Protein AF-0000000082200965 (afdb_homodimer)

Nearest PDB structures (foldseek):
  8ceg-assembly1_B  TM=9.352E-01  e=2.788E-14  Homo sapiens
  8ceg-assembly1_A  TM=9.301E-01  e=2.363E-12  Homo sapiens
  8a1g-assembly2_D  TM=8.486E-01  e=8.699E-05  Homo sapiens
  8a1g-assembly2_B  TM=7.956E-01  e=1.552E-04  Homo sapiens
  8abq-assembly2_D  TM=7.930E-01  e=8.009E-04  Homo sapiens

Radius of gyration: 43.95 Å; Cα contacts (8 Å, |Δi|>4): 457; chains: 2; bounding box: 63×143×72 Å

pLDDT: mean 77.63, std 27.02, range [24.61, 98.88]

Secondary structure (DSSP, 8-state):
-HHHHHHHHHHHHHHHHHHHHHHHHHHHHHHHHHHHHHHHHHHHHHHHHHHHHHHHTTS-HHHHHHHHHHHHHHHHHHHHHHHHHHHHIIIIIHHHHHHHHHHHHHHHHHHHHHHHHHHHHHHHHHHHHHHHH-TTS--HHHHHHHHHHHHHHHHHHHHHHHHHHHHHHHHHHHHHHHHHHHHHHHHHHHHHHHHHHHHHHHHHHT--HHHHHHHHHHHHHHHHHGGGS----TTHHHHHHHHHHHHHT---STT--GGGTTTTHHHHHHTGGG---GGG-/-HHHHHHHHHHHHHHHHHHHHHHHHHHHHHHHHHHHHHHHHHHHHHHHHHHHHHHHTTS-HHHHHHHHHHHHHHHHHHHHHHHHHHHHIIIIIHHHHHHHHHHHHHHHHHHHHHHHHHHHHHHHHHHHHHHHH-TTS--HHHHHHHHHHHHHHHHHHHHHHHHHHHHHHHHHHHHHHHHHHHHHHHHHHHHHHHHHHHHHHHHHHT--HHHHHHHHHHHHHHHHHTT-S----TTHHHHHHHHHHHHTT---STT--GGGTTTTHHHHHHHGGG---TT--

Structure (mmCIF, N/CA/C/O backbone):
data_AF-0000000082200965-model_v1
#
loop_
_entity.id
_entity.type
_entity.pdbx_description
1 polymer 'CBY1 interacting BAR domain containing 2'
#
loop_
_atom_site.group_PDB
_atom_site.id
_atom_site.type_symbol
_atom_site.label_atom_id
_atom_site.label_alt_id
_atom_site.label_comp_id
_atom_site.label_asym_id
_atom_site.label_entity_id
_atom_site.label_seq_id
_atom_site.pdbx_PDB_ins_code
_atom_site.Cartn_x
_atom_site.Cartn_y
_atom_site.Cartn_z
_atom_site.occupancy
_atom_site.B_iso_or_equiv
_atom_site.auth_seq_id
_atom_site.auth_comp_id
_atom_site.auth_asym_id
_atom_site.auth_atom_id
_atom_site.pdbx_PDB_model_num
ATOM 1 N N . ASP A 1 1 ? -10.523 54.156 17.531 1 39.31 1 ASP A N 1
ATOM 2 C CA . ASP A 1 1 ? -9.484 53.75 16.578 1 39.31 1 ASP A CA 1
ATOM 3 C C . ASP A 1 1 ? -8.727 52.531 17.094 1 39.31 1 ASP A C 1
ATOM 5 O O . ASP A 1 1 ? -8.492 51.594 16.344 1 39.31 1 ASP A O 1
ATOM 9 N N . ASN A 1 2 ? -8.383 52.562 18.375 1 45.56 2 ASN A N 1
ATOM 10 C CA . ASN A 1 2 ? -7.59 51.5 18.984 1 45.56 2 ASN A CA 1
ATOM 11 C C . ASN A 1 2 ? -8.375 50.188 19.078 1 45.56 2 ASN A C 1
ATOM 13 O O . ASN A 1 2 ? -7.828 49.094 18.844 1 45.56 2 ASN A O 1
ATOM 17 N N . VAL A 1 3 ? -9.648 50.312 19.25 1 50.31 3 VAL A N 1
ATOM 18 C CA . VAL A 1 3 ? -10.484 49.125 19.484 1 50.31 3 VAL A CA 1
ATOM 19 C C . VAL A 1 3 ? -10.703 48.375 18.188 1 50.31 3 VAL A C 1
ATOM 21 O O . VAL A 1 3 ? -10.711 47.125 18.172 1 50.31 3 VAL A O 1
ATOM 24 N N . VAL A 1 4 ? -10.789 49.094 16.969 1 47.47 4 VAL A N 1
ATOM 25 C CA . VAL A 1 4 ? -11.039 48.469 15.68 1 47.47 4 VAL A CA 1
ATOM 26 C C . VAL A 1 4 ? -9.812 47.688 15.234 1 47.47 4 VAL A C 1
ATOM 28 O O . VAL A 1 4 ? -9.93 46.562 14.703 1 47.47 4 VAL A O 1
ATOM 31 N N . THR A 1 5 ? -8.703 48.281 15.5 1 53.31 5 THR A N 1
ATOM 32 C CA . THR A 1 5 ? -7.461 47.625 15.094 1 53.31 5 THR A CA 1
ATOM 33 C C . THR A 1 5 ? -7.238 46.344 15.891 1 53.31 5 THR A C 1
ATOM 35 O O . THR A 1 5 ? -6.84 45.312 15.328 1 53.31 5 THR A O 1
ATOM 38 N N . GLN A 1 6 ? -7.68 46.438 17.109 1 61.28 6 GLN A N 1
ATOM 39 C CA . GLN A 1 6 ? -7.504 45.25 17.953 1 61.28 6 GLN A CA 1
ATOM 40 C C . GLN A 1 6 ? -8.43 44.125 17.5 1 61.28 6 GLN A C 1
ATOM 42 O O . GLN A 1 6 ? -8.039 42.969 17.516 1 61.28 6 GLN A O 1
ATOM 47 N N . ASP A 1 7 ? -9.531 44.594 16.891 1 63.75 7 ASP A N 1
ATOM 48 C CA . ASP A 1 7 ? -10.5 43.594 16.453 1 63.75 7 ASP A CA 1
ATOM 49 C C . ASP A 1 7 ? -10.008 42.844 15.203 1 63.75 7 ASP A C 1
ATOM 51 O O . ASP A 1 7 ? -10.18 41.656 15.078 1 63.75 7 ASP A O 1
ATOM 55 N N . SER A 1 8 ? -9.391 43.656 14.344 1 68.38 8 SER A N 1
ATOM 56 C CA . SER A 1 8 ? -8.898 43.031 13.109 1 68.38 8 SER A CA 1
ATOM 57 C C . SER A 1 8 ? -7.773 42.062 13.398 1 68.38 8 SER A C 1
ATOM 59 O O . SER A 1 8 ? -7.719 40.969 12.805 1 68.38 8 SER A O 1
ATOM 61 N N . GLN A 1 9 ? -7.027 42.375 14.43 1 70.88 9 GLN A N 1
ATOM 62 C CA . GLN A 1 9 ? -5.906 41.5 14.773 1 70.88 9 GLN A CA 1
ATOM 63 C C . GLN A 1 9 ? -6.391 40.188 15.406 1 70.88 9 GLN A C 1
ATOM 65 O O . GLN A 1 9 ? -5.855 39.125 15.117 1 70.88 9 GLN A O 1
ATOM 70 N N . VAL A 1 10 ? -7.391 40.344 16.094 1 75.19 10 VAL A N 1
ATOM 71 C CA . VAL A 1 10 ? -7.934 39.156 16.766 1 75.19 10 VAL A CA 1
ATOM 72 C C . VAL A 1 10 ? -8.562 38.219 15.727 1 75.19 10 VAL A C 1
ATOM 74 O O . VAL A 1 10 ? -8.438 37 15.82 1 75.19 10 VAL A O 1
ATOM 77 N N . ARG A 1 11 ? -9.156 38.844 14.781 1 80.19 11 ARG A N 1
ATOM 78 C CA . ARG A 1 11 ? -9.781 38.062 13.727 1 80.19 11 ARG A CA 1
ATOM 79 C C . ARG A 1 11 ? -8.727 37.281 12.938 1 80.19 11 ARG A C 1
ATOM 81 O O . ARG A 1 11 ? -8.961 36.125 12.562 1 80.19 11 ARG A O 1
ATOM 88 N N . ILE A 1 12 ? -7.641 37.906 12.711 1 78.44 12 ILE A N 1
ATOM 89 C CA . ILE A 1 12 ? -6.551 37.25 11.992 1 78.44 12 ILE A CA 1
ATOM 90 C C . ILE A 1 12 ? -6.031 36.062 12.812 1 78.44 12 ILE A C 1
ATOM 92 O O . ILE A 1 12 ? -5.766 34.969 12.266 1 78.44 12 ILE A O 1
ATOM 96 N N . MET A 1 13 ? -5.98 36.312 14.094 1 80.06 13 MET A N 1
ATOM 97 C CA . MET A 1 13 ? -5.512 35.25 14.992 1 80.06 13 MET A CA 1
ATOM 98 C C . MET A 1 13 ? -6.492 34.094 15.016 1 80.06 13 MET A C 1
ATOM 100 O O . MET A 1 13 ? -6.082 32.906 14.961 1 80.06 13 MET A O 1
ATOM 104 N N . GLU A 1 14 ? -7.703 34.469 15.07 1 83.31 14 GLU A N 1
ATOM 105 C CA . GLU A 1 14 ? -8.75 33.438 15.062 1 83.31 14 GLU A CA 1
ATOM 106 C C . GLU A 1 14 ? -8.719 32.625 13.773 1 83.31 14 GLU A C 1
ATOM 108 O O . GLU A 1 14 ? -8.844 31.406 13.797 1 83.31 14 GLU A O 1
ATOM 113 N N . ASN A 1 15 ? -8.562 33.281 12.688 1 85.25 15 ASN A N 1
ATOM 114 C CA . ASN A 1 15 ? -8.523 32.625 11.391 1 85.25 15 ASN A CA 1
ATOM 115 C C . ASN A 1 15 ? -7.309 31.703 11.266 1 85.25 15 ASN A C 1
ATOM 117 O O . ASN A 1 15 ? -7.395 30.625 10.672 1 85.25 15 ASN A O 1
ATOM 121 N N . THR A 1 16 ? -6.242 32.219 11.805 1 84.06 16 THR A N 1
ATOM 122 C CA . THR A 1 16 ? -5.02 31.406 11.766 1 84.06 16 THR A CA 1
ATOM 123 C C . THR A 1 16 ? -5.207 30.094 12.531 1 84.06 16 THR A C 1
ATOM 125 O O . THR A 1 16 ? -4.824 29.031 12.047 1 84.06 16 THR A O 1
ATOM 128 N N . VAL A 1 17 ? -5.781 30.203 13.672 1 88.62 17 VAL A N 1
ATOM 129 C CA . VAL A 1 17 ? -5.988 29.031 14.516 1 88.62 17 VAL A CA 1
ATOM 130 C C . VAL A 1 17 ? -7.023 28.109 13.875 1 88.62 17 VAL A C 1
ATOM 132 O O . VAL A 1 17 ? -6.859 26.891 13.875 1 88.62 17 VAL A O 1
ATOM 135 N N . ALA A 1 18 ? -8.039 28.688 13.328 1 89.69 18 ALA A N 1
ATOM 136 C CA . ALA A 1 18 ? -9.078 27.906 12.656 1 89.69 18 ALA A CA 1
ATOM 137 C C . ALA A 1 18 ? -8.516 27.172 11.445 1 89.69 18 ALA A C 1
ATOM 139 O O . ALA A 1 18 ? -8.891 26.016 11.18 1 89.69 18 ALA A O 1
ATOM 140 N N . ASN A 1 19 ? -7.73 27.844 10.703 1 91.56 19 ASN A N 1
ATOM 141 C CA . ASN A 1 19 ? -7.086 27.234 9.539 1 91.56 19 ASN A CA 1
ATOM 142 C C . ASN A 1 19 ? -6.203 26.062 9.938 1 91.56 19 ASN A C 1
ATOM 144 O O . ASN A 1 19 ? -6.219 25.016 9.281 1 91.56 19 ASN A O 1
ATOM 148 N N . ALA A 1 20 ? -5.418 26.234 10.961 1 91.25 20 ALA A N 1
ATOM 149 C CA . ALA A 1 20 ? -4.574 25.156 11.461 1 91.25 20 ALA A CA 1
ATOM 150 C C . ALA A 1 20 ? -5.414 23.969 11.914 1 91.25 20 ALA A C 1
ATOM 152 O O . ALA A 1 20 ? -5.066 22.812 11.648 1 91.25 20 ALA A O 1
ATOM 153 N N . GLU A 1 21 ? -6.48 24.297 12.586 1 92 21 GLU A N 1
ATOM 154 C CA . GLU A 1 21 ? -7.367 23.234 13.055 1 92 21 GLU A CA 1
ATOM 155 C C . GLU A 1 21 ? -7.938 22.438 11.883 1 92 21 GLU A C 1
ATOM 157 O O . GLU A 1 21 ? -7.945 21.203 11.906 1 92 21 GLU A O 1
ATOM 162 N N . LYS A 1 22 ? -8.352 23.047 10.883 1 94.19 22 LYS A N 1
ATOM 163 C CA . LYS A 1 22 ? -8.938 22.406 9.703 1 94.19 22 LYS A CA 1
ATOM 164 C C . LYS A 1 22 ? -7.934 21.5 9.008 1 94.19 22 LYS A C 1
ATOM 166 O O . LYS A 1 22 ? -8.172 20.297 8.852 1 94.19 22 LYS A O 1
ATOM 171 N N . TYR A 1 23 ? -6.84 22.016 8.672 1 95.38 23 TYR A N 1
ATOM 172 C CA . TYR A 1 23 ? -5.918 21.297 7.809 1 95.38 23 TYR A CA 1
ATOM 173 C C . TYR A 1 23 ? -5.148 20.234 8.602 1 95.38 23 TYR A C 1
ATOM 175 O O . TYR A 1 23 ? -4.871 19.156 8.094 1 95.38 23 TYR A O 1
ATOM 183 N N . PHE A 1 24 ? -4.766 20.516 9.828 1 95.25 24 PHE A N 1
ATOM 184 C CA . PHE A 1 24 ? -4.102 19.5 10.625 1 95.25 24 PHE A CA 1
ATOM 185 C C . PHE A 1 24 ? -5.051 18.344 10.93 1 95.25 24 PHE A C 1
ATOM 187 O O . PHE A 1 24 ? -4.629 17.188 11 1 95.25 24 PHE A O 1
ATOM 194 N N . GLY A 1 25 ? -6.297 18.703 11.141 1 94.88 25 GLY A N 1
ATOM 195 C CA . GLY A 1 25 ? -7.285 17.641 11.266 1 94.88 25 GLY A CA 1
ATOM 196 C C . GLY A 1 25 ? -7.402 16.781 10.016 1 94.88 25 GLY A C 1
ATOM 197 O O . GLY A 1 25 ? -7.477 15.562 10.109 1 94.88 25 GLY A O 1
ATOM 198 N N . GLN A 1 26 ? -7.461 17.375 8.875 1 96.44 26 GLN A N 1
ATOM 199 C CA . GLN A 1 26 ? -7.527 16.656 7.602 1 96.44 26 GLN A CA 1
ATOM 200 C C . GLN A 1 26 ? -6.281 15.797 7.387 1 96.44 26 GLN A C 1
ATOM 202 O O . GLN A 1 26 ? -6.379 14.656 6.945 1 96.44 26 GLN A O 1
ATOM 207 N N . PHE A 1 27 ? -5.109 16.391 7.715 1 97.69 27 PHE A N 1
ATOM 208 C CA . PHE A 1 27 ? -3.869 15.625 7.609 1 97.69 27 PHE A CA 1
ATOM 209 C C . PHE A 1 27 ? -3.908 14.398 8.516 1 97.69 27 PHE A C 1
ATOM 211 O O . PHE A 1 27 ? -3.506 13.312 8.109 1 97.69 27 PHE A O 1
ATOM 218 N N . CYS A 1 28 ? -4.387 14.664 9.703 1 96.38 28 CYS A N 1
ATOM 219 C CA . CYS A 1 28 ? -4.465 13.562 10.656 1 96.38 28 CYS A CA 1
ATOM 220 C C . CYS A 1 28 ? -5.328 12.438 10.109 1 96.38 28 CYS A C 1
ATOM 222 O O . CYS A 1 28 ? -4.914 11.273 10.109 1 96.38 28 CYS A O 1
ATOM 224 N N . THR A 1 29 ? -6.512 12.711 9.57 1 97.31 29 THR A N 1
ATOM 225 C CA . THR A 1 29 ? -7.449 11.727 9.039 1 97.31 29 THR A CA 1
ATOM 226 C C . THR A 1 29 ? -6.848 11.008 7.836 1 97.31 29 THR A C 1
ATOM 228 O O . THR A 1 29 ? -6.926 9.781 7.738 1 97.31 29 THR A O 1
ATOM 231 N N . LEU A 1 30 ? -6.238 11.695 6.977 1 98.12 30 LEU A N 1
ATOM 232 C CA . LEU A 1 30 ? -5.695 11.125 5.75 1 98.12 30 LEU A CA 1
ATOM 233 C C . LEU A 1 30 ? -4.477 10.258 6.043 1 98.12 30 LEU A C 1
ATOM 235 O O . LEU A 1 30 ? -4.324 9.18 5.473 1 98.12 30 LEU A O 1
ATOM 239 N N . MET A 1 31 ? -3.633 10.727 6.914 1 98.56 31 MET A N 1
ATOM 240 C CA . MET A 1 31 ? -2.439 9.953 7.254 1 98.56 31 MET A CA 1
ATOM 241 C C . MET A 1 31 ? -2.811 8.68 8 1 98.56 31 MET A C 1
ATOM 243 O O . MET A 1 31 ? -2.164 7.645 7.824 1 98.56 31 MET A O 1
ATOM 247 N N . ALA A 1 32 ? -3.822 8.812 8.836 1 98.31 32 ALA A N 1
ATOM 248 C CA . ALA A 1 32 ? -4.328 7.602 9.484 1 98.31 32 ALA A CA 1
ATOM 249 C C . ALA A 1 32 ? -4.844 6.602 8.453 1 98.31 32 ALA A C 1
ATOM 251 O O . ALA A 1 32 ? -4.59 5.402 8.555 1 98.31 32 ALA A O 1
ATOM 252 N N . SER A 1 33 ? -5.609 7.066 7.523 1 98.44 33 SER A N 1
ATOM 253 C CA . SER A 1 33 ? -6.109 6.207 6.449 1 98.44 33 SER A CA 1
ATOM 254 C C . SER A 1 33 ? -4.965 5.609 5.641 1 98.44 33 SER A C 1
ATOM 256 O O . SER A 1 33 ? -5.016 4.441 5.254 1 98.44 33 SER A O 1
ATOM 258 N N . TYR A 1 34 ? -3.965 6.418 5.344 1 98.62 34 TYR A N 1
ATOM 259 C CA . TYR A 1 34 ? -2.768 5.953 4.652 1 98.62 34 TYR A CA 1
ATOM 260 C C . TYR A 1 34 ? -2.111 4.805 5.41 1 98.62 34 TYR A C 1
ATOM 262 O O . TYR A 1 34 ? -1.742 3.789 4.812 1 98.62 34 TYR A O 1
ATOM 270 N N . ALA A 1 35 ? -1.979 4.973 6.672 1 98.56 35 ALA A N 1
ATOM 271 C CA . ALA A 1 35 ? -1.391 3.926 7.504 1 98.56 35 ALA A CA 1
ATOM 272 C C . ALA A 1 35 ? -2.246 2.662 7.48 1 98.56 35 ALA A C 1
ATOM 274 O O . ALA A 1 35 ? -1.721 1.549 7.414 1 98.56 35 ALA A O 1
ATOM 275 N N . ARG A 1 36 ? -3.512 2.797 7.492 1 98.38 36 ARG A N 1
ATOM 276 C CA . ARG A 1 36 ? -4.418 1.654 7.465 1 98.38 36 ARG A CA 1
ATOM 277 C C . ARG A 1 36 ? -4.32 0.91 6.137 1 98.38 36 ARG A C 1
ATOM 279 O O . ARG A 1 36 ? -4.328 -0.323 6.109 1 98.38 36 ARG A O 1
ATOM 286 N N . LYS A 1 37 ? -4.348 1.647 5.043 1 98.5 37 LYS A N 1
ATOM 287 C CA . LYS A 1 37 ? -4.207 1.012 3.734 1 98.5 37 LYS A CA 1
ATOM 288 C C . LYS A 1 37 ? -2.887 0.256 3.629 1 98.5 37 LYS A C 1
ATOM 290 O O . LYS A 1 37 ? -2.826 -0.82 3.029 1 98.5 37 LYS A O 1
ATOM 295 N N . THR A 1 38 ? -1.828 0.836 4.152 1 98.75 38 THR A N 1
ATOM 296 C CA . THR A 1 38 ? -0.531 0.169 4.18 1 98.75 38 THR A CA 1
ATOM 297 C C . THR A 1 38 ? -0.608 -1.131 4.977 1 98.75 38 THR A C 1
ATOM 299 O O . THR A 1 38 ? -0.045 -2.148 4.57 1 98.75 38 THR A O 1
ATOM 302 N N . ALA A 1 39 ? -1.312 -1.084 6.082 1 98.75 39 ALA A N 1
ATOM 303 C CA . ALA A 1 39 ? -1.499 -2.279 6.898 1 98.75 39 ALA A CA 1
ATOM 304 C C . ALA A 1 39 ? -2.285 -3.344 6.141 1 98.75 39 ALA A C 1
ATOM 306 O O . ALA A 1 39 ? -1.982 -4.535 6.242 1 98.75 39 ALA A O 1
ATOM 307 N N . LYS A 1 40 ? -3.25 -2.959 5.414 1 98.31 40 LYS A N 1
ATOM 308 C CA . LYS A 1 40 ? -4.047 -3.908 4.645 1 98.31 40 LYS A CA 1
ATOM 309 C C . LYS A 1 40 ? -3.217 -4.559 3.543 1 98.31 40 LYS A C 1
ATOM 311 O O . LYS A 1 40 ? -3.402 -5.738 3.232 1 98.31 40 LYS A O 1
ATOM 316 N N . LEU A 1 41 ? -2.416 -3.746 2.916 1 98.31 41 LEU A N 1
ATOM 317 C CA . LEU A 1 41 ? -1.491 -4.293 1.93 1 98.31 41 LEU A CA 1
ATOM 318 C C . LEU A 1 41 ? -0.574 -5.332 2.564 1 98.31 41 LEU A C 1
ATOM 320 O O . LEU A 1 41 ? -0.336 -6.395 1.981 1 98.31 41 LEU A O 1
ATOM 324 N N . ARG A 1 42 ? -0.067 -5.039 3.758 1 98.5 42 ARG A N 1
ATOM 325 C CA . ARG A 1 42 ? 0.736 -5.988 4.523 1 98.5 42 ARG A CA 1
ATOM 326 C C . ARG A 1 42 ? -0.04 -7.273 4.789 1 98.5 42 ARG A C 1
ATOM 328 O O . ARG A 1 42 ? 0.481 -8.375 4.586 1 98.5 42 ARG A O 1
ATOM 335 N N . ASP A 1 43 ? -1.287 -7.191 5.176 1 98.25 43 ASP A N 1
ATOM 336 C CA . ASP A 1 43 ? -2.121 -8.352 5.477 1 98.25 43 ASP A CA 1
ATOM 337 C C . ASP A 1 43 ? -2.273 -9.25 4.25 1 98.25 43 ASP A C 1
ATOM 339 O O . ASP A 1 43 ? -2.205 -10.477 4.359 1 98.25 43 ASP A O 1
ATOM 343 N N . LYS A 1 44 ? -2.496 -8.695 3.082 1 98.06 44 LYS A N 1
ATOM 344 C CA . LYS A 1 44 ? -2.627 -9.469 1.854 1 98.06 44 LYS A CA 1
ATOM 345 C C . LYS A 1 44 ? -1.321 -10.18 1.512 1 98.06 44 LYS A C 1
ATOM 347 O O . LYS A 1 44 ? -1.335 -11.32 1.032 1 98.06 44 LYS A O 1
ATOM 352 N N . SER A 1 45 ? -0.221 -9.523 1.718 1 98.12 45 SER A N 1
ATOM 353 C CA . SER A 1 45 ? 1.086 -10.125 1.46 1 98.12 45 SER A CA 1
ATOM 354 C C . SER A 1 45 ? 1.358 -11.289 2.404 1 98.12 45 SER A C 1
ATOM 356 O O . SER A 1 45 ? 1.976 -12.281 2.012 1 98.12 45 SER A O 1
ATOM 358 N N . ASP A 1 46 ? 0.9 -11.141 3.621 1 98.38 46 ASP A N 1
ATOM 359 C CA . ASP A 1 46 ? 1.05 -12.234 4.574 1 98.38 46 ASP A CA 1
ATOM 360 C C . ASP A 1 46 ? 0.296 -13.477 4.105 1 98.38 46 ASP A C 1
ATOM 362 O O . ASP A 1 46 ? 0.767 -14.602 4.289 1 98.38 46 ASP A O 1
ATOM 366 N N . LEU A 1 47 ? -0.861 -13.266 3.551 1 98.69 47 LEU A N 1
ATOM 367 C CA . LEU A 1 47 ? -1.612 -14.383 2.992 1 98.69 47 LEU A CA 1
ATOM 368 C C . LEU A 1 47 ? -0.864 -15.008 1.819 1 98.69 47 LEU A C 1
ATOM 370 O O . LEU A 1 47 ? -0.841 -16.234 1.674 1 98.69 47 LEU A O 1
ATOM 374 N N . LEU A 1 48 ? -0.283 -14.188 0.987 1 98.31 48 LEU A N 1
ATOM 375 C CA . LEU A 1 48 ? 0.51 -14.688 -0.132 1 98.31 48 LEU A CA 1
ATOM 376 C C . LEU A 1 48 ? 1.669 -15.547 0.364 1 98.31 48 LEU A C 1
ATOM 378 O O . LEU A 1 48 ? 1.958 -16.594 -0.21 1 98.31 48 LEU A O 1
ATOM 382 N N . VAL A 1 49 ? 2.326 -15.078 1.43 1 98.69 49 VAL A N 1
ATOM 383 C CA . VAL A 1 49 ? 3.436 -15.82 2.021 1 98.69 49 VAL A CA 1
ATOM 384 C C . VAL A 1 49 ? 2.961 -17.203 2.438 1 98.69 49 VAL A C 1
ATOM 386 O O . VAL A 1 49 ? 3.611 -18.203 2.129 1 98.69 49 VAL A O 1
ATOM 389 N N . LYS A 1 50 ? 1.866 -17.266 3.059 1 98.56 50 LYS A N 1
ATOM 390 C CA . LYS A 1 50 ? 1.312 -18.531 3.498 1 98.56 50 LYS A CA 1
ATOM 391 C C . LYS A 1 50 ? 0.982 -19.438 2.309 1 98.56 50 LYS A C 1
ATOM 393 O O . LYS A 1 50 ? 1.299 -20.625 2.314 1 98.56 50 LYS A O 1
ATOM 398 N N . GLN A 1 51 ? 0.373 -18.891 1.319 1 98.25 51 GLN A N 1
ATOM 399 C CA . GLN A 1 51 ? -0.004 -19.656 0.14 1 98.25 51 GLN A CA 1
ATOM 400 C C . GLN A 1 51 ? 1.229 -20.172 -0.601 1 98.25 51 GLN A C 1
ATOM 402 O O . GLN A 1 51 ? 1.217 -21.281 -1.149 1 98.25 51 GLN A O 1
ATOM 407 N N . LEU A 1 52 ? 2.252 -19.375 -0.659 1 98.5 52 LEU A N 1
ATOM 408 C CA . LEU A 1 52 ? 3.502 -19.781 -1.288 1 98.5 52 LEU A CA 1
ATOM 409 C C . LEU A 1 52 ? 4.102 -20.984 -0.565 1 98.5 52 LEU A C 1
ATOM 411 O O . LEU A 1 52 ? 4.57 -21.922 -1.205 1 98.5 52 LEU A O 1
ATOM 415 N N . ILE A 1 53 ? 4.059 -20.922 0.751 1 98.56 53 ILE A N 1
ATOM 416 C CA . ILE A 1 53 ? 4.602 -22.031 1.547 1 98.56 53 ILE A CA 1
ATOM 417 C C . ILE A 1 53 ? 3.762 -23.281 1.328 1 98.56 53 ILE A C 1
ATOM 419 O O . ILE A 1 53 ? 4.305 -24.375 1.135 1 98.56 53 ILE A O 1
ATOM 423 N N . ASP A 1 54 ? 2.467 -23.141 1.327 1 98.12 54 ASP A N 1
ATOM 424 C CA . ASP A 1 54 ? 1.579 -24.266 1.087 1 98.12 54 ASP A CA 1
ATOM 425 C C . ASP A 1 54 ? 1.822 -24.875 -0.294 1 98.12 54 ASP A C 1
ATOM 427 O O . ASP A 1 54 ? 1.883 -26.094 -0.44 1 98.12 54 ASP A O 1
ATOM 431 N N . TYR A 1 55 ? 1.93 -24.078 -1.294 1 97.56 55 TYR A N 1
ATOM 432 C CA . TYR A 1 55 ? 2.219 -24.547 -2.648 1 97.56 55 TYR A CA 1
ATOM 433 C C . TYR A 1 55 ? 3.562 -25.25 -2.705 1 97.56 55 TYR A C 1
ATOM 435 O O . TYR A 1 55 ? 3.676 -26.328 -3.303 1 97.56 55 TYR A O 1
ATOM 443 N N . ALA A 1 56 ? 4.582 -24.656 -2.088 1 97.25 56 ALA A N 1
ATOM 444 C CA . ALA A 1 56 ? 5.93 -25.234 -2.074 1 97.25 56 ALA A CA 1
ATOM 445 C C . ALA A 1 56 ? 5.914 -26.656 -1.513 1 97.25 56 ALA A C 1
ATOM 447 O O . ALA A 1 56 ? 6.605 -27.531 -2.025 1 97.25 56 ALA A O 1
ATOM 448 N N . ASN A 1 57 ? 5.098 -26.875 -0.547 1 96.56 57 ASN A N 1
ATOM 449 C CA . ASN A 1 57 ? 5.039 -28.156 0.135 1 96.56 57 ASN A CA 1
ATOM 450 C C . ASN A 1 57 ? 4.461 -29.25 -0.769 1 96.56 57 ASN A C 1
ATOM 452 O O . ASN A 1 57 ? 4.594 -30.438 -0.479 1 96.56 57 ASN A O 1
ATOM 456 N N . THR A 1 58 ? 3.826 -28.891 -1.861 1 93.31 58 THR A N 1
ATOM 457 C CA . THR A 1 58 ? 3.236 -29.875 -2.773 1 93.31 58 THR A CA 1
ATOM 458 C C . THR A 1 58 ? 4.164 -30.141 -3.951 1 93.31 58 THR A C 1
ATOM 460 O O . THR A 1 58 ? 3.885 -31 -4.785 1 93.31 58 THR A O 1
ATOM 463 N N . GLU A 1 59 ? 5.266 -29.438 -4 1 92.88 59 GLU A N 1
ATOM 464 C CA . GLU A 1 59 ? 6.102 -29.484 -5.195 1 92.88 59 GLU A CA 1
ATOM 465 C C . GLU A 1 59 ? 7.402 -30.234 -4.93 1 92.88 59 GLU A C 1
ATOM 467 O O . GLU A 1 59 ? 7.633 -30.719 -3.814 1 92.88 59 GLU A O 1
ATOM 472 N N . ASN A 1 60 ? 8.148 -30.531 -5.996 1 89.75 60 ASN A N 1
ATOM 473 C CA . ASN A 1 60 ? 9.414 -31.25 -5.918 1 89.75 60 ASN A CA 1
ATOM 474 C C . ASN A 1 60 ? 10.477 -30.453 -5.164 1 89.75 60 ASN A C 1
ATOM 476 O O . ASN A 1 60 ? 10.312 -29.25 -4.961 1 89.75 60 ASN A O 1
ATOM 480 N N . PRO A 1 61 ? 11.5 -30.938 -4.688 1 91.75 61 PRO A N 1
ATOM 481 C CA . PRO A 1 61 ? 12.43 -30.344 -3.725 1 91.75 61 PRO A CA 1
ATOM 482 C C . PRO A 1 61 ? 13.039 -29.031 -4.215 1 91.75 61 PRO A C 1
ATOM 484 O O . PRO A 1 61 ? 13.172 -28.078 -3.438 1 91.75 61 PRO A O 1
ATOM 487 N N . GLU A 1 62 ? 13.461 -28.953 -5.512 1 93.81 62 GLU A N 1
ATOM 488 C CA . GLU A 1 62 ? 14.094 -27.734 -5.996 1 93.81 62 GLU A CA 1
ATOM 489 C C . GLU A 1 62 ? 13.117 -26.562 -5.961 1 93.81 62 GLU A C 1
ATOM 491 O O . GLU A 1 62 ? 13.453 -25.484 -5.457 1 93.81 62 GLU A O 1
ATOM 496 N N . LEU A 1 63 ? 11.922 -26.781 -6.508 1 95.38 63 LEU A N 1
ATOM 497 C CA . LEU A 1 63 ? 10.906 -25.719 -6.484 1 95.38 63 LEU A CA 1
ATOM 498 C C . LEU A 1 63 ? 10.461 -25.438 -5.055 1 95.38 63 LEU A C 1
ATOM 500 O O . LEU A 1 63 ? 10.227 -24.281 -4.695 1 95.38 63 LEU A O 1
ATOM 504 N N . ARG A 1 64 ? 10.352 -26.469 -4.289 1 96.19 64 ARG A N 1
ATOM 505 C CA . ARG A 1 64 ? 9.969 -26.312 -2.889 1 96.19 64 ARG A CA 1
ATOM 506 C C . ARG A 1 64 ? 10.93 -25.375 -2.162 1 96.19 64 ARG A C 1
ATOM 508 O O . ARG A 1 64 ? 10.5 -24.422 -1.493 1 96.19 64 ARG A O 1
ATOM 515 N N . SER A 1 65 ? 12.211 -25.672 -2.303 1 96.88 65 SER A N 1
ATOM 516 C CA . SER A 1 65 ? 13.219 -24.844 -1.644 1 96.88 65 SER A CA 1
ATOM 517 C C . SER A 1 65 ? 13.188 -23.422 -2.162 1 96.88 65 SER A C 1
ATOM 519 O O . SER A 1 65 ? 13.25 -22.469 -1.38 1 96.88 65 SER A O 1
ATOM 521 N N . THR A 1 66 ? 13.086 -23.25 -3.436 1 97.75 66 THR A N 1
ATOM 522 C CA . THR A 1 66 ? 13.078 -21.922 -4.059 1 97.75 66 THR A CA 1
ATOM 523 C C . THR A 1 66 ? 11.875 -21.109 -3.586 1 97.75 66 THR A C 1
ATOM 525 O O . THR A 1 66 ? 12.023 -19.953 -3.188 1 97.75 66 THR A O 1
ATOM 528 N N . MET A 1 67 ? 10.711 -21.719 -3.615 1 98 67 MET A N 1
ATOM 529 C CA . MET A 1 67 ? 9.477 -21.016 -3.256 1 98 67 MET A CA 1
ATOM 530 C C . MET A 1 67 ? 9.445 -20.703 -1.763 1 98 67 MET A C 1
ATOM 532 O O . MET A 1 67 ? 8.938 -19.656 -1.352 1 98 67 MET A O 1
ATOM 536 N N . LYS A 1 68 ? 9.961 -21.562 -0.946 1 98.38 68 LYS A N 1
ATOM 537 C CA . LYS A 1 68 ? 10.031 -21.297 0.488 1 98.38 68 LYS A CA 1
ATOM 538 C C . LYS A 1 68 ? 10.984 -20.156 0.792 1 98.38 68 LYS A C 1
ATOM 540 O O . LYS A 1 68 ? 10.688 -19.297 1.638 1 98.38 68 LYS A O 1
ATOM 545 N N . ASN A 1 69 ? 12.117 -20.156 0.144 1 98.38 69 ASN A N 1
ATOM 546 C CA . ASN A 1 69 ? 13.039 -19.031 0.297 1 98.38 69 ASN A CA 1
ATOM 547 C C . ASN A 1 69 ? 12.414 -17.719 -0.152 1 98.38 69 ASN A C 1
ATOM 549 O O . ASN A 1 69 ? 12.586 -16.688 0.501 1 98.38 69 ASN A O 1
ATOM 553 N N . PHE A 1 70 ? 11.742 -17.797 -1.284 1 98.69 70 PHE A N 1
ATOM 554 C CA . PHE A 1 70 ? 11.039 -16.609 -1.777 1 98.69 70 PHE A CA 1
ATOM 555 C C . PHE A 1 70 ? 10.008 -16.141 -0.759 1 98.69 70 PHE A C 1
ATOM 557 O O . PHE A 1 70 ? 9.922 -14.938 -0.476 1 98.69 70 PHE A O 1
ATOM 564 N N . ALA A 1 71 ? 9.242 -17.062 -0.219 1 98.75 71 ALA A N 1
ATOM 565 C CA . ALA A 1 71 ? 8.25 -16.734 0.803 1 98.75 71 ALA A CA 1
ATOM 566 C C . ALA A 1 71 ? 8.906 -16.094 2.018 1 98.75 71 ALA A C 1
ATOM 568 O O . ALA A 1 71 ? 8.359 -15.148 2.598 1 98.75 71 ALA A O 1
ATOM 569 N N . GLU A 1 72 ? 10.023 -16.562 2.436 1 98.62 72 GLU A N 1
ATOM 570 C CA . GLU A 1 72 ? 10.75 -16 3.57 1 98.62 72 GLU A CA 1
ATOM 571 C C . GLU A 1 72 ? 11.172 -14.57 3.295 1 98.62 72 GLU A C 1
ATOM 573 O O . GLU A 1 72 ? 11.094 -13.711 4.176 1 98.62 72 GLU A O 1
ATOM 578 N N . GLU A 1 73 ? 11.688 -14.352 2.143 1 98.62 73 GLU A N 1
ATOM 579 C CA . GLU A 1 73 ? 12.07 -12.992 1.767 1 98.62 73 GLU A CA 1
ATOM 580 C C . GLU A 1 73 ? 10.859 -12.062 1.752 1 98.62 73 GLU A C 1
ATOM 582 O O . GLU A 1 73 ? 10.93 -10.938 2.238 1 98.62 73 GLU A O 1
ATOM 587 N N . LEU A 1 74 ? 9.766 -12.531 1.207 1 98.62 74 LEU A N 1
ATOM 588 C CA . LEU A 1 74 ? 8.547 -11.727 1.201 1 98.62 74 LEU A CA 1
ATOM 589 C C . LEU A 1 74 ? 8.086 -11.43 2.625 1 98.62 74 LEU A C 1
ATOM 591 O O . LEU A 1 74 ? 7.598 -10.336 2.906 1 98.62 74 LEU A O 1
ATOM 595 N N . ALA A 1 75 ? 8.203 -12.391 3.473 1 98.75 75 ALA A N 1
ATOM 596 C CA . ALA A 1 75 ? 7.836 -12.203 4.871 1 98.75 75 ALA A CA 1
ATOM 597 C C . ALA A 1 75 ? 8.695 -11.125 5.523 1 98.75 75 ALA A C 1
ATOM 599 O O . ALA A 1 75 ? 8.203 -10.32 6.324 1 98.75 75 ALA A O 1
ATOM 600 N N . LYS A 1 76 ? 9.953 -11.086 5.238 1 98.62 76 LYS A N 1
ATOM 601 C CA . LYS A 1 76 ? 10.852 -10.055 5.766 1 98.62 76 LYS A CA 1
ATOM 602 C C . LYS A 1 76 ? 10.406 -8.664 5.336 1 98.62 76 LYS A C 1
ATOM 604 O O . LYS A 1 76 ? 10.445 -7.723 6.133 1 98.62 76 LYS A O 1
ATOM 609 N N . VAL A 1 77 ? 10.047 -8.562 4.066 1 98.69 77 VAL A N 1
ATOM 610 C CA . VAL A 1 77 ? 9.547 -7.277 3.592 1 98.69 77 VAL A CA 1
ATOM 611 C C . VAL A 1 77 ? 8.344 -6.848 4.43 1 98.69 77 VAL A C 1
ATOM 613 O O . VAL A 1 77 ? 8.211 -5.676 4.785 1 98.69 77 VAL A O 1
ATOM 616 N N . GLN A 1 78 ? 7.465 -7.805 4.762 1 98.69 78 GLN A N 1
ATOM 617 C CA . GLN A 1 78 ? 6.258 -7.465 5.504 1 98.69 78 GLN A CA 1
ATOM 618 C C . GLN A 1 78 ? 6.586 -7.086 6.945 1 98.69 78 GLN A C 1
ATOM 620 O O . GLN A 1 78 ? 5.891 -6.27 7.551 1 98.69 78 GLN A O 1
ATOM 625 N N . ASP A 1 79 ? 7.637 -7.605 7.508 1 98.56 79 ASP A N 1
ATOM 626 C CA . ASP A 1 79 ? 8.102 -7.16 8.82 1 98.56 79 ASP A CA 1
ATOM 627 C C . ASP A 1 79 ? 8.461 -5.676 8.797 1 98.56 79 ASP A C 1
ATOM 629 O O . ASP A 1 79 ? 8.094 -4.934 9.711 1 98.56 79 ASP A O 1
ATOM 633 N N . TYR A 1 80 ? 9.156 -5.312 7.848 1 98.44 80 TYR A N 1
ATOM 634 C CA . TYR A 1 80 ? 9.523 -3.906 7.723 1 98.44 80 TYR A CA 1
ATOM 635 C C . TYR A 1 80 ? 8.297 -3.047 7.43 1 98.44 80 TYR A C 1
ATOM 637 O O . TYR A 1 80 ? 8.219 -1.895 7.863 1 98.44 80 TYR A O 1
ATOM 645 N N . ARG A 1 81 ? 7.375 -3.58 6.625 1 98.69 81 ARG A N 1
ATOM 646 C CA . ARG A 1 81 ? 6.145 -2.838 6.371 1 98.69 81 ARG A CA 1
ATOM 647 C C . ARG A 1 81 ? 5.344 -2.652 7.656 1 98.69 81 ARG A C 1
ATOM 649 O O . ARG A 1 81 ? 4.703 -1.618 7.852 1 98.69 81 ARG A O 1
ATOM 656 N N . GLN A 1 82 ? 5.367 -3.682 8.555 1 98.69 82 GLN A N 1
ATOM 657 C CA . GLN A 1 82 ? 4.73 -3.543 9.859 1 98.69 82 GLN A CA 1
ATOM 658 C C . GLN A 1 82 ? 5.387 -2.434 10.672 1 98.69 82 GLN A C 1
ATOM 660 O O . GLN A 1 82 ? 4.699 -1.646 11.328 1 98.69 82 GLN A O 1
ATOM 665 N N . ALA A 1 83 ? 6.684 -2.383 10.672 1 98.69 83 ALA A N 1
ATOM 666 C CA . ALA A 1 83 ? 7.406 -1.306 11.344 1 98.69 83 ALA A CA 1
ATOM 667 C C . ALA A 1 83 ? 7.043 0.051 10.742 1 98.69 83 ALA A C 1
ATOM 669 O O . ALA A 1 83 ? 6.91 1.04 11.469 1 98.69 83 ALA A O 1
ATOM 670 N N . GLU A 1 84 ? 6.91 0.06 9.414 1 98.62 84 GLU A N 1
ATOM 671 C CA . GLU A 1 84 ? 6.477 1.273 8.727 1 98.62 84 GLU A CA 1
ATOM 672 C C . GLU A 1 84 ? 5.133 1.761 9.266 1 98.62 84 GLU A C 1
ATOM 674 O O . GLU A 1 84 ? 4.98 2.939 9.594 1 98.62 84 GLU A O 1
ATOM 679 N N . VAL A 1 85 ? 4.184 0.873 9.367 1 98.81 85 VAL A N 1
ATOM 680 C CA . VAL A 1 85 ? 2.842 1.205 9.836 1 98.81 85 VAL A CA 1
ATOM 681 C C . VAL A 1 85 ? 2.914 1.74 11.266 1 98.81 85 VAL A C 1
ATOM 683 O O . VAL A 1 85 ? 2.305 2.766 11.586 1 98.81 85 VAL A O 1
ATOM 686 N N . GLU A 1 86 ? 3.666 1.147 12.094 1 98.81 86 GLU A N 1
ATOM 687 C CA . GLU A 1 86 ? 3.791 1.551 13.492 1 98.81 86 GLU A CA 1
ATOM 688 C C . GLU A 1 86 ? 4.438 2.928 13.617 1 98.81 86 GLU A C 1
ATOM 690 O O . GLU A 1 86 ? 4.008 3.752 14.422 1 98.81 86 GLU A O 1
ATOM 695 N N . ARG A 1 87 ? 5.441 3.166 12.867 1 98.81 87 ARG A N 1
ATOM 696 C CA . ARG A 1 87 ? 6.133 4.449 12.906 1 98.81 87 ARG A CA 1
ATOM 697 C C . ARG A 1 87 ? 5.25 5.562 12.344 1 98.81 87 ARG A C 1
ATOM 699 O O . ARG A 1 87 ? 5.289 6.695 12.828 1 98.81 87 ARG A O 1
ATOM 706 N N . LEU A 1 88 ? 4.5 5.23 11.266 1 98.81 88 LEU A N 1
ATOM 707 C CA . LEU A 1 88 ? 3.541 6.203 10.75 1 98.81 88 LEU A CA 1
ATOM 708 C C . LEU A 1 88 ? 2.551 6.617 11.836 1 98.81 88 LEU A C 1
ATOM 710 O O . LEU A 1 88 ? 2.262 7.805 11.992 1 98.81 88 LEU A O 1
ATOM 714 N N . GLU A 1 89 ? 2.105 5.656 12.578 1 98.69 89 GLU A N 1
ATOM 715 C CA . GLU A 1 89 ? 1.154 5.934 13.656 1 98.69 89 GLU A CA 1
ATOM 716 C C . GLU A 1 89 ? 1.796 6.77 14.758 1 98.69 89 GLU A C 1
ATOM 718 O O . GLU A 1 89 ? 1.213 7.75 15.219 1 98.69 89 GLU A O 1
ATOM 723 N N . MET A 1 90 ? 2.975 6.48 15.109 1 98.62 90 MET A N 1
ATOM 724 C CA . MET A 1 90 ? 3.627 7.074 16.266 1 98.62 90 MET A CA 1
ATOM 725 C C . MET A 1 90 ? 4.203 8.445 15.938 1 98.62 90 MET A C 1
ATOM 727 O O . MET A 1 90 ? 4.121 9.375 16.734 1 98.62 90 MET A O 1
ATOM 731 N N . LYS A 1 91 ? 4.75 8.586 14.766 1 98.44 91 LYS A N 1
ATOM 732 C CA . LYS A 1 91 ? 5.551 9.773 14.477 1 98.44 91 LYS A CA 1
ATOM 733 C C . LYS A 1 91 ? 4.801 10.742 13.57 1 98.44 91 LYS A C 1
ATOM 735 O O . LYS A 1 91 ? 5.184 11.898 13.43 1 98.44 91 LYS A O 1
ATOM 740 N N . VAL A 1 92 ? 3.729 10.273 12.992 1 98.56 92 VAL A N 1
ATOM 741 C CA . VAL A 1 92 ? 3.006 11.141 12.07 1 98.56 92 VAL A CA 1
ATOM 742 C C . VAL A 1 92 ? 1.578 11.352 12.57 1 98.56 92 VAL A C 1
ATOM 744 O O . VAL A 1 92 ? 1.189 12.477 12.898 1 98.56 92 VAL A O 1
ATOM 747 N N . VAL A 1 93 ? 0.844 10.289 12.812 1 98.25 93 VAL A N 1
ATOM 748 C CA . VAL A 1 93 ? -0.572 10.383 13.156 1 98.25 93 VAL A CA 1
ATOM 749 C C . VAL A 1 93 ? -0.725 10.922 14.578 1 98.25 93 VAL A C 1
ATOM 751 O O . VAL A 1 93 ? -1.507 11.844 14.82 1 98.25 93 VAL A O 1
ATOM 754 N N . GLU A 1 94 ? 0.033 10.43 15.508 1 97.5 94 GLU A N 1
ATOM 755 C CA . GLU A 1 94 ? -0.113 10.812 16.906 1 97.5 94 GLU A CA 1
ATOM 756 C C . GLU A 1 94 ? 0.221 12.289 17.109 1 97.5 94 GLU A C 1
ATOM 758 O O . GLU A 1 94 ? -0.536 13.016 17.75 1 97.5 94 GLU A O 1
ATOM 763 N N . PRO A 1 95 ? 1.334 12.805 16.578 1 96.81 95 PRO A N 1
ATOM 764 C CA . PRO A 1 95 ? 1.61 14.234 16.719 1 96.81 95 PRO A CA 1
ATOM 765 C C . PRO A 1 95 ? 0.517 15.109 16.109 1 96.81 95 PRO A C 1
ATOM 767 O O . PRO A 1 95 ? 0.177 16.156 16.672 1 96.81 95 PRO A O 1
ATOM 770 N N . LEU A 1 96 ? -0.05 14.688 15.016 1 96.31 96 LEU A N 1
ATOM 771 C CA . LEU A 1 96 ? -1.147 15.43 14.406 1 96.31 96 LEU A CA 1
ATOM 772 C C . LEU A 1 96 ? -2.371 15.438 15.32 1 96.31 96 LEU A C 1
ATOM 774 O O . LEU A 1 96 ? -3.049 16.453 15.453 1 96.31 96 LEU A O 1
ATOM 778 N N . LYS A 1 97 ? -2.602 14.336 15.992 1 93.25 97 LYS A N 1
ATOM 779 C CA . LYS A 1 97 ? -3.715 14.211 16.938 1 93.25 97 LYS A CA 1
ATOM 780 C C . LYS A 1 97 ? -3.506 15.102 18.156 1 93.25 97 LYS A C 1
ATOM 782 O O . LYS A 1 97 ? -4.445 15.742 18.625 1 93.25 97 LYS A O 1
ATOM 787 N N . ARG A 1 98 ? -2.299 15.18 18.625 1 90.94 98 ARG A N 1
ATOM 788 C CA . ARG A 1 98 ? -1.968 15.953 19.828 1 90.94 98 ARG A CA 1
ATOM 789 C C . ARG A 1 98 ? -2.057 17.453 19.547 1 90.94 98 ARG A C 1
ATOM 791 O O . ARG A 1 98 ? -2.342 18.234 20.438 1 90.94 98 ARG A O 1
ATOM 798 N N . TYR A 1 99 ? -1.845 17.797 18.266 1 88.31 99 TYR A N 1
ATOM 799 C CA . TYR A 1 99 ? -1.94 19.219 17.922 1 88.31 99 TYR A CA 1
ATOM 800 C C . TYR A 1 99 ? -3.35 19.734 18.156 1 88.31 99 TYR A C 1
ATOM 802 O O . TYR A 1 99 ? -3.533 20.922 18.469 1 88.31 99 TYR A O 1
ATOM 810 N N . GLY A 1 100 ? -4.32 18.812 18.156 1 84.06 100 GLY A N 1
ATOM 811 C CA . GLY A 1 100 ? -5.699 19.188 18.438 1 84.06 100 GLY A CA 1
ATOM 812 C C . GLY A 1 100 ? -5.879 19.75 19.844 1 84.06 100 GLY A C 1
ATOM 813 O O . GLY A 1 100 ? -6.637 20.703 20.031 1 84.06 100 GLY A O 1
ATOM 814 N N . VAL A 1 101 ? -5.105 19.297 20.797 1 86.12 101 VAL A N 1
ATOM 815 C CA . VAL A 1 101 ? -5.18 19.766 22.172 1 86.12 101 VAL A CA 1
ATOM 816 C C . VAL A 1 101 ? -4.645 21.203 22.266 1 86.12 101 VAL A C 1
ATOM 818 O O . VAL A 1 101 ? -5.25 22.047 22.922 1 86.12 101 VAL A O 1
ATOM 821 N N . GLN A 1 102 ? -3.492 21.422 21.609 1 87.81 102 GLN A N 1
ATOM 822 C CA . GLN A 1 102 ? -2.895 22.75 21.594 1 87.81 102 GLN A CA 1
ATOM 823 C C . GLN A 1 102 ? -3.83 23.766 20.938 1 87.81 102 GLN A C 1
ATOM 825 O O . GLN A 1 102 ? -3.912 24.906 21.375 1 87.81 102 GLN A O 1
ATOM 830 N N . LEU A 1 103 ? -4.539 23.328 19.938 1 89.56 103 LEU A N 1
ATOM 831 C CA . LEU A 1 103 ? -5.473 24.203 19.234 1 89.56 103 LEU A CA 1
ATOM 832 C C . LEU A 1 103 ? -6.645 24.578 20.125 1 89.56 103 LEU A C 1
ATOM 834 O O . LEU A 1 103 ? -7.078 25.734 20.125 1 89.56 103 LEU A O 1
ATOM 838 N N . LYS A 1 104 ? -7.102 23.688 20.938 1 88 104 LYS A N 1
ATOM 839 C CA . LYS A 1 104 ? -8.203 23.969 21.859 1 88 104 LYS A CA 1
ATOM 840 C C . LYS A 1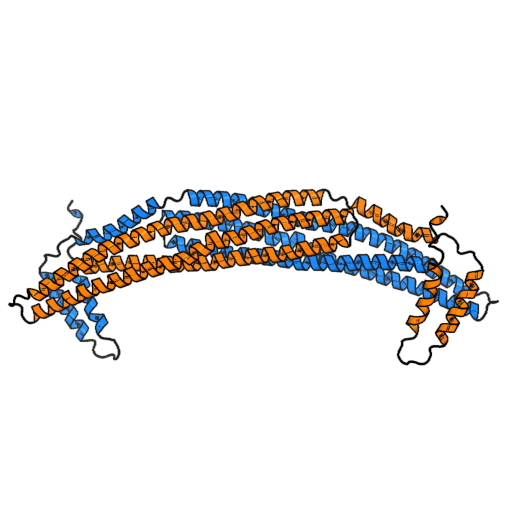 104 ? -7.773 24.953 22.953 1 88 104 LYS A C 1
ATOM 842 O O . LYS A 1 104 ? -8.539 25.844 23.312 1 88 104 LYS A O 1
ATOM 847 N N . GLN A 1 105 ? -6.59 24.859 23.422 1 89.31 105 GLN A N 1
ATOM 848 C CA . GLN A 1 105 ? -6.059 25.766 24.422 1 89.31 105 GLN A CA 1
ATOM 849 C C . GLN A 1 105 ? -5.926 27.188 23.875 1 89.31 105 GLN A C 1
ATOM 851 O O . GLN A 1 105 ? -6.262 28.156 24.562 1 89.31 105 GLN A O 1
ATOM 856 N N . THR A 1 106 ? -5.418 27.266 22.672 1 89.31 106 THR A N 1
ATOM 857 C CA . THR A 1 106 ? -5.254 28.562 22.031 1 89.31 106 THR A CA 1
ATOM 858 C C . THR A 1 106 ? -6.609 29.219 21.781 1 89.31 106 THR A C 1
ATOM 860 O O . THR A 1 106 ? -6.77 30.422 21.953 1 89.31 106 THR A O 1
ATOM 863 N N . GLN A 1 107 ? -7.582 28.438 21.391 1 89.31 107 GLN A N 1
ATOM 864 C CA . GLN A 1 107 ? -8.938 28.938 21.188 1 89.31 107 GLN A CA 1
ATOM 865 C C . GLN A 1 107 ? -9.531 29.469 22.5 1 89.31 107 GLN A C 1
ATOM 867 O O . GLN A 1 107 ? -10.227 30.484 22.5 1 89.31 107 GLN A O 1
ATOM 872 N N . ALA A 1 108 ? -9.234 28.797 23.578 1 90.31 108 ALA A N 1
ATOM 873 C CA . ALA A 1 108 ? -9.711 29.25 24.891 1 90.31 108 ALA A CA 1
ATOM 874 C C . ALA A 1 108 ? -9.086 30.578 25.281 1 90.31 108 ALA A C 1
ATOM 876 O O . ALA A 1 108 ? -9.742 31.422 25.891 1 90.31 108 ALA A O 1
ATOM 877 N N . GLU A 1 109 ? -7.801 30.719 24.938 1 89.81 109 GLU A N 1
ATOM 878 C CA . GLU A 1 109 ? -7.121 31.969 25.234 1 89.81 109 GLU A CA 1
ATOM 879 C C . GLU A 1 109 ? -7.715 33.125 24.422 1 89.81 109 GLU A C 1
ATOM 881 O O . GLU A 1 109 ? -7.84 34.25 24.922 1 89.81 109 GLU A O 1
ATOM 886 N N . ILE A 1 110 ? -8.07 32.875 23.203 1 89.06 110 ILE A N 1
ATOM 887 C CA . ILE A 1 110 ? -8.695 33.875 22.344 1 89.06 110 ILE A CA 1
ATOM 888 C C . ILE A 1 110 ? -10.055 34.25 22.922 1 89.06 110 ILE A C 1
ATOM 890 O O . ILE A 1 110 ? -10.398 35.438 22.969 1 89.06 110 ILE A O 1
ATOM 894 N N . LYS A 1 111 ? -10.766 33.281 23.453 1 90 111 LYS A N 1
ATOM 895 C CA . LYS A 1 111 ? -12.07 33.531 24.062 1 90 111 LYS A CA 1
ATOM 896 C C . LYS A 1 111 ? -11.914 34.406 25.312 1 90 111 LYS A C 1
ATOM 898 O O . LYS A 1 111 ? -12.734 35.312 25.547 1 90 111 LYS A O 1
ATOM 903 N N . ARG A 1 112 ? -10.93 34.125 26.125 1 91 112 ARG A N 1
ATOM 904 C CA . ARG A 1 112 ? -10.656 34.906 27.312 1 91 112 ARG A CA 1
ATOM 905 C C . ARG A 1 112 ? -10.32 36.375 26.938 1 91 112 ARG A C 1
ATOM 907 O O . ARG A 1 112 ? -10.773 37.312 27.594 1 91 112 ARG A O 1
ATOM 914 N N . PHE A 1 113 ? -9.484 36.469 25.906 1 89.31 113 PHE A N 1
ATOM 915 C CA . PHE A 1 113 ? -9.141 37.781 25.422 1 89.31 113 PHE A CA 1
ATOM 916 C C . PHE A 1 113 ? -10.391 38.531 24.984 1 89.31 113 PHE A C 1
ATOM 918 O O . PHE A 1 113 ? -10.539 39.719 25.297 1 89.31 113 PHE A O 1
ATOM 925 N N . ASN A 1 114 ? -11.281 37.906 24.266 1 87.5 114 ASN A N 1
ATOM 926 C CA . ASN A 1 114 ? -12.5 38.531 23.766 1 87.5 114 ASN A CA 1
ATOM 927 C C . ASN A 1 114 ? -13.391 38.969 24.922 1 87.5 114 ASN A C 1
ATOM 929 O O . ASN A 1 114 ? -14.047 40.031 24.828 1 87.5 114 ASN A O 1
ATOM 933 N N . LYS A 1 115 ? -13.375 38.25 26.016 1 92.5 115 LYS A N 1
ATOM 934 C CA . LYS A 1 115 ? -14.156 38.625 27.188 1 92.5 115 LYS A CA 1
ATOM 935 C C . LYS A 1 115 ? -13.625 39.906 27.812 1 92.5 115 LYS A C 1
ATOM 937 O O . LYS A 1 115 ? -14.398 40.781 28.188 1 92.5 115 LYS A O 1
ATOM 942 N N . VAL A 1 116 ? -12.312 39.969 27.891 1 92.06 116 VAL A N 1
ATOM 943 C CA . VAL A 1 116 ? -11.672 41.156 28.469 1 92.06 116 VAL A CA 1
ATOM 944 C C . VAL A 1 116 ? -11.93 42.375 27.594 1 92.06 116 VAL A C 1
ATOM 946 O O . VAL A 1 116 ? -12.219 43.438 28.094 1 92.06 116 VAL A O 1
ATOM 949 N N . ARG A 1 117 ? -11.82 42.188 26.344 1 87.62 117 ARG A N 1
ATOM 950 C CA . ARG A 1 117 ? -12.07 43.25 25.391 1 87.62 117 ARG A CA 1
ATOM 951 C C . ARG A 1 117 ? -13.523 43.688 25.422 1 87.62 117 ARG A C 1
ATOM 953 O O . ARG A 1 117 ? -13.812 44.906 25.344 1 87.62 117 ARG A O 1
ATOM 960 N N . ASN A 1 118 ? -14.445 42.781 25.516 1 90 118 ASN A N 1
ATOM 961 C CA . ASN A 1 118 ? -15.859 43.125 25.609 1 90 118 ASN A CA 1
ATOM 962 C C . ASN A 1 118 ? -16.156 43.938 26.875 1 90 118 ASN A C 1
ATOM 964 O O . ASN A 1 118 ? -17.016 44.844 26.844 1 90 118 ASN A O 1
ATOM 968 N N . ASN A 1 119 ? -15.469 43.594 27.906 1 94 119 ASN A N 1
ATOM 969 C CA . ASN A 1 119 ? -15.625 44.406 29.125 1 94 119 ASN A CA 1
ATOM 970 C C . ASN A 1 119 ? -15.156 45.844 28.906 1 94 119 ASN A C 1
ATOM 972 O O . ASN A 1 119 ? -15.781 46.781 29.422 1 94 119 ASN A O 1
ATOM 976 N N . GLU A 1 120 ? -14.062 45.969 28.172 1 89.81 120 GLU A N 1
ATOM 977 C CA . GLU A 1 120 ? -13.578 47.312 27.844 1 89.81 120 GLU A CA 1
ATOM 978 C C . GLU A 1 120 ? -14.609 48.094 27.047 1 89.81 120 GLU A C 1
ATOM 980 O O . GLU A 1 120 ? -14.875 49.25 27.344 1 89.81 120 GLU A O 1
ATOM 985 N N . ILE A 1 121 ? -15.242 47.469 26.094 1 89.56 121 ILE A N 1
ATOM 986 C CA . ILE A 1 121 ? -16.234 48.094 25.234 1 89.56 121 ILE A CA 1
ATOM 987 C C . ILE A 1 121 ? -17.469 48.469 26.062 1 89.56 121 ILE A C 1
ATOM 989 O O . ILE A 1 121 ? -18 49.562 25.906 1 89.56 121 ILE A O 1
ATOM 993 N N . LYS A 1 122 ? -17.828 47.656 27.016 1 93.75 122 LYS A N 1
ATOM 994 C CA . LYS A 1 122 ? -18.984 47.906 27.859 1 93.75 122 LYS A CA 1
ATOM 995 C C . LYS A 1 122 ? -18.734 49.125 28.766 1 93.75 122 LYS A C 1
ATOM 997 O O . LYS A 1 122 ? -19.641 49.938 28.953 1 93.75 122 LYS A O 1
ATOM 1002 N N . GLN A 1 123 ? -17.562 49.25 29.312 1 95.06 123 GLN A N 1
ATOM 1003 C CA . GLN A 1 123 ? -17.219 50.375 30.172 1 95.06 123 GLN A CA 1
ATOM 1004 C C . GLN A 1 123 ? -17.188 51.688 29.391 1 95.06 123 GLN A C 1
ATOM 1006 O O . GLN A 1 123 ? -17.609 52.719 29.891 1 95.06 123 GLN A O 1
ATOM 1011 N N . LEU A 1 124 ? -16.703 51.562 28.141 1 90.94 124 LEU A N 1
ATOM 1012 C CA . LEU A 1 124 ? -16.672 52.75 27.266 1 90.94 124 LEU A CA 1
ATOM 1013 C C . LEU A 1 124 ? -18.078 53.188 26.922 1 90.94 124 LEU A C 1
ATOM 1015 O O . LEU A 1 124 ? -18.375 54.406 26.922 1 90.94 124 LEU A O 1
ATOM 1019 N N . GLU A 1 125 ? -18.938 52.25 26.672 1 92.19 125 GLU A N 1
ATOM 1020 C CA . GLU A 1 125 ? -20.328 52.562 26.359 1 92.19 125 GLU A CA 1
ATOM 1021 C C . GLU A 1 125 ? -21.031 53.219 27.547 1 92.19 125 GLU A C 1
ATOM 1023 O O . GLU A 1 125 ? -21.812 54.156 27.391 1 92.19 125 GLU A O 1
ATOM 1028 N N . LYS A 1 126 ? -20.766 52.688 28.734 1 94.06 126 LYS A N 1
ATOM 1029 C CA . LYS A 1 126 ? -21.344 53.25 29.953 1 94.06 126 LYS A CA 1
ATOM 1030 C C . LYS A 1 126 ? -20.906 54.688 30.172 1 94.06 126 LYS A C 1
ATOM 1032 O O . LYS A 1 126 ? -21.719 55.531 30.547 1 94.06 126 LYS A O 1
ATOM 1037 N N . LEU A 1 127 ? -19.625 54.938 29.938 1 93.56 127 LEU A N 1
ATOM 1038 C CA . LEU A 1 127 ? -19.094 56.281 30.109 1 93.56 127 LEU A CA 1
ATOM 1039 C C . LEU A 1 127 ? -19.719 57.25 29.094 1 93.56 127 LEU A C 1
ATOM 1041 O O . LEU A 1 127 ? -20.094 58.375 29.453 1 93.56 127 LEU A O 1
ATOM 1045 N N . GLU A 1 128 ? -19.891 56.75 27.891 1 91.19 128 GLU A N 1
ATOM 1046 C CA . GLU A 1 128 ? -20.484 57.594 26.844 1 91.19 128 GLU A CA 1
ATOM 1047 C C . GLU A 1 128 ? -21.938 57.906 27.156 1 91.19 128 GLU A C 1
ATOM 1049 O O . GLU A 1 128 ? -22.406 59.031 26.906 1 91.19 128 GLU A O 1
ATOM 1054 N N . ARG A 1 129 ? -22.656 57.031 27.672 1 93.12 129 ARG A N 1
ATOM 1055 C CA . ARG A 1 129 ? -24.047 57.25 28.062 1 93.12 129 ARG A CA 1
ATOM 1056 C C . ARG A 1 129 ? -24.141 58.281 29.172 1 93.12 129 ARG A C 1
ATOM 1058 O O . ARG A 1 129 ? -25.031 59.125 29.172 1 93.12 129 ARG A O 1
ATOM 1065 N N . LEU A 1 130 ? -23.234 58.188 30.109 1 92.5 130 LEU A N 1
ATOM 1066 C CA . LEU A 1 130 ? -23.219 59.125 31.234 1 92.5 130 LEU A CA 1
ATOM 1067 C C . LEU A 1 130 ? -22.875 60.531 30.75 1 92.5 130 LEU A C 1
ATOM 1069 O O . LEU A 1 130 ? -23.469 61.5 31.219 1 92.5 130 LEU A O 1
ATOM 1073 N N . ARG A 1 131 ? -21.969 60.625 29.781 1 91.81 131 ARG A N 1
ATOM 1074 C CA . ARG A 1 131 ? -21.562 61.906 29.234 1 91.81 131 ARG A CA 1
ATOM 1075 C C . ARG A 1 131 ? -22.703 62.562 28.438 1 91.81 131 ARG A C 1
ATOM 1077 O O . ARG A 1 131 ? -22.828 63.781 28.406 1 91.81 131 ARG A O 1
ATOM 1084 N N . GLN A 1 132 ? -23.531 61.719 27.812 1 91.25 132 GLN A N 1
ATOM 1085 C CA . GLN A 1 132 ? -24.672 62.219 27.047 1 91.25 132 GLN A CA 1
ATOM 1086 C C . GLN A 1 132 ? -25.781 62.719 27.969 1 91.25 132 GLN A C 1
ATOM 1088 O O . GLN A 1 132 ? -26.438 63.719 27.672 1 91.25 132 GLN A O 1
ATOM 1093 N N . LYS A 1 133 ? -25.938 62.125 29.109 1 91.31 133 LYS A N 1
ATOM 1094 C CA . LYS A 1 133 ? -26.984 62.5 30.062 1 91.31 133 LYS A CA 1
ATOM 1095 C C . LYS A 1 133 ? -26.578 63.75 30.859 1 91.31 133 LYS A C 1
ATOM 1097 O O . LYS A 1 133 ? -27.422 64.625 31.156 1 91.31 133 LYS A O 1
ATOM 1102 N N . SER A 1 134 ? -25.312 63.75 31.266 1 91.19 134 SER A N 1
ATOM 1103 C CA . SER A 1 134 ? -24.828 64.875 32.062 1 91.19 134 SER A CA 1
ATOM 1104 C C . SER A 1 134 ? -23.469 65.375 31.594 1 91.19 134 SER A C 1
ATOM 1106 O O . SER A 1 134 ? -22.453 65.125 32.25 1 91.19 134 SER A O 1
ATOM 1108 N N . PRO A 1 135 ? -23.438 66.188 30.594 1 85.12 135 PRO A N 1
ATOM 1109 C CA . PRO A 1 135 ? -22.172 66.625 29.969 1 85.12 135 PRO A CA 1
ATOM 1110 C C . PRO A 1 135 ? -21.312 67.5 30.906 1 85.12 135 PRO A C 1
ATOM 1112 O O . PRO A 1 135 ? -20.078 67.5 30.781 1 85.12 135 PRO A O 1
ATOM 1115 N N . SER A 1 136 ? -21.969 68.125 31.812 1 85.44 136 SER A N 1
ATOM 1116 C CA . SER A 1 136 ? -21.234 69.062 32.656 1 85.44 136 SER A CA 1
ATOM 1117 C C . SER A 1 136 ? -20.641 68.312 33.875 1 85.44 136 SER A C 1
ATOM 1119 O O . SER A 1 136 ? -19.703 68.875 34.5 1 85.44 136 SER A O 1
ATOM 1121 N N . ASP A 1 137 ? -21.078 67.062 34.25 1 86.94 137 ASP A N 1
ATOM 1122 C CA . ASP A 1 137 ? -20.656 66.375 35.438 1 86.94 137 ASP A CA 1
ATOM 1123 C C . ASP A 1 137 ? -19.312 65.625 35.188 1 86.94 137 ASP A C 1
ATOM 1125 O O . ASP A 1 137 ? -18.984 65.312 34.031 1 86.94 137 ASP A O 1
ATOM 1129 N N . ARG A 1 138 ? -18.578 65.75 36.25 1 86.75 138 ARG A N 1
ATOM 1130 C CA . ARG A 1 138 ? -17.359 64.938 36.156 1 86.75 138 ARG A CA 1
ATOM 1131 C C . ARG A 1 138 ? -17.641 63.469 36.438 1 86.75 138 ARG A C 1
ATOM 1133 O O . ARG A 1 138 ? -18.219 63.125 37.469 1 86.75 138 ARG A O 1
ATOM 1140 N N . HIS A 1 139 ? -17.516 62.625 35.562 1 90.31 139 HIS A N 1
ATOM 1141 C CA . HIS A 1 139 ? -17.766 61.188 35.688 1 90.31 139 HIS A CA 1
ATOM 1142 C C . HIS A 1 139 ? -16.484 60.438 36.031 1 90.31 139 HIS A C 1
ATOM 1144 O O . HIS A 1 139 ? -16.141 59.438 35.344 1 90.31 139 HIS A O 1
ATOM 1150 N N . THR A 1 140 ? -15.789 60.906 37.156 1 90.94 140 THR A N 1
ATOM 1151 C CA . THR A 1 140 ? -14.461 60.438 37.531 1 90.94 140 THR A CA 1
ATOM 1152 C C . THR A 1 140 ? -14.453 58.938 37.719 1 90.94 140 THR A C 1
ATOM 1154 O O . THR A 1 140 ? -13.5 58.25 37.312 1 90.94 140 THR A O 1
ATOM 1157 N N . LEU A 1 141 ? -15.492 58.406 38.312 1 91.62 141 LEU A N 1
ATOM 1158 C CA . LEU A 1 141 ? -15.547 56.969 38.562 1 91.62 141 LEU A CA 1
ATOM 1159 C C . LEU A 1 141 ? -15.648 56.188 37.25 1 91.62 141 LEU A C 1
ATOM 1161 O O . LEU A 1 141 ? -14.945 55.188 37.062 1 91.62 141 LEU A O 1
ATOM 1165 N N . ALA A 1 142 ? -16.469 56.594 36.344 1 92.06 142 ALA A N 1
ATOM 1166 C CA . ALA A 1 142 ? -16.656 55.938 35.031 1 92.06 142 ALA A CA 1
ATOM 1167 C C . ALA A 1 142 ? -15.383 56.031 34.188 1 92.06 142 ALA A C 1
ATOM 1169 O O . ALA A 1 142 ? -15.031 55.094 33.469 1 92.06 142 ALA A O 1
ATOM 1170 N N . GLU A 1 143 ? -14.719 57.125 34.25 1 92.31 143 GLU A N 1
ATOM 1171 C CA . GLU A 1 143 ? -13.469 57.344 33.531 1 92.31 143 GLU A CA 1
ATOM 1172 C C . GLU A 1 143 ? -12.375 56.406 34.062 1 92.31 143 GLU A C 1
ATOM 1174 O O . GLU A 1 143 ? -11.586 55.875 33.281 1 92.31 143 GLU A O 1
ATOM 1179 N N . SER A 1 144 ? -12.406 56.281 35.469 1 93.06 144 SER A N 1
ATOM 1180 C CA . SER A 1 144 ? -11.438 55.406 36.094 1 93.06 144 SER A CA 1
ATOM 1181 C C . SER A 1 144 ? -11.688 53.938 35.688 1 93.06 144 SER A C 1
ATOM 1183 O O . SER A 1 144 ? -10.742 53.188 35.469 1 93.06 144 SER A O 1
ATOM 1185 N N . ASN A 1 145 ? -12.93 53.594 35.531 1 92.81 145 ASN A N 1
ATOM 1186 C CA . ASN A 1 145 ? -13.273 52.25 35.125 1 92.81 145 ASN A CA 1
ATOM 1187 C C . ASN A 1 145 ? -12.859 51.969 33.688 1 92.81 145 ASN A C 1
ATOM 1189 O O . ASN A 1 145 ? -12.375 50.875 33.375 1 92.81 145 ASN A O 1
ATOM 1193 N N . VAL A 1 146 ? -13.016 52.844 32.75 1 91.69 146 VAL A N 1
ATOM 1194 C CA . VAL A 1 146 ? -12.609 52.688 31.375 1 91.69 146 VAL A CA 1
ATOM 1195 C C . VAL A 1 146 ? -11.094 52.562 31.281 1 91.69 146 VAL A C 1
ATOM 1197 O O . VAL A 1 146 ? -10.57 51.75 30.516 1 91.69 146 VAL A O 1
ATOM 1200 N N . HIS A 1 147 ? -10.438 53.438 32.125 1 92 147 HIS A N 1
ATOM 1201 C CA . HIS A 1 147 ? -8.984 53.375 32.125 1 92 147 HIS A CA 1
ATOM 1202 C C . HIS A 1 147 ? -8.484 52 32.594 1 92 147 HIS A C 1
ATOM 1204 O O . HIS A 1 147 ? -7.602 51.406 31.969 1 92 147 HIS A O 1
ATOM 1210 N N . LYS A 1 148 ? -9.102 51.469 33.625 1 94.94 148 LYS A N 1
ATOM 1211 C CA . LYS A 1 148 ? -8.719 50.156 34.156 1 94.94 148 LYS A CA 1
ATOM 1212 C C . LYS A 1 148 ? -8.992 49.062 33.125 1 94.94 148 LYS A C 1
ATOM 1214 O O . LYS A 1 148 ? -8.156 48.188 32.906 1 94.94 148 LYS A O 1
ATOM 1219 N N . ALA A 1 149 ? -10.133 49.094 32.5 1 92.75 149 ALA A N 1
ATOM 1220 C CA . ALA A 1 149 ? -10.5 48.094 31.484 1 92.75 149 ALA A CA 1
ATOM 1221 C C . ALA A 1 149 ? -9.578 48.188 30.266 1 92.75 149 ALA A C 1
ATOM 1223 O O . ALA A 1 149 ? -9.25 47.156 29.656 1 92.75 149 ALA A O 1
ATOM 1224 N N . SER A 1 150 ? -9.188 49.375 29.922 1 88.25 150 SER A N 1
ATOM 1225 C CA . SER A 1 150 ? -8.305 49.562 28.781 1 88.25 150 SER A CA 1
ATOM 1226 C C . SER A 1 150 ? -6.906 49.031 29.047 1 88.25 150 SER A C 1
ATOM 1228 O O . SER A 1 150 ? -6.273 48.469 28.156 1 88.25 150 SER A O 1
ATOM 1230 N N . VAL A 1 151 ? -6.445 49.25 30.312 1 91.56 151 VAL A N 1
ATOM 1231 C CA . VAL A 1 151 ? -5.141 48.719 30.703 1 91.56 151 VAL A CA 1
ATOM 1232 C C . VAL A 1 151 ? -5.164 47.188 30.672 1 91.56 151 VAL A C 1
ATOM 1234 O O . VAL A 1 151 ? -4.23 46.562 30.172 1 91.56 151 VAL A O 1
ATOM 1237 N N . ASP A 1 152 ? -6.234 46.656 31.141 1 91.56 152 ASP A N 1
ATOM 1238 C CA . ASP A 1 152 ? -6.383 45.188 31.125 1 91.56 152 ASP A CA 1
ATOM 1239 C C . ASP A 1 152 ? -6.434 44.656 29.703 1 91.56 152 ASP A C 1
ATOM 1241 O O . ASP A 1 152 ? -5.824 43.625 29.391 1 91.56 152 ASP A O 1
ATOM 1245 N N . ALA A 1 153 ? -7.145 45.281 28.859 1 86.38 153 ALA A N 1
ATOM 1246 C CA . ALA A 1 153 ? -7.273 44.875 27.469 1 86.38 153 ALA A CA 1
ATOM 1247 C C . ALA A 1 153 ? -5.934 44.938 26.734 1 86.38 153 ALA A C 1
ATOM 1249 O O . ALA A 1 153 ? -5.594 44.062 25.938 1 86.38 153 ALA A O 1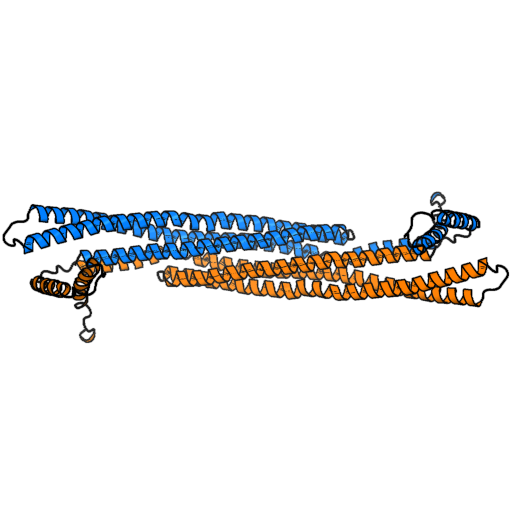
ATOM 1250 N N . SER A 1 154 ? -5.215 46.062 27.031 1 84.75 154 SER A N 1
ATOM 1251 C CA . SER A 1 154 ? -3.908 46.219 26.406 1 84.75 154 SER A CA 1
ATOM 1252 C C . SER A 1 154 ? -2.939 45.125 26.828 1 84.75 154 SER A C 1
ATOM 1254 O O . SER A 1 154 ? -2.205 44.562 26.016 1 84.75 154 SER A O 1
ATOM 1256 N N . ARG A 1 155 ? -3.016 44.781 28.125 1 90.62 155 ARG A N 1
ATOM 1257 C CA . ARG A 1 155 ? -2.154 43.75 28.656 1 90.62 155 ARG A CA 1
ATOM 1258 C C . ARG A 1 155 ? -2.51 42.375 28.062 1 90.62 155 ARG A C 1
ATOM 1260 O O . ARG A 1 155 ? -1.625 41.625 27.656 1 90.62 155 ARG A O 1
ATOM 1267 N N . THR A 1 156 ? -3.723 42.094 28 1 88 156 THR A N 1
ATOM 1268 C CA . THR A 1 156 ? -4.184 40.781 27.484 1 88 156 THR A CA 1
ATOM 1269 C C . THR A 1 156 ? -3.922 40.688 25.984 1 88 156 THR A C 1
ATOM 1271 O O . THR A 1 156 ? -3.635 39.594 25.484 1 88 156 THR A O 1
ATOM 1274 N N . THR A 1 157 ? -3.984 41.812 25.281 1 82.19 157 THR A N 1
ATOM 1275 C CA . THR A 1 157 ? -3.68 41.844 23.859 1 82.19 157 THR A CA 1
ATOM 1276 C C . THR A 1 157 ? -2.219 41.469 23.609 1 82.19 157 THR A C 1
ATOM 1278 O O . THR A 1 157 ? -1.913 40.656 22.719 1 82.19 157 THR A O 1
ATOM 1281 N N . GLN A 1 158 ? -1.37 42.062 24.438 1 85.69 158 GLN A N 1
ATOM 1282 C CA . GLN A 1 158 ? 0.053 41.781 24.297 1 85.69 158 GLN A CA 1
ATOM 1283 C C . GLN A 1 158 ? 0.342 40.312 24.594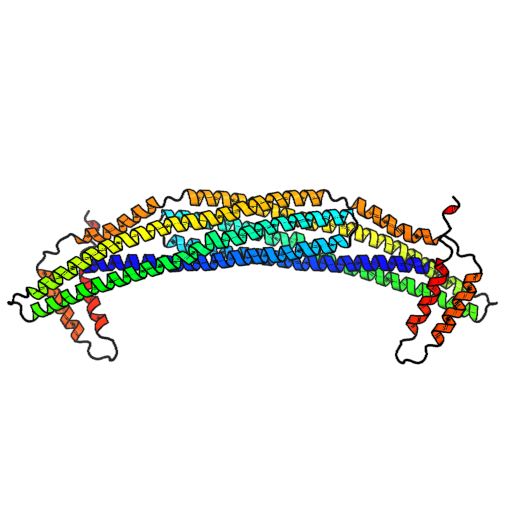 1 85.69 158 GLN A C 1
ATOM 1285 O O . GLN A 1 158 ? 1.112 39.656 23.875 1 85.69 158 GLN A O 1
ATOM 1290 N N . GLN A 1 159 ? -0.347 39.812 25.594 1 87.75 159 GLN A N 1
ATOM 1291 C CA . GLN A 1 159 ? -0.171 38.406 25.953 1 87.75 159 GLN A CA 1
ATOM 1292 C C . GLN A 1 159 ? -0.67 37.469 24.844 1 87.75 159 GLN A C 1
ATOM 1294 O O . GLN A 1 159 ? -0.05 36.469 24.562 1 87.75 159 GLN A O 1
ATOM 1299 N N . LEU A 1 160 ? -1.789 37.812 24.281 1 86 160 LEU A N 1
ATOM 1300 C CA . LEU A 1 160 ? -2.361 37 23.203 1 86 160 LEU A CA 1
ATOM 1301 C C . LEU A 1 160 ? -1.455 37 21.984 1 86 160 LEU A C 1
ATOM 1303 O O . LEU A 1 160 ? -1.265 35.969 21.344 1 86 160 LEU A O 1
ATOM 1307 N N . GLU A 1 161 ? -0.895 38.156 21.656 1 82.19 161 GLU A N 1
ATOM 1308 C CA . GLU A 1 161 ? 0.017 38.281 20.531 1 82.19 161 GLU A CA 1
ATOM 1309 C C . GLU A 1 161 ? 1.232 37.375 20.703 1 82.19 161 GLU A C 1
ATOM 1311 O O . GLU A 1 161 ? 1.657 36.719 19.766 1 82.19 161 GLU A O 1
ATOM 1316 N N . GLU A 1 162 ? 1.729 37.375 21.906 1 85.62 162 GLU A N 1
ATOM 1317 C CA . GLU A 1 162 ? 2.871 36.531 22.203 1 85.62 162 GLU A CA 1
ATOM 1318 C C . GLU A 1 162 ? 2.492 35.031 22.109 1 85.62 162 GLU A C 1
ATOM 1320 O O . GLU A 1 162 ? 3.258 34.25 21.578 1 85.62 162 GLU A O 1
ATOM 1325 N N . THR A 1 163 ? 1.328 34.781 22.562 1 85.5 163 THR A N 1
ATOM 1326 C CA . THR A 1 163 ? 0.841 33.406 22.547 1 85.5 163 THR A CA 1
ATOM 1327 C C . THR A 1 163 ? 0.646 32.938 21.109 1 85.5 163 THR A C 1
ATOM 1329 O O . THR A 1 163 ? 1.02 31.812 20.766 1 85.5 163 THR A O 1
ATOM 1332 N N . ILE A 1 164 ? 0.124 33.688 20.281 1 84.25 164 ILE A N 1
ATOM 1333 C CA . ILE A 1 164 ? -0.171 33.312 18.906 1 84.25 164 ILE A CA 1
ATOM 1334 C C . ILE A 1 164 ? 1.13 33.188 18.109 1 84.25 164 ILE A C 1
ATOM 1336 O O . ILE A 1 164 ? 1.26 32.312 17.25 1 84.25 164 ILE A O 1
ATOM 1340 N N . ASP A 1 165 ? 2.055 34.125 18.422 1 84.62 165 ASP A N 1
ATOM 1341 C CA . ASP A 1 165 ? 3.359 34.031 17.781 1 84.62 165 ASP A CA 1
ATOM 1342 C C . ASP A 1 165 ? 4.055 32.719 18.125 1 84.62 165 ASP A C 1
ATOM 1344 O O . ASP A 1 165 ? 4.645 32.094 17.25 1 84.62 165 ASP A O 1
ATOM 1348 N N . GLU A 1 166 ? 3.969 32.344 19.344 1 87.06 166 GLU A N 1
ATOM 1349 C CA . GLU A 1 166 ? 4.555 31.094 19.781 1 87.06 166 GLU A CA 1
ATOM 1350 C C . GLU A 1 166 ? 3.844 29.906 19.125 1 87.06 166 GLU A C 1
ATOM 1352 O O . GLU A 1 166 ? 4.488 28.938 18.734 1 87.06 166 GLU A O 1
ATOM 1357 N N . PHE A 1 167 ? 2.59 30.047 19.047 1 88.81 167 PHE A N 1
ATOM 1358 C CA . PHE A 1 167 ? 1.788 29.016 18.406 1 88.81 167 PHE A CA 1
ATOM 1359 C C . PHE A 1 167 ? 2.193 28.844 16.938 1 88.81 167 PHE A C 1
ATOM 1361 O O . PHE A 1 167 ? 2.363 27.703 16.469 1 88.81 167 PHE A O 1
ATOM 1368 N N . GLN A 1 168 ? 2.293 29.875 16.281 1 87.06 168 GLN A N 1
ATOM 1369 C CA . GLN A 1 168 ? 2.641 29.828 14.859 1 87.06 168 GLN A CA 1
ATOM 1370 C C . GLN A 1 168 ? 4.035 29.25 14.656 1 87.06 168 GLN A C 1
ATOM 1372 O O . GLN A 1 168 ? 4.258 28.469 13.734 1 87.06 168 GLN A O 1
ATOM 1377 N N . LYS A 1 169 ? 4.934 29.719 15.5 1 88.5 169 LYS A N 1
ATOM 1378 C CA . LYS A 1 169 ? 6.297 29.203 15.422 1 88.5 169 LYS A CA 1
ATOM 1379 C C . LYS A 1 169 ? 6.316 27.688 15.617 1 88.5 169 LYS A C 1
ATOM 1381 O O . LYS A 1 169 ? 6.961 26.969 14.859 1 88.5 169 LYS A O 1
ATOM 1386 N N . GLN A 1 170 ? 5.609 27.297 16.609 1 90.56 170 GLN A N 1
ATOM 1387 C CA . GLN A 1 170 ? 5.551 25.875 16.906 1 90.56 170 GLN A CA 1
ATOM 1388 C C . GLN A 1 170 ? 4.855 25.109 15.781 1 90.56 170 GLN A C 1
ATOM 1390 O O . GLN A 1 170 ? 5.254 23.984 15.453 1 90.56 170 GLN A O 1
ATOM 1395 N N . LYS A 1 171 ? 3.826 25.609 15.25 1 91.56 171 LYS A N 1
ATOM 1396 C CA . LYS A 1 171 ? 3.088 24.984 14.148 1 91.56 171 LYS A CA 1
ATOM 1397 C C . LYS A 1 171 ? 4.004 24.719 12.961 1 91.56 171 LYS A C 1
ATOM 1399 O O . LYS A 1 171 ? 3.984 23.625 12.391 1 91.56 171 LYS A O 1
ATOM 1404 N N . LEU A 1 172 ? 4.816 25.703 12.602 1 92.38 172 LEU A N 1
ATOM 1405 C CA . LEU A 1 172 ? 5.703 25.578 11.445 1 92.38 172 LEU A CA 1
ATOM 1406 C C . LEU A 1 172 ? 6.766 24.516 11.688 1 92.38 172 LEU A C 1
ATOM 1408 O O . LEU A 1 172 ? 7.059 23.719 10.805 1 92.38 172 LEU A O 1
ATOM 1412 N N . LYS A 1 173 ? 7.273 24.516 12.906 1 92.31 173 LYS A N 1
ATOM 1413 C CA . LYS A 1 173 ? 8.273 23.516 13.266 1 92.31 173 LYS A CA 1
ATOM 1414 C C . LYS A 1 173 ? 7.664 22.109 13.242 1 92.31 173 LYS A C 1
ATOM 1416 O O . LYS A 1 173 ? 8.289 21.156 12.766 1 92.31 173 LYS A O 1
ATOM 1421 N N . ASP A 1 174 ? 6.477 22.031 13.766 1 93.5 174 ASP A N 1
ATOM 1422 C CA . ASP A 1 174 ? 5.809 20.734 13.859 1 93.5 174 ASP A CA 1
ATOM 1423 C C . ASP A 1 174 ? 5.461 20.203 12.477 1 93.5 174 ASP A C 1
ATOM 1425 O O . ASP A 1 174 ? 5.625 19 12.211 1 93.5 174 ASP A O 1
ATOM 1429 N N . ILE A 1 175 ? 4.969 21.016 11.648 1 94.75 175 ILE A N 1
ATOM 1430 C CA . ILE A 1 175 ? 4.59 20.562 10.312 1 94.75 175 ILE A CA 1
ATOM 1431 C C . ILE A 1 175 ? 5.82 20.062 9.57 1 94.75 175 ILE A C 1
ATOM 1433 O O . ILE A 1 175 ? 5.762 19.047 8.875 1 94.75 175 ILE A O 1
ATOM 1437 N N . GLN A 1 176 ? 6.887 20.812 9.656 1 95.5 176 GLN A N 1
ATOM 1438 C CA . GLN A 1 176 ? 8.141 20.375 9.055 1 95.5 176 GLN A CA 1
ATOM 1439 C C . GLN A 1 176 ? 8.586 19.031 9.617 1 95.5 176 GLN A C 1
ATOM 1441 O O . GLN A 1 176 ? 8.938 18.125 8.859 1 95.5 176 GLN A O 1
ATOM 1446 N N . LYS A 1 177 ? 8.562 18.906 10.922 1 96.31 177 LYS A N 1
ATOM 1447 C CA . LYS A 1 177 ? 9.016 17.688 11.586 1 96.31 177 LYS A CA 1
ATOM 1448 C C . LYS A 1 177 ? 8.133 16.5 11.211 1 96.31 177 LYS A C 1
ATOM 1450 O O . LYS A 1 177 ? 8.641 15.414 10.922 1 96.31 177 LYS A O 1
ATOM 1455 N N . ILE A 1 178 ? 6.848 16.641 11.219 1 97.75 178 ILE A N 1
ATOM 1456 C CA . ILE A 1 178 ? 5.895 15.57 10.953 1 97.75 178 ILE A CA 1
ATOM 1457 C C . ILE A 1 178 ? 6.105 15.031 9.539 1 97.75 178 ILE A C 1
ATOM 1459 O O . ILE A 1 178 ? 6.227 13.82 9.344 1 97.75 178 ILE A O 1
ATOM 1463 N N . PHE A 1 179 ? 6.203 15.883 8.562 1 98.38 179 PHE A N 1
ATOM 1464 C CA . PHE A 1 179 ? 6.328 15.414 7.184 1 98.38 179 PHE A CA 1
ATOM 1465 C C . PHE A 1 179 ? 7.746 14.93 6.902 1 98.38 179 PHE A C 1
ATOM 1467 O O . PHE A 1 179 ? 7.945 14.023 6.094 1 98.38 179 PHE A O 1
ATOM 1474 N N . SER A 1 180 ? 8.75 15.547 7.605 1 97.94 180 SER A N 1
ATOM 1475 C CA . SER A 1 180 ? 10.094 14.992 7.52 1 97.94 180 SER A CA 1
ATOM 1476 C C . SER A 1 180 ? 10.141 13.57 8.07 1 97.94 180 SER A C 1
ATOM 1478 O O . SER A 1 180 ? 10.812 12.703 7.504 1 97.94 180 SER A O 1
ATOM 1480 N N . ASP A 1 181 ? 9.461 13.328 9.164 1 98.38 181 ASP A N 1
ATOM 1481 C CA . ASP A 1 181 ? 9.359 11.984 9.727 1 98.38 181 ASP A CA 1
ATOM 1482 C C . ASP A 1 181 ? 8.664 11.039 8.75 1 98.38 181 ASP A C 1
ATOM 1484 O O . ASP A 1 181 ? 9.102 9.898 8.555 1 98.38 181 ASP A O 1
ATOM 1488 N N . PHE A 1 182 ? 7.578 11.5 8.148 1 98.88 182 PHE A N 1
ATOM 1489 C CA . PHE A 1 182 ? 6.863 10.711 7.152 1 98.88 182 PHE A CA 1
ATOM 1490 C C . PHE A 1 182 ? 7.809 10.25 6.047 1 98.88 182 PHE A C 1
ATOM 1492 O O . PHE A 1 182 ? 7.875 9.062 5.734 1 98.88 182 PHE A O 1
ATOM 1499 N N . VAL A 1 183 ? 8.516 11.172 5.52 1 98.69 183 VAL A N 1
ATOM 1500 C CA . VAL A 1 183 ? 9.406 10.891 4.398 1 98.69 183 VAL A CA 1
ATOM 1501 C C . VAL A 1 183 ? 10.523 9.953 4.848 1 98.69 183 VAL A C 1
ATOM 1503 O O . VAL A 1 183 ? 10.914 9.039 4.117 1 98.69 183 VAL A O 1
ATOM 1506 N N . THR A 1 184 ? 11.031 10.18 6.031 1 98.62 184 THR A N 1
ATOM 1507 C CA . THR A 1 184 ? 12.094 9.336 6.562 1 98.62 184 THR A CA 1
ATOM 1508 C C . THR A 1 184 ? 11.609 7.902 6.746 1 98.62 184 THR A C 1
ATOM 1510 O O . THR A 1 184 ? 12.312 6.953 6.406 1 98.62 184 THR A O 1
ATOM 1513 N N . ILE A 1 185 ? 10.438 7.734 7.262 1 98.81 185 ILE A N 1
ATOM 1514 C CA . ILE A 1 185 ? 9.836 6.418 7.441 1 98.81 185 ILE A CA 1
ATOM 1515 C C . ILE A 1 185 ? 9.703 5.723 6.09 1 98.81 185 ILE A C 1
ATOM 1517 O O . ILE A 1 185 ? 10.07 4.555 5.945 1 98.81 185 ILE A O 1
ATOM 1521 N N . GLU A 1 186 ? 9.219 6.441 5.082 1 98.62 186 GLU A N 1
ATOM 1522 C CA . GLU A 1 186 ? 9.062 5.883 3.742 1 98.62 186 GLU A CA 1
ATOM 1523 C C . GLU A 1 186 ? 10.414 5.492 3.148 1 98.62 186 GLU A C 1
ATOM 1525 O O . GLU A 1 186 ? 10.562 4.402 2.596 1 98.62 186 GLU A O 1
ATOM 1530 N N . MET A 1 187 ? 11.398 6.355 3.32 1 97.88 187 MET A N 1
ATOM 1531 C CA . MET A 1 187 ? 12.719 6.078 2.771 1 97.88 187 MET A CA 1
ATOM 1532 C C . MET A 1 187 ? 13.297 4.801 3.363 1 97.88 187 MET A C 1
ATOM 1534 O O . MET A 1 187 ? 13.844 3.965 2.639 1 97.88 187 MET A O 1
ATOM 1538 N N . VAL A 1 188 ? 13.156 4.645 4.645 1 98.12 188 VAL A N 1
ATOM 1539 C CA . VAL A 1 188 ? 13.695 3.471 5.324 1 98.12 188 VAL A CA 1
ATOM 1540 C C . VAL A 1 188 ? 13 2.211 4.809 1 98.12 188 VAL A C 1
ATOM 1542 O O . VAL A 1 188 ? 13.664 1.222 4.48 1 98.12 188 VAL A O 1
ATOM 1545 N N . PHE A 1 189 ? 11.75 2.264 4.703 1 98.62 189 PHE A N 1
ATOM 1546 C CA . PHE A 1 189 ? 11.008 1.104 4.223 1 98.62 189 PHE A CA 1
ATOM 1547 C C . PHE A 1 189 ? 11.414 0.756 2.797 1 98.62 189 PHE A C 1
ATOM 1549 O O . PHE A 1 189 ? 11.688 -0.406 2.488 1 98.62 189 PHE A O 1
ATOM 1556 N N . HIS A 1 190 ? 11.414 1.696 1.917 1 98.12 190 HIS A N 1
ATOM 1557 C CA . HIS A 1 190 ? 11.711 1.431 0.514 1 98.12 190 HIS A CA 1
ATOM 1558 C C . HIS A 1 190 ? 13.148 0.936 0.339 1 98.12 190 HIS A C 1
ATOM 1560 O O . HIS A 1 190 ? 13.414 0.107 -0.532 1 98.12 190 HIS A O 1
ATOM 1566 N N . ALA A 1 191 ? 14.047 1.485 1.146 1 97.81 191 ALA A N 1
ATOM 1567 C CA . ALA A 1 191 ? 15.43 1.012 1.086 1 97.81 191 ALA A CA 1
ATOM 1568 C C . ALA A 1 191 ? 15.523 -0.462 1.472 1 97.81 191 ALA A C 1
ATOM 1570 O O . ALA A 1 191 ? 16.156 -1.256 0.77 1 97.81 191 ALA A O 1
ATOM 1571 N N . LYS A 1 192 ? 14.852 -0.836 2.521 1 98.12 192 LYS A N 1
ATOM 1572 C CA . LYS A 1 192 ? 14.898 -2.217 2.994 1 98.12 192 LYS A CA 1
ATOM 1573 C C . LYS A 1 192 ? 14.156 -3.15 2.039 1 98.12 192 LYS A C 1
ATOM 1575 O O . LYS A 1 192 ? 14.609 -4.266 1.779 1 98.12 192 LYS A O 1
ATOM 1580 N N . ALA A 1 193 ? 13.055 -2.715 1.585 1 98.44 193 ALA A N 1
ATOM 1581 C CA . ALA A 1 193 ? 12.297 -3.52 0.631 1 98.44 193 ALA A CA 1
ATOM 1582 C C . ALA A 1 193 ? 13.117 -3.803 -0.624 1 98.44 193 ALA A C 1
ATOM 1584 O O . ALA A 1 193 ? 13.164 -4.941 -1.096 1 98.44 193 ALA A O 1
ATOM 1585 N N . LEU A 1 194 ? 13.773 -2.75 -1.131 1 96.62 194 LEU A N 1
ATOM 1586 C CA . LEU A 1 194 ? 14.586 -2.898 -2.336 1 96.62 194 LEU A CA 1
ATOM 1587 C C . LEU A 1 194 ? 15.711 -3.9 -2.115 1 96.62 194 LEU A C 1
ATOM 1589 O O . LEU A 1 194 ? 15.984 -4.742 -2.977 1 96.62 194 LEU A O 1
ATOM 1593 N N . GLU A 1 195 ? 16.328 -3.805 -0.991 1 97 195 GLU A N 1
ATOM 1594 C CA . GLU A 1 195 ? 17.391 -4.742 -0.636 1 97 195 GLU A CA 1
ATOM 1595 C C . GLU A 1 195 ? 16.875 -6.18 -0.63 1 97 195 GLU A C 1
ATOM 1597 O O . GLU A 1 195 ? 17.484 -7.062 -1.242 1 97 195 GLU A O 1
ATOM 1602 N N . ILE A 1 196 ? 15.797 -6.43 -0.003 1 98.44 196 ILE A N 1
ATOM 1603 C CA . ILE A 1 196 ? 15.266 -7.777 0.166 1 98.44 196 ILE A CA 1
ATOM 1604 C C . ILE A 1 196 ? 14.742 -8.297 -1.173 1 98.44 196 ILE A C 1
ATOM 1606 O O . ILE A 1 196 ? 14.984 -9.453 -1.53 1 98.44 196 ILE A O 1
ATOM 1610 N N . TYR A 1 197 ? 14.062 -7.484 -1.979 1 97.94 197 TYR A N 1
ATOM 1611 C CA . TYR A 1 197 ? 13.555 -7.91 -3.277 1 97.94 197 TYR A CA 1
ATOM 1612 C C . TYR A 1 197 ? 14.695 -8.25 -4.227 1 97.94 197 TYR A C 1
ATOM 1614 O O . TYR A 1 197 ? 14.57 -9.133 -5.074 1 97.94 197 TYR A O 1
ATOM 1622 N N . SER A 1 198 ? 15.812 -7.512 -4.07 1 96.06 198 SER A N 1
ATOM 1623 C CA . SER A 1 198 ? 16.984 -7.855 -4.871 1 96.06 198 SER A CA 1
ATOM 1624 C C . SER A 1 198 ? 17.453 -9.273 -4.574 1 96.06 198 SER A C 1
ATOM 1626 O O . SER A 1 198 ? 17.797 -10.023 -5.492 1 96.06 198 SER A O 1
ATOM 1628 N N . SER A 1 199 ? 17.453 -9.617 -3.324 1 96.5 199 SER A N 1
ATOM 1629 C CA . SER A 1 199 ? 17.797 -10.984 -2.926 1 96.5 199 SER A CA 1
ATOM 1630 C C . SER A 1 199 ? 16.766 -11.984 -3.43 1 96.5 199 SER A C 1
ATOM 1632 O O . SER A 1 199 ? 17.109 -13.07 -3.895 1 96.5 199 SER A O 1
ATOM 1634 N N . ALA A 1 200 ? 15.508 -11.656 -3.311 1 98 200 ALA A N 1
ATOM 1635 C CA . ALA A 1 200 ? 14.43 -12.516 -3.793 1 98 200 ALA A CA 1
ATOM 1636 C C . ALA A 1 200 ? 14.57 -12.773 -5.289 1 98 200 ALA A C 1
ATOM 1638 O O . ALA A 1 200 ? 14.336 -13.891 -5.758 1 98 200 ALA A O 1
ATOM 1639 N N . PHE A 1 201 ? 14.977 -11.773 -6.039 1 96.81 201 PHE A N 1
ATOM 1640 C CA . PHE A 1 201 ? 15.164 -11.906 -7.48 1 96.81 201 PHE A CA 1
ATOM 1641 C C . PHE A 1 201 ? 16.234 -12.938 -7.793 1 96.81 201 PHE A C 1
ATOM 1643 O O . PHE A 1 201 ? 16.062 -13.781 -8.68 1 96.81 201 PHE A O 1
ATOM 1650 N N . GLN A 1 202 ? 17.312 -12.867 -7.074 1 95.75 202 GLN A N 1
ATOM 1651 C CA . GLN A 1 202 ? 18.422 -13.797 -7.281 1 95.75 202 GLN A CA 1
ATOM 1652 C C . GLN A 1 202 ? 17.984 -15.227 -6.969 1 95.75 202 GLN A C 1
ATOM 1654 O O . GLN A 1 202 ? 18.344 -16.156 -7.688 1 95.75 202 GLN A O 1
ATOM 1659 N N . ASN A 1 203 ? 17.25 -15.352 -5.906 1 96.69 203 ASN A N 1
ATOM 1660 C CA . ASN A 1 203 ? 16.734 -16.672 -5.535 1 96.69 203 ASN A CA 1
ATOM 1661 C C . ASN A 1 203 ? 15.883 -17.266 -6.648 1 96.69 203 ASN A C 1
ATOM 1663 O O . ASN A 1 203 ? 16.047 -18.453 -6.984 1 96.69 203 ASN A O 1
ATOM 1667 N N . LEU A 1 204 ? 15 -16.5 -7.242 1 97 204 LEU A N 1
ATOM 1668 C CA . LEU A 1 204 ? 14.117 -16.984 -8.297 1 97 204 LEU A CA 1
ATOM 1669 C C . LEU A 1 204 ? 14.898 -17.25 -9.586 1 97 204 LEU A C 1
ATOM 1671 O O . LEU A 1 204 ? 14.602 -18.188 -10.32 1 97 204 LEU A O 1
ATOM 1675 N N . ASP A 1 205 ? 15.922 -16.453 -9.797 1 94.19 205 ASP A N 1
ATOM 1676 C CA . ASP A 1 205 ? 16.75 -16.578 -11 1 94.19 205 ASP A CA 1
ATOM 1677 C C . ASP A 1 205 ? 17.609 -17.844 -10.945 1 94.19 205 ASP A C 1
ATOM 1679 O O . ASP A 1 205 ? 17.938 -18.422 -11.977 1 94.19 205 ASP A O 1
ATOM 1683 N N . ASP A 1 206 ? 17.906 -18.297 -9.758 1 93.69 206 ASP A N 1
ATOM 1684 C CA . ASP A 1 206 ? 18.766 -19.453 -9.547 1 93.69 206 ASP A CA 1
ATOM 1685 C C . ASP A 1 206 ? 17.984 -20.766 -9.672 1 93.69 206 ASP A C 1
ATOM 1687 O O . ASP A 1 206 ? 18.562 -21.844 -9.727 1 93.69 206 ASP A O 1
ATOM 1691 N N . TYR A 1 207 ? 16.719 -20.672 -9.719 1 95.38 207 TYR A N 1
ATOM 1692 C CA . TYR A 1 207 ? 15.891 -21.875 -9.82 1 95.38 207 TYR A CA 1
ATOM 1693 C C . TYR A 1 207 ? 16.172 -22.625 -11.117 1 95.38 207 TYR A C 1
ATOM 1695 O O . TYR A 1 207 ? 16.156 -22.047 -12.203 1 95.38 207 TYR A O 1
ATOM 1703 N N . ASP A 1 208 ? 16.469 -23.891 -10.984 1 91.19 208 ASP A N 1
ATOM 1704 C CA . ASP A 1 208 ? 16.703 -24.781 -12.109 1 91.19 208 ASP A CA 1
ATOM 1705 C C . ASP A 1 208 ? 15.57 -25.781 -12.273 1 91.19 208 ASP A C 1
ATOM 1707 O O . ASP A 1 208 ? 15.57 -26.844 -11.648 1 91.19 208 ASP A O 1
ATOM 1711 N N . PHE A 1 209 ? 14.695 -25.453 -13.203 1 87 209 PHE A N 1
ATOM 1712 C CA . PHE A 1 209 ? 13.516 -26.297 -13.336 1 87 209 PHE A CA 1
ATOM 1713 C C . PHE A 1 209 ? 13.875 -27.656 -13.922 1 87 209 PHE A C 1
ATOM 1715 O O . PHE A 1 209 ? 13.141 -28.625 -13.758 1 87 209 PHE A O 1
ATOM 1722 N N . GLU A 1 210 ? 15.055 -27.812 -14.633 1 86.5 210 GLU A N 1
ATOM 1723 C CA . GLU A 1 210 ? 15.469 -29.094 -15.211 1 86.5 210 GLU A CA 1
ATOM 1724 C C . GLU A 1 210 ? 15.727 -30.125 -14.125 1 86.5 210 GLU A C 1
ATOM 1726 O O . GLU A 1 210 ? 15.492 -31.328 -14.328 1 86.5 210 GLU A O 1
ATOM 1731 N N . ARG A 1 211 ? 16.156 -29.656 -13 1 85.19 211 ARG A N 1
ATOM 1732 C CA . ARG A 1 211 ? 16.391 -30.578 -11.883 1 85.19 211 ARG A CA 1
ATOM 1733 C C . ARG A 1 211 ? 15.078 -31.172 -11.375 1 85.19 211 ARG A C 1
ATOM 1735 O O . ARG A 1 211 ? 15.023 -32.344 -10.984 1 85.19 211 ARG A O 1
ATOM 1742 N N . ASP A 1 212 ? 14.016 -30.422 -11.414 1 86.19 212 ASP A N 1
ATOM 1743 C CA . ASP A 1 212 ? 12.703 -30.922 -11.008 1 86.19 212 ASP A CA 1
ATOM 1744 C C . ASP A 1 212 ? 12.102 -31.844 -12.07 1 86.19 212 ASP A C 1
ATOM 1746 O O . ASP A 1 212 ? 11.414 -32.812 -11.742 1 86.19 212 ASP A O 1
ATOM 1750 N N . MET A 1 213 ? 12.414 -31.594 -13.305 1 82.44 213 MET A N 1
ATOM 1751 C CA . MET A 1 213 ? 11.906 -32.438 -14.383 1 82.44 213 MET A CA 1
ATOM 1752 C C . MET A 1 213 ? 12.562 -33.812 -14.344 1 82.44 213 MET A C 1
ATOM 1754 O O . MET A 1 213 ? 11.914 -34.844 -14.625 1 82.44 213 MET A O 1
ATOM 1758 N N . GLU A 1 214 ? 13.797 -33.812 -13.945 1 77.38 214 GLU A N 1
ATOM 1759 C CA . GLU A 1 214 ? 14.523 -35.094 -13.852 1 77.38 214 GLU A CA 1
ATOM 1760 C C . GLU A 1 214 ? 13.977 -35.969 -12.727 1 77.38 214 GLU A C 1
ATOM 1762 O O . GLU A 1 214 ? 13.852 -37.188 -12.883 1 77.38 214 GLU A O 1
ATOM 1767 N N . VAL A 1 215 ? 13.602 -35.375 -11.68 1 69.38 215 VAL A N 1
ATOM 1768 C CA . VAL A 1 215 ? 13.078 -36.094 -10.523 1 69.38 215 VAL A CA 1
ATOM 1769 C C . VAL A 1 215 ? 11.703 -36.688 -10.852 1 69.38 215 VAL A C 1
ATOM 1771 O O . VAL A 1 215 ? 11.406 -37.812 -10.5 1 69.38 215 VAL A O 1
ATOM 1774 N N . ARG A 1 216 ? 10.875 -36.062 -11.578 1 65.12 216 ARG A N 1
ATOM 1775 C CA . ARG A 1 216 ? 9.539 -36.5 -11.953 1 65.12 216 ARG A CA 1
ATOM 1776 C C . ARG A 1 216 ? 9.609 -37.625 -12.992 1 65.12 216 ARG A C 1
ATOM 1778 O O . ARG A 1 216 ? 8.859 -38.594 -12.906 1 65.12 216 ARG A O 1
ATOM 1785 N N . GLY A 1 217 ? 10.422 -37.281 -14.016 1 58.66 217 GLY A N 1
ATOM 1786 C CA . GLY A 1 217 ? 10.625 -38.344 -14.984 1 58.66 217 GLY A CA 1
ATOM 1787 C C . GLY A 1 217 ? 10.992 -39.656 -14.336 1 58.66 217 GLY A C 1
ATOM 1788 O O . GLY A 1 217 ? 10.492 -40.719 -14.742 1 58.66 217 GLY A O 1
ATOM 1789 N N . LEU A 1 218 ? 11.695 -39.531 -13.367 1 49.09 218 LEU A N 1
ATOM 1790 C CA . LEU A 1 218 ? 12.102 -40.75 -12.625 1 49.09 218 LEU A CA 1
ATOM 1791 C C . LEU A 1 218 ? 10.922 -41.344 -11.867 1 49.09 218 LEU A C 1
ATOM 1793 O O . LEU A 1 218 ? 10.766 -42.562 -11.812 1 49.09 218 LEU A O 1
ATOM 1797 N N . GLU A 1 219 ? 10.125 -40.469 -11.367 1 54.47 219 GLU A N 1
ATOM 1798 C CA . GLU A 1 219 ? 8.977 -40.938 -10.609 1 54.47 219 GLU A CA 1
ATOM 1799 C C . GLU A 1 219 ? 7.914 -41.562 -11.531 1 54.47 219 GLU A C 1
ATOM 1801 O O . GLU A 1 219 ? 7.297 -42.562 -11.195 1 54.47 219 GLU A O 1
ATOM 1806 N N . MET A 1 220 ? 7.746 -40.969 -12.688 1 54.88 220 MET A N 1
ATOM 1807 C CA . MET A 1 220 ? 6.797 -41.469 -13.672 1 54.88 220 MET A CA 1
ATOM 1808 C C . MET A 1 220 ? 7.293 -42.781 -14.281 1 54.88 220 MET A C 1
ATOM 1810 O O . MET A 1 220 ? 6.516 -43.719 -14.477 1 54.88 220 MET A O 1
ATOM 1814 N N . HIS A 1 221 ? 8.633 -42.875 -14.641 1 48.94 221 HIS A N 1
ATOM 1815 C CA . HIS A 1 221 ? 9.211 -44.094 -15.195 1 48.94 221 HIS A CA 1
ATOM 1816 C C . HIS A 1 221 ? 9.273 -45.219 -14.148 1 48.94 221 HIS A C 1
ATOM 1818 O O . HIS A 1 221 ? 9.094 -46.375 -14.477 1 48.94 221 HIS A O 1
ATOM 1824 N N . ARG A 1 222 ? 9.625 -44.969 -13 1 45.81 222 ARG A N 1
ATOM 1825 C CA . ARG A 1 222 ? 9.625 -46 -11.953 1 45.81 222 ARG A CA 1
ATOM 1826 C C . ARG A 1 222 ? 8.25 -46.625 -11.797 1 45.81 222 ARG A C 1
ATOM 1828 O O . ARG A 1 222 ? 8.141 -47.844 -11.547 1 45.81 222 ARG A O 1
ATOM 1835 N N . SER A 1 223 ? 7.277 -45.875 -12.039 1 45.22 223 SER A N 1
ATOM 1836 C CA . SER A 1 223 ? 5.941 -46.469 -11.961 1 45.22 223 SER A CA 1
ATOM 1837 C C . SER A 1 223 ? 5.668 -47.375 -13.164 1 45.22 223 SER A C 1
ATOM 1839 O O . SER A 1 223 ? 4.969 -48.375 -13.039 1 45.22 223 SER A O 1
ATOM 1841 N N . ILE A 1 224 ? 6.359 -47.188 -14.32 1 41 224 ILE A N 1
ATOM 1842 C CA . ILE A 1 224 ? 6.164 -47.969 -15.523 1 41 224 ILE A CA 1
ATOM 1843 C C . ILE A 1 224 ? 7.012 -49.25 -15.438 1 41 224 ILE A C 1
ATOM 1845 O O . ILE A 1 224 ? 6.559 -50.344 -15.805 1 41 224 ILE A O 1
ATOM 1849 N N . ARG A 1 225 ? 8.297 -49.281 -15.078 1 39.16 225 ARG A N 1
ATOM 1850 C CA . ARG A 1 225 ? 9.188 -50.438 -15.062 1 39.16 225 ARG A CA 1
ATOM 1851 C C . ARG A 1 225 ? 8.672 -51.5 -14.102 1 39.16 225 ARG A C 1
ATOM 1853 O O . ARG A 1 225 ? 8.977 -52.688 -14.258 1 39.16 225 ARG A O 1
ATOM 1860 N N . THR A 1 226 ? 8.047 -51.188 -13.055 1 34.91 226 THR A N 1
ATOM 1861 C CA . THR A 1 226 ? 7.605 -52.281 -12.203 1 34.91 226 THR A CA 1
ATOM 1862 C C . THR A 1 226 ? 6.547 -53.125 -12.906 1 34.91 226 THR A C 1
ATOM 1864 O O . THR A 1 226 ? 6.129 -54.188 -12.398 1 34.91 226 THR A O 1
ATOM 1867 N N . LEU A 1 227 ? 6.137 -52.75 -14.102 1 34.34 227 LEU A N 1
ATOM 1868 C CA . LEU A 1 227 ? 5.086 -53.5 -14.789 1 34.34 227 LEU A CA 1
ATOM 1869 C C . LEU A 1 227 ? 5.68 -54.625 -15.641 1 34.34 227 LEU A C 1
ATOM 1871 O O . LEU A 1 227 ? 4.945 -55.438 -16.203 1 34.34 227 LEU A O 1
ATOM 1875 N N . GLY A 1 228 ? 6.961 -54.688 -15.898 1 29.73 228 GLY A N 1
ATOM 1876 C CA . GLY A 1 228 ? 7.398 -55.688 -16.844 1 29.73 228 GLY A CA 1
ATOM 1877 C C . GLY A 1 228 ? 7.426 -57.094 -16.266 1 29.73 228 GLY A C 1
ATOM 1878 O O . GLY A 1 228 ? 7.914 -58.031 -16.906 1 29.73 228 GLY A O 1
ATOM 1879 N N . GLN A 1 229 ? 7.309 -57.312 -14.945 1 29.42 229 GLN A N 1
ATOM 1880 C CA . GLN A 1 229 ? 7.461 -58.75 -14.672 1 29.42 229 GLN A CA 1
ATOM 1881 C C . GLN A 1 229 ? 6.207 -59.531 -15.07 1 29.42 229 GLN A C 1
ATOM 1883 O O . GLN A 1 229 ? 5.098 -59.156 -14.688 1 29.42 229 GLN A O 1
ATOM 1888 N N . PRO A 1 230 ? 6.172 -60.344 -16.109 1 28.67 230 PRO A N 1
ATOM 1889 C CA . PRO A 1 230 ? 5.164 -61.281 -16.625 1 28.67 230 PRO A CA 1
ATOM 1890 C C . PRO A 1 230 ? 4.531 -62.125 -15.523 1 28.67 230 PRO A C 1
ATOM 1892 O O . PRO A 1 230 ? 5.242 -62.688 -14.68 1 28.67 230 PRO A O 1
ATOM 1895 N N . CYS A 1 231 ? 3.422 -61.688 -14.953 1 28.45 231 CYS A N 1
ATOM 1896 C CA . CYS A 1 231 ? 2.631 -62.562 -14.078 1 28.45 231 CYS A CA 1
ATOM 1897 C C . CYS A 1 231 ? 2.346 -63.906 -14.75 1 28.45 231 CYS A C 1
ATOM 1899 O O . CYS A 1 231 ? 1.416 -64 -15.555 1 28.45 231 CYS A O 1
ATOM 1901 N N . LEU A 1 232 ? 3.234 -64.75 -15.156 1 27.44 232 LEU A N 1
ATOM 1902 C CA . LEU A 1 232 ? 3 -66.125 -15.648 1 27.44 232 LEU A CA 1
ATOM 1903 C C . LEU A 1 232 ? 2.311 -66.938 -14.586 1 27.44 232 LEU A C 1
ATOM 1905 O O . LEU A 1 232 ? 2.107 -68.125 -14.781 1 27.44 232 LEU A O 1
ATOM 1909 N N . SER A 1 233 ? 2.33 -66.625 -13.234 1 26.34 233 SER A N 1
ATOM 1910 C CA . SER A 1 233 ? 1.982 -67.875 -12.523 1 26.34 233 SER A CA 1
ATOM 1911 C C . SER A 1 233 ? 0.488 -68.125 -12.617 1 26.34 233 SER A C 1
ATOM 1913 O O . SER A 1 233 ? -0.323 -67.188 -12.711 1 26.34 233 SER A O 1
ATOM 1915 N N . PRO A 1 234 ? -0.058 -69.438 -12.805 1 31.48 234 PRO A N 1
ATOM 1916 C CA . PRO A 1 234 ? -1.351 -70.125 -12.891 1 31.48 234 PRO A CA 1
ATOM 1917 C C . PRO A 1 234 ? -2.309 -69.688 -11.773 1 31.48 234 PRO A C 1
ATOM 1919 O O . PRO A 1 234 ? -3.527 -69.75 -11.969 1 31.48 234 PRO A O 1
ATOM 1922 N N . GLU A 1 235 ? -1.822 -69.5 -10.531 1 31.09 235 GLU A N 1
ATOM 1923 C CA . GLU A 1 235 ? -2.633 -69.438 -9.32 1 31.09 235 GLU A CA 1
ATOM 1924 C C . GLU A 1 235 ? -3.482 -68.125 -9.305 1 31.09 235 GLU A C 1
ATOM 1926 O O . GLU A 1 235 ? -4.434 -68.062 -8.531 1 31.09 235 GLU A O 1
ATOM 1931 N N . LEU A 1 236 ? -3.08 -67.125 -10 1 29.27 236 LEU A N 1
ATOM 1932 C CA . LEU A 1 236 ? -3.869 -65.875 -9.859 1 29.27 236 LEU A CA 1
ATOM 1933 C C . LEU A 1 236 ? -5.207 -66.062 -10.578 1 29.27 236 LEU A C 1
ATOM 1935 O O . LEU A 1 236 ? -6.027 -65.125 -10.547 1 29.27 236 LEU A O 1
ATOM 1939 N N . LYS A 1 237 ? -5.457 -67.125 -11.281 1 32.81 237 LYS A N 1
ATOM 1940 C CA . LYS A 1 237 ? -6.773 -67.5 -11.82 1 32.81 237 LYS A CA 1
ATOM 1941 C C . LYS A 1 237 ? -7.797 -67.625 -10.703 1 32.81 237 LYS A C 1
ATOM 1943 O O . LYS A 1 237 ? -8.945 -67.188 -10.828 1 32.81 237 LYS A O 1
ATOM 1948 N N . ILE A 1 238 ? -7.469 -68.438 -9.625 1 30.42 238 ILE A N 1
ATOM 1949 C CA . ILE A 1 238 ? -8.438 -68.875 -8.633 1 30.42 238 ILE A CA 1
ATOM 1950 C C . ILE A 1 238 ? -8.875 -67.688 -7.77 1 30.42 238 ILE A C 1
ATOM 1952 O O . ILE A 1 238 ? -10.055 -67.562 -7.43 1 30.42 238 ILE A O 1
ATOM 1956 N N . CYS A 1 239 ? -7.969 -66.875 -7.414 1 27.78 239 CYS A N 1
ATOM 1957 C CA . CYS A 1 239 ? -8.297 -65.875 -6.402 1 27.78 239 CYS A CA 1
ATOM 1958 C C . CYS A 1 239 ? -9.258 -64.812 -6.961 1 27.78 239 CYS A C 1
ATOM 1960 O O . CYS A 1 239 ? -10.07 -64.25 -6.223 1 27.78 239 CYS A O 1
ATOM 1962 N N . CYS A 1 240 ? -9.297 -64.562 -8.281 1 28.64 240 CYS A N 1
ATOM 1963 C CA . CYS A 1 240 ? -10.273 -63.625 -8.75 1 28.64 240 CYS A CA 1
ATOM 1964 C C . CYS A 1 240 ? -11.688 -64.188 -8.641 1 28.64 240 CYS A C 1
ATOM 1966 O O . CYS A 1 240 ? -12.664 -63.406 -8.609 1 28.64 240 CYS A O 1
ATOM 1968 N N . GLN A 1 241 ? -11.781 -65.5 -8.602 1 28.41 241 GLN A N 1
ATOM 1969 C CA . GLN A 1 241 ? -13.133 -66.062 -8.523 1 28.41 241 GLN A CA 1
ATOM 1970 C C . GLN A 1 241 ? -13.766 -65.75 -7.168 1 28.41 241 GLN A C 1
ATOM 1972 O O . GLN A 1 241 ? -14.969 -65.5 -7.082 1 28.41 241 GLN A O 1
ATOM 1977 N N . HIS A 1 242 ? -12.992 -65.938 -6.117 1 29.28 242 HIS A N 1
ATOM 1978 C CA . HIS A 1 242 ? -13.641 -65.75 -4.82 1 29.28 242 HIS A CA 1
ATOM 1979 C C . HIS A 1 242 ? -14.055 -64.312 -4.59 1 29.28 242 HIS A C 1
ATOM 1981 O O . HIS A 1 242 ? -15.039 -64.062 -3.893 1 29.28 242 HIS A O 1
ATOM 1987 N N . LEU A 1 243 ? -13.227 -63.375 -5.09 1 27.11 243 LEU A N 1
ATOM 1988 C CA . LEU A 1 243 ? -13.625 -62 -4.836 1 27.11 243 LEU A CA 1
ATOM 1989 C C . LEU A 1 243 ? -14.914 -61.656 -5.566 1 27.11 243 LEU A C 1
ATOM 1991 O O . LEU A 1 243 ? -15.758 -60.938 -5.043 1 27.11 243 LEU A O 1
ATOM 1995 N N . ILE A 1 244 ? -15.109 -62.312 -6.66 1 29.58 244 ILE A N 1
ATOM 1996 C CA . ILE A 1 244 ? -16.391 -62.062 -7.312 1 29.58 244 ILE A CA 1
ATOM 1997 C C . ILE A 1 244 ? -17.531 -62.562 -6.438 1 29.58 244 ILE A C 1
ATOM 1999 O O . ILE A 1 244 ? -18.562 -61.906 -6.309 1 29.58 244 ILE A O 1
ATOM 2003 N N . LYS A 1 245 ? -17.281 -63.688 -5.832 1 32.19 245 LYS A N 1
ATOM 2004 C CA . LYS A 1 245 ? -18.406 -64.312 -5.102 1 32.19 245 LYS A CA 1
ATOM 2005 C C . LYS A 1 245 ? -18.781 -63.438 -3.896 1 32.19 245 LYS A C 1
ATOM 2007 O O . LYS A 1 245 ? -19.953 -63.344 -3.537 1 32.19 245 LYS A O 1
ATOM 2012 N N . SER A 1 246 ? -17.766 -62.844 -3.254 1 29.62 246 SER A N 1
ATOM 2013 C CA . SER A 1 246 ? -18.156 -62.188 -2.016 1 29.62 246 SER A CA 1
ATOM 2014 C C . SER A 1 246 ? -18.906 -60.875 -2.299 1 29.62 246 SER A C 1
ATOM 2016 O O . SER A 1 246 ? -19.594 -60.375 -1.424 1 29.62 246 SER A O 1
ATOM 2018 N N . ILE A 1 247 ? -18.578 -60.281 -3.432 1 29.48 247 ILE A N 1
ATOM 2019 C CA . ILE A 1 247 ? -19.312 -59.031 -3.654 1 29.48 247 ILE A CA 1
ATOM 2020 C C . ILE A 1 247 ? -20.781 -59.344 -3.883 1 29.48 247 ILE A C 1
ATOM 2022 O O . ILE A 1 247 ? -21.641 -58.438 -3.75 1 29.48 247 ILE A O 1
ATOM 2026 N N . ARG A 1 248 ? -21.109 -60.531 -4.328 1 30.09 248 ARG A N 1
ATOM 2027 C CA . ARG A 1 248 ? -22.516 -60.781 -4.562 1 30.09 248 ARG A CA 1
ATOM 2028 C C . ARG A 1 248 ? -23.312 -60.688 -3.266 1 30.09 248 ARG A C 1
ATOM 2030 O O . ARG A 1 248 ? -24.531 -60.469 -3.295 1 30.09 248 ARG A O 1
ATOM 2037 N N . LEU A 1 249 ? -22.719 -61.062 -2.145 1 29.91 249 LEU A N 1
ATOM 2038 C CA . LEU A 1 249 ? -23.688 -61.312 -1.08 1 29.91 249 LEU A CA 1
ATOM 2039 C C . LEU A 1 249 ? -24.188 -60 -0.485 1 29.91 249 LEU A C 1
ATOM 2041 O O . LEU A 1 249 ? -25.016 -60 0.428 1 29.91 249 LEU A O 1
ATOM 2045 N N . GLN A 1 250 ? -23.359 -58.906 -0.512 1 29.53 250 GLN A N 1
ATOM 2046 C CA . GLN A 1 250 ? -23.953 -57.906 0.378 1 29.53 250 GLN A CA 1
ATOM 2047 C C . GLN A 1 250 ? -25.172 -57.25 -0.274 1 29.53 250 GLN A C 1
ATOM 2049 O O . GLN A 1 250 ? -25.016 -56.375 -1.105 1 29.53 250 GLN A O 1
ATOM 2054 N N . GLU A 1 251 ? -26.234 -57.938 -0.728 1 29.34 251 GLU A N 1
ATOM 2055 C CA . GLU A 1 251 ? -27.547 -57.625 -1.284 1 29.34 251 GLU A CA 1
ATOM 2056 C C . GLU A 1 251 ? -28.25 -56.562 -0.471 1 29.34 251 GLU A C 1
ATOM 2058 O O . GLU A 1 251 ? -29.188 -55.906 -0.953 1 29.34 251 GLU A O 1
ATOM 2063 N N . ASP A 1 252 ? -28.203 -56.562 0.874 1 28.64 252 ASP A N 1
ATOM 2064 C CA . ASP A 1 252 ? -29.422 -56.031 1.476 1 28.64 252 ASP A CA 1
ATOM 2065 C C . ASP A 1 252 ? -29.469 -54.5 1.339 1 28.64 252 ASP A C 1
ATOM 2067 O O . ASP A 1 252 ? -30.5 -53.906 1.625 1 28.64 252 ASP A O 1
ATOM 2071 N N . THR A 1 253 ? -28.422 -53.75 1.795 1 29.97 253 THR A N 1
ATOM 2072 C CA . THR A 1 253 ? -28.891 -52.375 1.993 1 29.97 253 THR A CA 1
ATOM 2073 C C . THR A 1 253 ? -29.094 -51.688 0.654 1 29.97 253 THR A C 1
ATOM 2075 O O . THR A 1 253 ? -28.359 -51.906 -0.302 1 29.97 253 THR A O 1
ATOM 2078 N N . PRO A 1 254 ? -30.25 -50.844 0.416 1 29.61 254 PRO A N 1
ATOM 2079 C CA . PRO A 1 254 ? -30.875 -50.5 -0.857 1 29.61 254 PRO A CA 1
ATOM 2080 C C . PRO A 1 254 ? -29.875 -49.938 -1.874 1 29.61 254 PRO A C 1
ATOM 2082 O O . PRO A 1 254 ? -29.828 -50.406 -3.016 1 29.61 254 PRO A O 1
ATOM 2085 N N . HIS A 1 255 ? -29.625 -48.562 -1.896 1 27.55 255 HIS A N 1
ATOM 2086 C CA . HIS A 1 255 ? -29.422 -47.812 -3.129 1 27.55 255 HIS A CA 1
ATOM 2087 C C . HIS A 1 255 ? -28 -47.938 -3.646 1 27.55 255 HIS A C 1
ATOM 2089 O O . HIS A 1 255 ? -27.406 -46.969 -4.125 1 27.55 255 HIS A O 1
ATOM 2095 N N . ILE A 1 256 ? -27.188 -48.969 -3.186 1 26.84 256 ILE A N 1
ATOM 2096 C CA . ILE A 1 256 ? -25.781 -48.906 -3.596 1 26.84 256 ILE A CA 1
ATOM 2097 C C . ILE A 1 256 ? -25.672 -49.219 -5.09 1 26.84 256 ILE A C 1
ATOM 2099 O O . ILE A 1 256 ? -26.141 -50.25 -5.559 1 26.84 256 ILE A O 1
ATOM 2103 N N . ASN A 1 257 ? -25.625 -48.125 -5.941 1 25.72 257 ASN A N 1
ATOM 2104 C CA . ASN A 1 257 ? -25.547 -48.438 -7.367 1 25.72 257 ASN A CA 1
ATOM 2105 C C . ASN A 1 257 ? -24.484 -49.5 -7.664 1 25.72 257 ASN A C 1
ATOM 2107 O O . ASN A 1 257 ? -23.406 -49.469 -7.078 1 25.72 257 ASN A O 1
ATOM 2111 N N . PRO A 1 258 ? -24.734 -50.844 -8.109 1 26.33 258 PRO A N 1
ATOM 2112 C CA . PRO A 1 258 ? -24 -52.062 -8.391 1 26.33 258 PRO A CA 1
ATOM 2113 C C . PRO A 1 258 ? -22.719 -51.812 -9.18 1 26.33 258 PRO A C 1
ATOM 2115 O O . PRO A 1 258 ? -21.859 -52.688 -9.266 1 26.33 258 PRO A O 1
ATOM 2118 N N . VAL A 1 259 ? -22.641 -50.781 -10.039 1 29.64 259 VAL A N 1
ATOM 2119 C CA . VAL A 1 259 ? -21.609 -50.781 -11.07 1 29.64 259 VAL A CA 1
ATOM 2120 C C . VAL A 1 259 ? -20.219 -50.656 -10.414 1 29.64 259 VAL A C 1
ATOM 2122 O O . VAL A 1 259 ? -19.203 -50.938 -11.047 1 29.64 259 VAL A O 1
ATOM 2125 N N . GLN A 1 260 ? -20.109 -50.094 -9.164 1 26.64 260 GLN A N 1
ATOM 2126 C CA . GLN A 1 260 ? -18.812 -49.688 -8.633 1 26.64 260 GLN A CA 1
ATOM 2127 C C . GLN A 1 260 ? -18 -50.906 -8.164 1 26.64 260 GLN A C 1
ATOM 2129 O O . GLN A 1 260 ? -16.812 -50.781 -7.855 1 26.64 260 GLN A O 1
ATOM 2134 N N . SER A 1 261 ? -18.609 -52.062 -7.941 1 26.88 261 SER A N 1
ATOM 2135 C CA . SER A 1 261 ? -17.938 -53.156 -7.234 1 26.88 261 SER A CA 1
ATOM 2136 C C . SER A 1 261 ? -16.938 -53.844 -8.141 1 26.88 261 SER A C 1
ATOM 2138 O O . SER A 1 261 ? -15.883 -54.312 -7.68 1 26.88 261 SER A O 1
ATOM 2140 N N . GLN A 1 262 ? -17.406 -54.188 -9.336 1 27.02 262 GLN A N 1
ATOM 2141 C CA . GLN A 1 262 ? -16.672 -55.188 -10.125 1 27.02 262 GLN A CA 1
ATOM 2142 C C . GLN A 1 262 ? -15.289 -54.688 -10.5 1 27.02 262 GLN A C 1
ATOM 2144 O O . GLN A 1 262 ? -14.469 -55.438 -11.031 1 27.02 262 GLN A O 1
ATOM 2149 N N . LEU A 1 263 ? -15.133 -53.344 -10.523 1 25.55 263 LEU A N 1
ATOM 2150 C CA . LEU A 1 263 ? -13.891 -52.812 -11.078 1 25.55 263 LEU A CA 1
ATOM 2151 C C . LEU A 1 263 ? -12.711 -53.094 -10.156 1 25.55 263 LEU A C 1
ATOM 2153 O O . LEU A 1 263 ? -11.555 -53.031 -10.578 1 25.55 263 LEU A O 1
ATOM 2157 N N . CYS A 1 264 ? -13 -53.625 -8.922 1 26.3 264 CYS A N 1
ATOM 2158 C CA . CYS A 1 264 ? -11.953 -53.75 -7.914 1 26.3 264 CYS A CA 1
ATOM 2159 C C . CYS A 1 264 ? -11.094 -54.969 -8.188 1 26.3 264 CYS A C 1
ATOM 2161 O O . CYS A 1 264 ? -9.883 -54.969 -7.969 1 26.3 264 CYS A O 1
ATOM 2163 N N . VAL A 1 265 ? -11.719 -56.125 -8.578 1 28.7 265 VAL A N 1
ATOM 2164 C CA . VAL A 1 265 ? -11.047 -57.406 -8.5 1 28.7 265 VAL A CA 1
ATOM 2165 C C . VAL A 1 265 ? -9.891 -57.438 -9.492 1 28.7 265 VAL A C 1
ATOM 2167 O O . VAL A 1 265 ? -8.844 -58.031 -9.211 1 28.7 265 VAL A O 1
ATOM 2170 N N . TYR A 1 266 ? -10.211 -56.875 -10.68 1 25.62 266 TYR A N 1
ATOM 2171 C CA . TYR A 1 266 ? -9.25 -57.094 -11.75 1 25.62 266 TYR A CA 1
ATOM 2172 C C . TYR A 1 266 ? -7.918 -56.438 -11.43 1 25.62 266 TYR A C 1
ATOM 2174 O O . TYR A 1 266 ? -6.879 -56.812 -11.969 1 25.62 266 TYR A O 1
ATOM 2182 N N . ILE A 1 267 ? -7.898 -55.469 -10.5 1 26.53 267 ILE A N 1
ATOM 2183 C CA . ILE A 1 267 ? -6.68 -54.688 -10.305 1 26.53 267 ILE A CA 1
ATOM 2184 C C . ILE A 1 267 ? -5.695 -55.5 -9.445 1 26.53 267 ILE A C 1
ATOM 2186 O O . ILE A 1 267 ? -4.48 -55.406 -9.656 1 26.53 267 ILE A O 1
ATOM 2190 N N . VAL A 1 268 ? -6.113 -56.5 -8.68 1 28.42 268 VAL A N 1
ATOM 2191 C CA . VAL A 1 268 ? -5.246 -57.156 -7.715 1 28.42 268 VAL A CA 1
ATOM 2192 C C . VAL A 1 268 ? -4.312 -58.125 -8.453 1 28.42 268 VAL A C 1
ATOM 2194 O O . VAL A 1 268 ? -3.127 -58.219 -8.117 1 28.42 268 VAL A O 1
ATOM 2197 N N . HIS A 1 269 ? -4.812 -58.906 -9.336 1 27.66 269 HIS A N 1
ATOM 2198 C CA . HIS A 1 269 ? -4.031 -59.969 -9.906 1 27.66 269 HIS A CA 1
ATOM 2199 C C . HIS A 1 269 ? -2.795 -59.469 -10.633 1 27.66 269 HIS A C 1
ATOM 2201 O O . HIS A 1 269 ? -1.74 -60.094 -10.609 1 27.66 269 HIS A O 1
ATOM 2207 N N . ALA A 1 270 ? -2.9 -58.344 -11.242 1 25.03 270 ALA A N 1
ATOM 2208 C CA . ALA A 1 270 ? -1.846 -57.906 -12.148 1 25.03 270 ALA A CA 1
ATOM 2209 C C . ALA A 1 270 ? -0.621 -57.438 -11.375 1 25.03 270 ALA A C 1
ATOM 2211 O O . ALA A 1 270 ? 0.502 -57.469 -11.883 1 25.03 270 ALA A O 1
ATOM 2212 N N . LEU A 1 271 ? -0.675 -57.156 -10.062 1 26.41 271 LEU A N 1
ATOM 2213 C CA . LEU A 1 271 ? 0.422 -56.531 -9.32 1 26.41 271 LEU A CA 1
ATOM 2214 C C . LEU A 1 271 ? 1.354 -57.594 -8.758 1 26.41 271 LEU A C 1
ATOM 2216 O O . LEU A 1 271 ? 2.445 -57.281 -8.273 1 26.41 271 LEU A O 1
ATOM 2220 N N . ALA A 1 272 ? 1.066 -58.812 -8.719 1 27.3 272 ALA A N 1
ATOM 2221 C CA . ALA A 1 272 ? 1.812 -59.812 -7.98 1 27.3 272 ALA A CA 1
ATOM 2222 C C . ALA A 1 272 ? 3.139 -60.125 -8.672 1 27.3 272 ALA A C 1
ATOM 2224 O O . ALA A 1 272 ? 4.102 -60.531 -8.016 1 27.3 272 ALA A O 1
ATOM 2225 N N . HIS A 1 273 ? 3.217 -60.188 -9.891 1 27.94 273 HIS A N 1
ATOM 2226 C CA . HIS A 1 273 ? 4.344 -60.875 -10.539 1 27.94 273 HIS A CA 1
ATOM 2227 C C . HIS A 1 273 ? 5.602 -60 -10.477 1 27.94 273 HIS A C 1
ATOM 2229 O O . HIS A 1 273 ? 6.684 -60.469 -10.852 1 27.94 273 HIS A O 1
ATOM 2235 N N . PHE A 1 274 ? 5.652 -58.75 -10.281 1 24.61 274 PHE A N 1
ATOM 2236 C CA . PHE A 1 274 ? 6.766 -57.906 -10.695 1 24.61 274 PHE A CA 1
ATOM 2237 C C . PHE A 1 274 ? 7.816 -57.812 -9.602 1 24.61 274 PHE A C 1
ATOM 2239 O O . PHE A 1 274 ? 8.875 -57.219 -9.797 1 24.61 274 PHE A O 1
ATOM 2246 N N . TRP A 1 275 ? 7.672 -57.969 -8.281 1 25.48 275 TRP A N 1
ATOM 2247 C CA . TRP A 1 275 ? 8.688 -57.5 -7.34 1 25.48 275 TRP A CA 1
ATOM 2248 C C . TRP A 1 275 ? 9.641 -58.656 -6.98 1 25.48 275 TRP A C 1
ATOM 2250 O O . TRP A 1 275 ? 9.328 -59.469 -6.129 1 25.48 275 TRP A O 1
ATOM 2260 N N . PRO A 1 276 ? 10.531 -58.969 -7.922 1 26.7 276 PRO A N 1
ATOM 2261 C CA . PRO A 1 276 ? 11.414 -60.031 -7.473 1 26.7 276 PRO A CA 1
ATOM 2262 C C . PRO A 1 276 ? 12.375 -59.594 -6.371 1 26.7 276 PRO A C 1
ATOM 2264 O O . PRO A 1 276 ? 12.617 -58.406 -6.207 1 26.7 276 PRO A O 1
ATOM 2267 N N . ASN A 1 277 ? 12.602 -60.375 -5.359 1 28 277 ASN A N 1
ATOM 2268 C CA . ASN A 1 277 ? 13.445 -60.281 -4.176 1 28 277 ASN A CA 1
ATOM 2269 C C . ASN A 1 277 ? 14.883 -59.906 -4.543 1 28 277 ASN A C 1
ATOM 2271 O O . ASN A 1 277 ? 15.5 -60.562 -5.383 1 28 277 ASN A O 1
ATOM 2275 N N . PRO A 1 278 ? 15.289 -58.625 -4.344 1 29.2 278 PRO A N 1
ATOM 2276 C CA . PRO A 1 278 ? 16.656 -58.219 -4.621 1 29.2 278 PRO A CA 1
ATOM 2277 C C . PRO A 1 278 ? 17.703 -59.031 -3.881 1 29.2 278 PRO A C 1
ATOM 2279 O O . PRO A 1 278 ? 18.891 -58.75 -3.938 1 29.2 278 PRO A O 1
ATOM 2282 N N . GLU A 1 279 ? 17.359 -60 -3.006 1 31.12 279 GLU A N 1
ATOM 2283 C CA . GLU A 1 279 ? 18.531 -60.594 -2.363 1 31.12 279 GLU A CA 1
ATOM 2284 C C . GLU A 1 279 ? 19.469 -61.219 -3.393 1 31.12 279 GLU A C 1
ATOM 2286 O O . GLU A 1 279 ? 20.609 -61.562 -3.074 1 31.12 279 GLU A O 1
ATOM 2291 N N . ASP A 1 280 ? 18.875 -61.75 -4.512 1 26.7 280 ASP A N 1
ATOM 2292 C CA . ASP A 1 280 ? 19.734 -62.688 -5.211 1 26.7 280 ASP A CA 1
ATOM 2293 C C . ASP A 1 280 ? 20.75 -61.969 -6.086 1 26.7 280 ASP A C 1
ATOM 2295 O O . ASP A 1 280 ? 21.609 -62.625 -6.703 1 26.7 280 ASP A O 1
ATOM 2299 N N . ALA A 1 281 ? 20.703 -60.594 -6.379 1 27.22 281 ALA A N 1
ATOM 2300 C CA . ALA A 1 281 ? 21.922 -60.25 -7.109 1 27.22 281 ALA A CA 1
ATOM 2301 C C . ALA A 1 281 ? 23.031 -59.844 -6.156 1 27.22 281 ALA A C 1
ATOM 2303 O O . ALA A 1 281 ? 22.781 -59.219 -5.129 1 27.22 281 ALA A O 1
ATOM 2304 N N . ASP B 1 1 ? -2.348 -56.281 -15.211 1 39.41 1 ASP B N 1
ATOM 2305 C CA . ASP B 1 1 ? -1.178 -55.594 -14.664 1 39.41 1 ASP B CA 1
ATOM 2306 C C . ASP B 1 1 ? -0.954 -54.25 -15.344 1 39.41 1 ASP B C 1
ATOM 2308 O O . ASP B 1 1 ? -0.71 -53.219 -14.68 1 39.41 1 ASP B O 1
ATOM 2312 N N . ASN B 1 2 ? -1.075 -54.219 -16.672 1 45.81 2 ASN B N 1
ATOM 2313 C CA . ASN B 1 2 ? -0.814 -53.031 -17.469 1 45.81 2 ASN B CA 1
ATOM 2314 C C . ASN B 1 2 ? -1.882 -51.938 -17.234 1 45.81 2 ASN B C 1
ATOM 2316 O O . ASN B 1 2 ? -1.57 -50.75 -17.156 1 45.81 2 ASN B O 1
ATOM 2320 N N . VAL B 1 3 ? -3.064 -52.406 -16.969 1 50.69 3 VAL B N 1
ATOM 2321 C CA . VAL B 1 3 ? -4.199 -51.469 -16.875 1 50.69 3 VAL B CA 1
ATOM 2322 C C . VAL B 1 3 ? -4.137 -50.719 -15.539 1 50.69 3 VAL B C 1
ATOM 2324 O O . VAL B 1 3 ? -4.445 -49.531 -15.469 1 50.69 3 VAL B O 1
ATOM 2327 N N . VAL B 1 4 ? -3.646 -51.406 -14.391 1 47.88 4 VAL B N 1
ATOM 2328 C CA . VAL B 1 4 ? -3.582 -50.812 -13.062 1 47.88 4 VAL B CA 1
ATOM 2329 C C . VAL B 1 4 ? -2.506 -49.719 -13.031 1 47.88 4 VAL B C 1
ATOM 2331 O O . VAL B 1 4 ? -2.705 -48.656 -12.445 1 47.88 4 VAL B O 1
ATOM 2334 N N . THR B 1 5 ? -1.439 -50.031 -13.695 1 54.19 5 THR B N 1
ATOM 2335 C CA . THR B 1 5 ? -0.333 -49.094 -13.711 1 54.19 5 THR B CA 1
ATOM 2336 C C . THR B 1 5 ? -0.712 -47.844 -14.477 1 54.19 5 THR B C 1
ATOM 2338 O O . THR B 1 5 ? -0.402 -46.719 -14.039 1 54.19 5 THR B O 1
ATOM 2341 N N . GLN B 1 6 ? -1.508 -48.094 -15.484 1 61.78 6 GLN B N 1
ATOM 2342 C CA . GLN B 1 6 ? -1.923 -46.938 -16.281 1 61.78 6 GLN B CA 1
ATOM 2343 C C . GLN B 1 6 ? -2.887 -46.031 -15.5 1 61.78 6 GLN B C 1
ATOM 2345 O O . GLN B 1 6 ? -2.824 -44.812 -15.594 1 61.78 6 GLN B O 1
ATOM 2350 N N . ASP B 1 7 ? -3.582 -46.75 -14.562 1 63.91 7 ASP B N 1
ATOM 2351 C CA . ASP B 1 7 ? -4.555 -45.969 -13.781 1 63.91 7 ASP B CA 1
ATOM 2352 C C . ASP B 1 7 ? -3.855 -45.094 -12.75 1 63.91 7 ASP B C 1
ATOM 2354 O O . ASP B 1 7 ? -4.266 -43.969 -12.516 1 63.91 7 ASP B O 1
ATOM 2358 N N . SER B 1 8 ? -2.805 -45.719 -12.18 1 68.88 8 SER B N 1
ATOM 2359 C CA . SER B 1 8 ? -2.084 -44.938 -11.172 1 68.88 8 SER B CA 1
ATOM 2360 C C . SER B 1 8 ? -1.4 -43.719 -11.789 1 68.88 8 SER B C 1
ATOM 2362 O O . SER B 1 8 ? -1.41 -42.625 -11.203 1 68.88 8 SER B O 1
ATOM 2364 N N . GLN B 1 9 ? -1.004 -43.875 -13.023 1 70.94 9 GLN B N 1
ATOM 2365 C CA . GLN B 1 9 ? -0.314 -42.781 -13.695 1 70.94 9 GLN B CA 1
ATOM 2366 C C . GLN B 1 9 ? -1.285 -41.656 -14.062 1 70.94 9 GLN B C 1
ATOM 2368 O O . GLN B 1 9 ? -0.959 -40.469 -13.93 1 70.94 9 GLN B O 1
ATOM 2373 N N . VAL B 1 10 ? -2.395 -42.094 -14.391 1 75.12 10 VAL B N 1
ATOM 2374 C CA . VAL B 1 10 ? -3.4 -41.125 -14.781 1 75.12 10 VAL B CA 1
ATOM 2375 C C . VAL B 1 10 ? -3.842 -40.312 -13.555 1 75.12 10 VAL B C 1
ATOM 2377 O O . VAL B 1 10 ? -4.055 -39.094 -13.633 1 75.12 10 VAL B O 1
ATOM 2380 N N . ARG B 1 11 ? -3.902 -41 -12.484 1 80.06 11 ARG B N 1
ATOM 2381 C CA . ARG B 1 11 ? -4.301 -40.344 -11.25 1 80.06 11 ARG B CA 1
ATOM 2382 C C . ARG B 1 11 ? -3.268 -39.312 -10.828 1 80.06 11 ARG B C 1
ATOM 2384 O O . ARG B 1 11 ? -3.625 -38.219 -10.359 1 80.06 11 ARG B O 1
ATOM 2391 N N . ILE B 1 12 ? -2.053 -39.625 -11.023 1 78.31 12 ILE B N 1
ATOM 2392 C CA . ILE B 1 12 ? -0.976 -38.688 -10.688 1 78.31 12 ILE B CA 1
ATOM 2393 C C . ILE B 1 12 ? -1.064 -37.438 -11.586 1 78.31 12 ILE B C 1
ATOM 2395 O O . ILE B 1 12 ? -0.898 -36.312 -11.117 1 78.31 12 ILE B O 1
ATOM 2399 N N . MET B 1 13 ? -1.404 -37.75 -12.812 1 79.88 13 MET B N 1
ATOM 2400 C CA . MET B 1 13 ? -1.534 -36.625 -13.766 1 79.88 13 MET B CA 1
ATOM 2401 C C . MET B 1 13 ? -2.717 -35.75 -13.406 1 79.88 13 MET B C 1
ATOM 2403 O O . MET B 1 13 ? -2.605 -34.531 -13.445 1 79.88 13 MET B O 1
ATOM 2407 N N . GLU B 1 14 ? -3.744 -36.406 -13.062 1 83.25 14 GLU B N 1
ATOM 2408 C CA . GLU B 1 14 ? -4.938 -35.688 -12.648 1 83.25 14 GLU B CA 1
ATOM 2409 C C . GLU B 1 14 ? -4.668 -34.812 -11.414 1 83.25 14 GLU B C 1
ATOM 2411 O O . GLU B 1 14 ? -5.086 -33.656 -11.344 1 83.25 14 GLU B O 1
ATOM 2416 N N . ASN B 1 15 ? -3.988 -35.375 -10.477 1 85.12 15 ASN B N 1
ATOM 2417 C CA . ASN B 1 15 ? -3.67 -34.656 -9.242 1 85.12 15 ASN B CA 1
ATOM 2418 C C . ASN B 1 15 ? -2.744 -33.469 -9.5 1 85.12 15 ASN B C 1
ATOM 2420 O O . ASN B 1 15 ? -2.883 -32.406 -8.875 1 85.12 15 ASN B O 1
ATOM 2424 N N . THR B 1 16 ? -1.844 -33.719 -10.391 1 83.94 16 THR B N 1
ATOM 2425 C CA . THR B 1 16 ? -0.916 -32.656 -10.742 1 83.94 16 THR B CA 1
ATOM 2426 C C . THR B 1 16 ? -1.661 -31.469 -11.344 1 83.94 16 THR B C 1
ATOM 2428 O O . THR B 1 16 ? -1.408 -30.312 -10.969 1 83.94 16 THR B O 1
ATOM 2431 N N . VAL B 1 17 ? -2.551 -31.75 -12.211 1 88.19 17 VAL B N 1
ATOM 2432 C CA . VAL B 1 17 ? -3.312 -30.719 -12.891 1 88.19 17 VAL B CA 1
ATOM 2433 C C . VAL B 1 17 ? -4.254 -30.031 -11.891 1 88.19 17 VAL B C 1
ATOM 2435 O O . VAL B 1 17 ? -4.398 -28.812 -11.898 1 88.19 17 VAL B O 1
ATOM 2438 N N . ALA B 1 18 ? -4.848 -30.812 -11.055 1 89.38 18 ALA B N 1
ATOM 2439 C CA . ALA B 1 18 ? -5.758 -30.281 -10.047 1 89.38 18 ALA B CA 1
ATOM 2440 C C . ALA B 1 18 ? -5.012 -29.375 -9.062 1 89.38 18 ALA B C 1
ATOM 2442 O O . ALA B 1 18 ? -5.539 -28.344 -8.641 1 89.38 18 ALA B O 1
ATOM 2443 N N . ASN B 1 19 ? -3.873 -29.797 -8.664 1 91.44 19 ASN B N 1
ATOM 2444 C CA . ASN B 1 19 ? -3.039 -29.016 -7.77 1 91.44 19 ASN B CA 1
ATOM 2445 C C . ASN B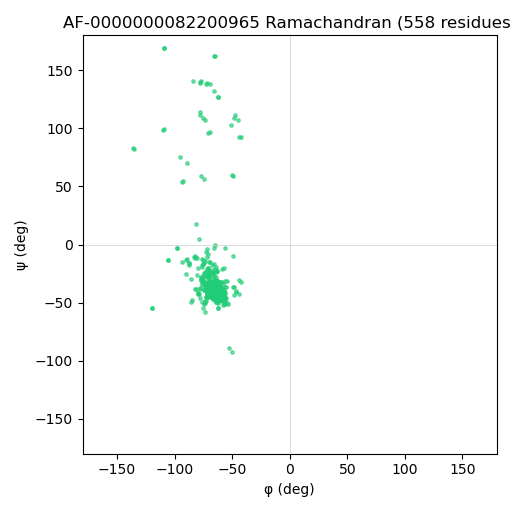 1 19 ? -2.66 -27.672 -8.398 1 91.44 19 ASN B C 1
ATOM 2447 O O . ASN B 1 19 ? -2.707 -26.641 -7.734 1 91.44 19 ASN B O 1
ATOM 2451 N N . ALA B 1 20 ? -2.254 -27.703 -9.633 1 91 20 ALA B N 1
ATOM 2452 C CA . ALA B 1 20 ? -1.917 -26.469 -10.344 1 91 20 ALA B CA 1
ATOM 2453 C C . ALA B 1 20 ? -3.123 -25.531 -10.438 1 91 20 ALA B C 1
ATOM 2455 O O . ALA B 1 20 ? -2.996 -24.328 -10.25 1 91 20 ALA B O 1
ATOM 2456 N N . GLU B 1 21 ? -4.246 -26.141 -10.711 1 91.75 21 GLU B N 1
ATOM 2457 C CA . GLU B 1 21 ? -5.469 -25.344 -10.797 1 91.75 21 GLU B CA 1
ATOM 2458 C C . GLU B 1 21 ? -5.777 -24.656 -9.469 1 91.75 21 GLU B C 1
ATOM 2460 O O . GLU B 1 21 ? -6.086 -23.469 -9.438 1 91.75 21 GLU B O 1
ATOM 2465 N N . LYS B 1 22 ? -5.664 -25.312 -8.414 1 94.06 22 LYS B N 1
ATOM 2466 C CA . LYS B 1 22 ? -5.953 -24.781 -7.078 1 94.06 22 LYS B CA 1
ATOM 2467 C C . LYS B 1 22 ? -5.02 -23.625 -6.73 1 94.06 22 LYS B C 1
ATOM 2469 O O . LYS B 1 22 ? -5.473 -22.516 -6.445 1 94.06 22 LYS B O 1
ATOM 2474 N N . TYR B 1 23 ? -3.783 -23.859 -6.812 1 95.25 23 TYR B N 1
ATOM 2475 C CA . TYR B 1 23 ? -2.826 -22.891 -6.285 1 95.25 23 TYR B CA 1
ATOM 2476 C C . TYR B 1 23 ? -2.65 -21.719 -7.246 1 95.25 23 TYR B C 1
ATOM 2478 O O . TYR B 1 23 ? -2.488 -20.578 -6.816 1 95.25 23 TYR B O 1
ATOM 2486 N N . PHE B 1 24 ? -2.664 -21.953 -8.539 1 95.12 24 PHE B N 1
ATOM 2487 C CA . PHE B 1 24 ? -2.574 -20.844 -9.469 1 95.12 24 PHE B CA 1
ATOM 2488 C C . PHE B 1 24 ? -3.814 -19.953 -9.383 1 95.12 24 PHE B C 1
ATOM 2490 O O . PHE B 1 24 ? -3.732 -18.734 -9.547 1 95.12 24 PHE B O 1
ATOM 2497 N N . GLY B 1 25 ? -4.93 -20.609 -9.172 1 94.75 25 GLY B N 1
ATOM 2498 C CA . GLY B 1 25 ? -6.129 -19.844 -8.906 1 94.75 25 GLY B CA 1
ATOM 2499 C C . GLY B 1 25 ? -6.02 -18.969 -7.664 1 94.75 25 GLY B C 1
ATOM 2500 O O . GLY B 1 25 ? -6.414 -17.812 -7.676 1 94.75 25 GLY B O 1
ATOM 2501 N N . GLN B 1 26 ? -5.535 -19.5 -6.598 1 96.38 26 GLN B N 1
ATOM 2502 C CA . GLN B 1 26 ? -5.336 -18.781 -5.348 1 96.38 26 GLN B CA 1
ATOM 2503 C C . GLN B 1 26 ? -4.336 -17.641 -5.527 1 96.38 26 GLN B C 1
ATOM 2505 O O . GLN B 1 26 ? -4.551 -16.531 -5.031 1 96.38 26 GLN B O 1
ATOM 2510 N N . PHE B 1 27 ? -3.246 -17.953 -6.27 1 97.56 27 PHE B N 1
ATOM 2511 C CA . PHE B 1 27 ? -2.268 -16.906 -6.559 1 97.56 27 PHE B CA 1
ATOM 2512 C C . PHE B 1 27 ? -2.906 -15.766 -7.344 1 97.56 27 PHE B C 1
ATOM 2514 O O . PHE B 1 27 ? -2.664 -14.594 -7.051 1 97.56 27 PHE B O 1
ATOM 2521 N N . CYS B 1 28 ? -3.676 -16.188 -8.305 1 96.25 28 CYS B N 1
ATOM 2522 C CA . CYS B 1 28 ? -4.336 -15.18 -9.125 1 96.25 28 CYS B CA 1
ATOM 2523 C C . CYS B 1 28 ? -5.211 -14.266 -8.266 1 96.25 28 CYS B C 1
ATOM 2525 O O . CYS B 1 28 ? -5.113 -13.039 -8.359 1 96.25 28 CYS B O 1
ATOM 2527 N N . THR B 1 29 ? -6.035 -14.789 -7.375 1 97.31 29 THR B N 1
ATOM 2528 C CA . THR B 1 29 ? -6.945 -14.039 -6.512 1 97.31 29 THR B CA 1
ATOM 2529 C C . THR B 1 29 ? -6.164 -13.148 -5.555 1 97.31 29 THR B C 1
ATOM 2531 O O . THR B 1 29 ? -6.496 -11.969 -5.387 1 97.31 29 THR B O 1
ATOM 2534 N N . LEU B 1 30 ? -5.145 -13.633 -4.992 1 98.12 30 LEU B N 1
ATOM 2535 C CA . LEU B 1 30 ? -4.371 -12.891 -3.998 1 98.12 30 LEU B CA 1
ATOM 2536 C C . LEU B 1 30 ? -3.568 -11.773 -4.652 1 98.12 30 LEU B C 1
ATOM 2538 O O . LEU B 1 30 ? -3.494 -10.664 -4.121 1 98.12 30 LEU B O 1
ATOM 2542 N N . MET B 1 31 ? -2.996 -12.062 -5.781 1 98.56 31 MET B N 1
ATOM 2543 C CA . MET B 1 31 ? -2.211 -11.047 -6.469 1 98.56 31 MET B CA 1
ATOM 2544 C C . MET B 1 31 ? -3.107 -9.93 -6.992 1 98.56 31 MET B C 1
ATOM 2546 O O . MET B 1 31 ? -2.711 -8.758 -7.004 1 98.56 31 MET B O 1
ATOM 2550 N N . ALA B 1 32 ? -4.277 -10.328 -7.426 1 98.31 32 ALA B N 1
ATOM 2551 C CA . ALA B 1 32 ? -5.25 -9.305 -7.812 1 98.31 32 ALA B CA 1
ATOM 2552 C C . ALA B 1 32 ? -5.609 -8.414 -6.625 1 98.31 32 ALA B C 1
ATOM 2554 O O . ALA B 1 32 ? -5.707 -7.195 -6.762 1 98.31 32 ALA B O 1
ATOM 2555 N N . SER B 1 33 ? -5.863 -9.008 -5.52 1 98.5 33 SER B N 1
ATOM 2556 C CA . SER B 1 33 ? -6.16 -8.258 -4.305 1 98.5 33 SER B CA 1
ATOM 2557 C C . SER B 1 33 ? -4.988 -7.367 -3.908 1 98.5 33 SER B C 1
ATOM 2559 O O . SER B 1 33 ? -5.188 -6.227 -3.477 1 98.5 33 SER B O 1
ATOM 2561 N N . TYR B 1 34 ? -3.787 -7.895 -4.008 1 98.62 34 TYR B N 1
ATOM 2562 C CA . TYR B 1 34 ? -2.576 -7.129 -3.744 1 98.62 34 TYR B CA 1
ATOM 2563 C C . TYR B 1 34 ? -2.512 -5.887 -4.629 1 98.62 34 TYR B C 1
ATOM 2565 O O . TYR B 1 34 ? -2.219 -4.789 -4.148 1 98.62 34 TYR B O 1
ATOM 2573 N N . ALA B 1 35 ? -2.787 -6.066 -5.863 1 98.56 35 ALA B N 1
ATOM 2574 C CA . ALA B 1 35 ? -2.787 -4.945 -6.801 1 98.56 35 ALA B CA 1
ATOM 2575 C C . ALA B 1 35 ? -3.863 -3.926 -6.438 1 98.56 35 ALA B C 1
ATOM 2577 O O . ALA B 1 35 ? -3.629 -2.717 -6.504 1 98.56 35 ALA B O 1
ATOM 2578 N N . ARG B 1 36 ? -4.98 -4.359 -6.027 1 98.38 36 ARG B N 1
ATOM 2579 C CA . ARG B 1 36 ? -6.074 -3.471 -5.645 1 98.38 36 ARG B CA 1
ATOM 2580 C C . ARG B 1 36 ? -5.719 -2.668 -4.398 1 98.38 36 ARG B C 1
ATOM 2582 O O . ARG B 1 36 ? -6.012 -1.474 -4.316 1 98.38 36 ARG B O 1
ATOM 2589 N N . LYS B 1 37 ? -5.188 -3.348 -3.385 1 98.5 37 LYS B N 1
ATOM 2590 C CA . LYS B 1 37 ? -4.773 -2.645 -2.176 1 98.5 37 LYS B CA 1
ATOM 2591 C C . LYS B 1 37 ? -3.717 -1.588 -2.486 1 98.5 37 LYS B C 1
ATOM 2593 O O . LYS B 1 37 ? -3.719 -0.507 -1.895 1 98.5 37 LYS B O 1
ATOM 2598 N N . THR B 1 38 ? -2.803 -1.913 -3.367 1 98.75 38 THR B N 1
ATOM 2599 C CA . THR B 1 38 ? -1.792 -0.957 -3.805 1 98.75 38 THR B CA 1
ATOM 2600 C C . THR B 1 38 ? -2.443 0.251 -4.473 1 98.75 38 THR B C 1
ATOM 2602 O O . THR B 1 38 ? -2.039 1.392 -4.238 1 98.75 38 THR B O 1
ATOM 2605 N N . ALA B 1 39 ? -3.447 -0.011 -5.273 1 98.75 39 ALA B N 1
ATOM 2606 C CA . ALA B 1 39 ? -4.184 1.066 -5.934 1 98.75 39 ALA B CA 1
ATOM 2607 C C . ALA B 1 39 ? -4.898 1.943 -4.91 1 98.75 39 ALA B C 1
ATOM 2609 O O . ALA B 1 39 ? -4.945 3.168 -5.059 1 98.75 39 ALA B O 1
ATOM 2610 N N . LYS B 1 40 ? -5.434 1.368 -3.916 1 98.31 40 LYS B N 1
ATOM 2611 C CA . LYS B 1 40 ? -6.133 2.127 -2.883 1 98.31 40 LYS B CA 1
ATOM 2612 C C . LYS B 1 40 ? -5.16 3.008 -2.1 1 98.31 40 LYS B C 1
ATOM 2614 O O . LYS B 1 40 ? -5.512 4.117 -1.695 1 98.31 40 LYS B O 1
ATOM 2619 N N . LEU B 1 41 ? -4.02 2.441 -1.827 1 98.31 41 LEU B N 1
ATOM 2620 C CA . LEU B 1 41 ? -2.977 3.236 -1.188 1 98.31 41 LEU B CA 1
ATOM 2621 C C . LEU B 1 41 ? -2.605 4.438 -2.051 1 98.31 41 LEU B C 1
ATOM 2623 O O . LEU B 1 41 ? -2.447 5.551 -1.538 1 98.31 41 LEU B O 1
ATOM 2627 N N . ARG B 1 42 ? -2.484 4.227 -3.35 1 98.5 42 ARG B N 1
ATOM 2628 C CA . ARG B 1 42 ? -2.24 5.309 -4.301 1 98.5 42 ARG B CA 1
ATOM 2629 C C . ARG B 1 42 ? -3.346 6.355 -4.238 1 98.5 42 ARG B C 1
ATOM 2631 O O . ARG B 1 42 ? -3.068 7.555 -4.184 1 98.5 42 ARG B O 1
ATOM 2638 N N . ASP B 1 43 ? -4.594 5.957 -4.18 1 98.25 43 ASP B N 1
ATOM 2639 C CA . ASP B 1 43 ? -5.734 6.863 -4.129 1 98.25 43 ASP B CA 1
ATOM 2640 C C . ASP B 1 43 ? -5.676 7.75 -2.889 1 98.25 43 ASP B C 1
ATOM 2642 O O . ASP B 1 43 ? -5.953 8.953 -2.963 1 98.25 43 ASP B O 1
ATOM 2646 N N . LYS B 1 44 ? -5.344 7.203 -1.737 1 98 44 LYS B N 1
ATOM 2647 C CA . LYS B 1 44 ? -5.234 7.973 -0.503 1 98 44 LYS B CA 1
ATOM 2648 C C . LYS B 1 44 ? -4.105 8.992 -0.591 1 98 44 LYS B C 1
ATOM 2650 O O . LYS B 1 44 ? -4.23 10.109 -0.087 1 98 44 LYS B O 1
ATOM 2655 N N . SER B 1 45 ? -3.016 8.617 -1.194 1 98.12 45 SER B N 1
ATOM 2656 C CA . SER B 1 45 ? -1.882 9.516 -1.371 1 98.12 45 SER B CA 1
ATOM 2657 C C . SER B 1 45 ? -2.234 10.672 -2.301 1 98.12 45 SER B C 1
ATOM 2659 O O . SER B 1 45 ? -1.778 11.805 -2.1 1 98.12 45 SER B O 1
ATOM 2661 N N . ASP B 1 46 ? -3.041 10.375 -3.289 1 98.38 46 ASP B N 1
ATOM 2662 C CA . ASP B 1 46 ? -3.492 11.43 -4.188 1 98.38 46 ASP B CA 1
ATOM 2663 C C . ASP B 1 46 ? -4.32 12.477 -3.441 1 98.38 46 ASP B C 1
ATOM 2665 O O . ASP B 1 46 ? -4.227 13.672 -3.727 1 98.38 46 ASP B O 1
ATOM 2669 N N . LEU B 1 47 ? -5.121 12.016 -2.531 1 98.69 47 LEU B N 1
ATOM 2670 C CA . LEU B 1 47 ? -5.887 12.938 -1.701 1 98.69 47 LEU B CA 1
ATOM 2671 C C . LEU B 1 47 ? -4.965 13.773 -0.823 1 98.69 47 LEU B C 1
ATOM 2673 O O . LEU B 1 47 ? -5.191 14.969 -0.637 1 98.69 47 LEU B O 1
ATOM 2677 N N . LEU B 1 48 ? -3.949 13.156 -0.284 1 98.31 48 LEU B N 1
ATOM 2678 C CA . LEU B 1 48 ? -2.969 13.883 0.523 1 98.31 48 LEU B CA 1
ATOM 2679 C C . LEU B 1 48 ? -2.287 14.969 -0.296 1 98.31 48 LEU B C 1
ATOM 2681 O O . LEU B 1 48 ? -2.082 16.078 0.194 1 98.31 48 LEU B O 1
ATOM 2685 N N . VAL B 1 49 ? -1.95 14.625 -1.542 1 98.69 49 VAL B N 1
ATOM 2686 C CA . VAL B 1 49 ? -1.323 15.586 -2.443 1 98.69 49 VAL B CA 1
ATOM 2687 C C . VAL B 1 49 ? -2.229 16.797 -2.611 1 98.69 49 VAL B C 1
ATOM 2689 O O . VAL B 1 49 ? -1.773 17.938 -2.5 1 98.69 49 VAL B O 1
ATOM 2692 N N . LYS B 1 50 ? -3.449 16.562 -2.809 1 98.56 50 LYS B N 1
ATOM 2693 C CA . LYS B 1 50 ? -4.41 17.641 -2.979 1 98.56 50 LYS B CA 1
ATOM 2694 C C . LYS B 1 50 ? -4.523 18.484 -1.709 1 98.56 50 LYS B C 1
ATOM 2696 O O . LYS B 1 50 ? -4.531 19.719 -1.771 1 98.56 50 LYS B O 1
ATOM 2701 N N . GLN B 1 51 ? -4.602 17.844 -0.599 1 98.25 51 GLN B N 1
ATOM 2702 C CA . GLN B 1 51 ? -4.73 18.562 0.672 1 98.25 51 GLN B CA 1
ATOM 2703 C C . GLN B 1 51 ? -3.482 19.375 0.973 1 98.25 51 GLN B C 1
ATOM 2705 O O . GLN B 1 51 ? -3.576 20.469 1.54 1 98.25 51 GLN B O 1
ATOM 2710 N N . LEU B 1 52 ? -2.342 18.859 0.636 1 98.5 52 LEU B N 1
ATOM 2711 C CA . LEU B 1 52 ? -1.09 19.594 0.82 1 98.5 52 LEU B CA 1
ATOM 2712 C C . LEU B 1 52 ? -1.077 20.859 -0.01 1 98.5 52 LEU B C 1
ATOM 2714 O O . LEU B 1 52 ? -0.66 21.922 0.473 1 98.5 52 LEU B O 1
ATOM 2718 N N . ILE B 1 53 ? -1.557 20.75 -1.235 1 98.56 53 ILE B N 1
ATOM 2719 C CA . ILE B 1 53 ? -1.6 21.906 -2.121 1 98.56 53 ILE B CA 1
ATOM 2720 C C . ILE B 1 53 ? -2.59 22.938 -1.577 1 98.56 53 ILE B C 1
ATOM 2722 O O . ILE B 1 53 ? -2.291 24.125 -1.535 1 98.56 53 ILE B O 1
ATOM 2726 N N . ASP B 1 54 ? -3.729 22.484 -1.137 1 98.12 54 ASP B N 1
ATOM 2727 C CA . ASP B 1 54 ? -4.73 23.375 -0.562 1 98.12 54 ASP B CA 1
ATOM 2728 C C . ASP B 1 54 ? -4.188 24.078 0.681 1 98.12 54 ASP B C 1
ATOM 2730 O O . ASP B 1 54 ? -4.383 25.281 0.852 1 98.12 54 ASP B O 1
ATOM 2734 N N . TYR B 1 55 ? -3.555 23.375 1.542 1 97.62 55 TYR B N 1
ATOM 2735 C CA . TYR B 1 55 ? -2.943 23.938 2.736 1 97.62 55 TYR B CA 1
ATOM 2736 C C . TYR B 1 55 ? -1.875 24.969 2.367 1 97.62 55 TYR B C 1
ATOM 2738 O O . TYR B 1 55 ? -1.829 26.062 2.938 1 97.62 55 TYR B O 1
ATOM 2746 N N . ALA B 1 56 ? -1.024 24.609 1.417 1 97.25 56 ALA B N 1
ATOM 2747 C CA . ALA B 1 56 ? 0.054 25.5 0.97 1 97.25 56 ALA B CA 1
ATOM 2748 C C . ALA B 1 56 ? -0.492 26.844 0.508 1 97.25 56 ALA B C 1
ATOM 2750 O O . ALA B 1 56 ? 0.098 27.891 0.79 1 97.25 56 ALA B O 1
ATOM 2751 N N . ASN B 1 57 ? -1.613 26.812 -0.102 1 96.62 57 ASN B N 1
ATOM 2752 C CA . ASN B 1 57 ? -2.211 28.016 -0.667 1 96.62 57 ASN B CA 1
ATOM 2753 C C . ASN B 1 57 ? -2.693 28.969 0.425 1 96.62 57 ASN B C 1
ATOM 2755 O O . ASN B 1 57 ? -2.957 30.141 0.159 1 96.62 57 ASN B O 1
ATOM 2759 N N . THR B 1 58 ? -2.814 28.516 1.654 1 93.44 58 THR B N 1
ATOM 2760 C CA . THR B 1 58 ? -3.279 29.359 2.754 1 93.44 58 THR B CA 1
ATOM 2761 C C . THR B 1 58 ? -2.102 29.891 3.561 1 93.44 58 THR B C 1
ATOM 2763 O O . THR B 1 58 ? -2.285 30.703 4.477 1 93.44 58 THR B O 1
ATOM 2766 N N . GLU B 1 59 ? -0.916 29.484 3.199 1 93 59 GLU B N 1
ATOM 2767 C CA . GLU B 1 59 ? 0.24 29.781 4.043 1 93 59 GLU B CA 1
ATOM 2768 C C . GLU B 1 59 ? 1.148 30.812 3.387 1 93 59 GLU B C 1
ATOM 2770 O O . GLU B 1 59 ? 0.867 31.281 2.281 1 93 59 GLU B O 1
ATOM 2775 N N . ASN B 1 60 ? 2.111 31.328 4.145 1 90 60 ASN B N 1
ATOM 2776 C CA . ASN B 1 60 ? 3.064 32.344 3.678 1 90 60 ASN B CA 1
ATOM 2777 C C . ASN B 1 60 ? 3.967 31.781 2.58 1 90 60 ASN B C 1
ATOM 2779 O O . ASN B 1 60 ? 4.039 30.562 2.385 1 90 60 ASN B O 1
ATOM 2783 N N . PRO B 1 61 ? 4.629 32.469 1.807 1 91.81 61 PRO B N 1
ATOM 2784 C CA . PRO B 1 61 ? 5.297 32.094 0.561 1 91.81 61 PRO B CA 1
ATOM 2785 C C . PRO B 1 61 ? 6.328 30.984 0.759 1 91.81 61 PRO B C 1
ATOM 2787 O O . PRO B 1 61 ? 6.418 30.062 -0.058 1 91.81 61 PRO B O 1
ATOM 2790 N N . GLU B 1 62 ? 7.176 31.062 1.837 1 93.88 62 GLU B N 1
ATOM 2791 C CA . GLU B 1 62 ? 8.211 30.047 2.025 1 93.88 62 GLU B CA 1
ATOM 2792 C C . GLU B 1 62 ? 7.594 28.672 2.27 1 93.88 62 GLU B C 1
ATOM 2794 O O . GLU B 1 62 ? 7.988 27.688 1.638 1 93.88 62 GLU B O 1
ATOM 2799 N N . LEU B 1 63 ? 6.637 28.609 3.191 1 95.44 63 LEU B N 1
ATOM 2800 C CA . LEU B 1 63 ? 5.961 27.344 3.461 1 95.44 63 LEU B CA 1
ATOM 2801 C C . LEU B 1 63 ? 5.141 26.891 2.258 1 95.44 63 LEU B C 1
ATOM 2803 O O . LEU B 1 63 ? 5.074 25.703 1.951 1 95.44 63 LEU B O 1
ATOM 2807 N N . ARG B 1 64 ? 4.531 27.844 1.625 1 96.31 64 ARG B N 1
ATOM 2808 C CA . ARG B 1 64 ? 3.75 27.531 0.43 1 96.31 64 ARG B CA 1
ATOM 2809 C C . ARG B 1 64 ? 4.602 26.828 -0.618 1 96.31 64 ARG B C 1
ATOM 2811 O O . ARG B 1 64 ? 4.211 25.781 -1.142 1 96.31 64 ARG B O 1
ATOM 2818 N N . SER B 1 65 ? 5.742 27.438 -0.907 1 96.94 65 SER B N 1
ATOM 2819 C CA . SER B 1 65 ? 6.633 26.859 -1.903 1 96.94 65 SER B CA 1
ATOM 2820 C C . SER B 1 65 ? 7.129 25.484 -1.466 1 96.94 65 SER B C 1
ATOM 2822 O O . SER B 1 65 ? 7.148 24.547 -2.264 1 96.94 65 SER B O 1
ATOM 2824 N N . THR B 1 66 ? 7.512 25.344 -0.238 1 97.81 66 THR B N 1
ATOM 2825 C CA . THR B 1 66 ? 8.023 24.078 0.295 1 97.81 66 THR B CA 1
ATOM 2826 C C . THR B 1 66 ? 6.969 22.984 0.221 1 97.81 66 THR B C 1
ATOM 2828 O O . THR B 1 66 ? 7.242 21.875 -0.251 1 97.81 66 THR B O 1
ATOM 2831 N N . MET B 1 67 ? 5.77 23.297 0.662 1 98.06 67 MET B N 1
ATOM 2832 C CA . MET B 1 67 ? 4.699 22.297 0.705 1 98.06 67 MET B CA 1
ATOM 2833 C C . MET B 1 67 ? 4.242 21.938 -0.702 1 98.06 67 MET B C 1
ATOM 2835 O O . MET B 1 67 ? 3.891 20.781 -0.962 1 98.06 67 MET B O 1
ATOM 2839 N N . LYS B 1 68 ? 4.223 22.859 -1.601 1 98.38 68 LYS B N 1
ATOM 2840 C CA . LYS B 1 68 ? 3.863 22.562 -2.984 1 98.38 68 LYS B CA 1
ATOM 2841 C C . LYS B 1 68 ? 4.906 21.656 -3.639 1 98.38 68 LYS B C 1
ATOM 2843 O O . LYS B 1 68 ? 4.559 20.734 -4.371 1 98.38 68 LYS B O 1
ATOM 2848 N N . ASN B 1 69 ? 6.156 21.969 -3.42 1 98.38 69 ASN B N 1
ATOM 2849 C CA . ASN B 1 69 ? 7.215 21.109 -3.926 1 98.38 69 ASN B CA 1
ATOM 2850 C C . ASN B 1 69 ? 7.113 19.688 -3.348 1 98.38 69 ASN B C 1
ATOM 2852 O O . ASN B 1 69 ? 7.297 18.703 -4.062 1 98.38 69 ASN B O 1
ATOM 2856 N N . PHE B 1 70 ? 6.879 19.641 -2.049 1 98.69 70 PHE B N 1
ATOM 2857 C CA . PHE B 1 70 ? 6.688 18.344 -1.397 1 98.69 70 PHE B CA 1
ATOM 2858 C C . PHE B 1 70 ? 5.527 17.594 -2.029 1 98.69 70 PHE B C 1
ATOM 2860 O O . PHE B 1 70 ? 5.641 16.391 -2.316 1 98.69 70 PHE B O 1
ATOM 2867 N N . ALA B 1 71 ? 4.41 18.281 -2.232 1 98.75 71 ALA B N 1
ATOM 2868 C CA . ALA B 1 71 ? 3.24 17.688 -2.875 1 98.75 71 ALA B CA 1
ATOM 2869 C C . ALA B 1 71 ? 3.588 17.172 -4.266 1 98.75 71 ALA B C 1
ATOM 2871 O O . ALA B 1 71 ? 3.129 16.094 -4.664 1 98.75 71 ALA B O 1
ATOM 2872 N N . GLU B 1 72 ? 4.344 17.891 -5.027 1 98.62 72 GLU B N 1
ATOM 2873 C CA . GLU B 1 72 ? 4.758 17.469 -6.363 1 98.62 72 GLU B CA 1
ATOM 2874 C C . GLU B 1 72 ? 5.59 16.188 -6.309 1 98.62 72 GLU B C 1
ATOM 2876 O O . GLU B 1 72 ? 5.426 15.297 -7.148 1 98.62 72 GLU B O 1
ATOM 2881 N N . GLU B 1 73 ? 6.496 16.156 -5.406 1 98.62 73 GLU B N 1
ATOM 2882 C CA . GLU B 1 73 ? 7.297 14.945 -5.238 1 98.62 73 GLU B CA 1
ATOM 2883 C C . GLU B 1 73 ? 6.426 13.75 -4.859 1 98.62 73 GLU B C 1
ATOM 2885 O O . GLU B 1 73 ? 6.602 12.648 -5.387 1 98.62 73 GLU B O 1
ATOM 2890 N N . LEU B 1 74 ? 5.512 13.953 -3.951 1 98.62 74 LEU B N 1
ATOM 2891 C CA . LEU B 1 74 ? 4.605 12.875 -3.572 1 98.62 74 LEU B CA 1
ATOM 2892 C C . LEU B 1 74 ? 3.777 12.414 -4.77 1 98.62 74 LEU B C 1
ATOM 2894 O O . LEU B 1 74 ? 3.498 11.227 -4.918 1 98.62 74 LEU B O 1
ATOM 2898 N N . ALA B 1 75 ? 3.348 13.359 -5.57 1 98.81 75 ALA B N 1
ATOM 2899 C CA . ALA B 1 75 ? 2.588 13.023 -6.773 1 98.81 75 ALA B CA 1
ATOM 2900 C C . ALA B 1 75 ? 3.414 12.156 -7.719 1 98.81 75 ALA B C 1
ATOM 2902 O O . ALA B 1 75 ? 2.889 11.227 -8.336 1 98.81 75 ALA B O 1
ATOM 2903 N N . LYS B 1 76 ? 4.668 12.43 -7.879 1 98.69 76 LYS B N 1
ATOM 2904 C CA . LYS B 1 76 ? 5.555 11.633 -8.719 1 98.69 76 LYS B CA 1
ATOM 2905 C C . LYS B 1 76 ? 5.629 10.188 -8.227 1 98.69 76 LYS B C 1
ATOM 2907 O O . LYS B 1 76 ? 5.625 9.25 -9.031 1 98.69 76 LYS B O 1
ATOM 2912 N N . VAL B 1 77 ? 5.762 10.047 -6.914 1 98.69 77 VAL B N 1
ATOM 2913 C CA . VAL B 1 77 ? 5.777 8.703 -6.355 1 98.69 77 VAL B CA 1
ATOM 2914 C C . VAL B 1 77 ? 4.504 7.961 -6.758 1 98.69 77 VAL B C 1
ATOM 2916 O O . VAL B 1 77 ? 4.547 6.777 -7.098 1 98.69 77 VAL B O 1
ATOM 2919 N N . GLN B 1 78 ? 3.357 8.672 -6.723 1 98.69 78 GLN B N 1
ATOM 2920 C CA . GLN B 1 78 ? 2.092 8.016 -7.031 1 98.69 78 GLN B CA 1
ATOM 2921 C C . GLN B 1 78 ? 1.999 7.668 -8.516 1 98.69 78 GLN B C 1
ATOM 2923 O O . GLN B 1 78 ? 1.362 6.68 -8.883 1 98.69 78 GLN B O 1
ATOM 2928 N N . ASP B 1 79 ? 2.635 8.406 -9.375 1 98.62 79 ASP B N 1
ATOM 2929 C CA . ASP B 1 79 ? 2.721 8.031 -10.789 1 98.62 79 ASP B CA 1
ATOM 2930 C C . ASP B 1 79 ? 3.414 6.68 -10.953 1 98.62 79 ASP B C 1
ATOM 2932 O O . ASP B 1 79 ? 2.955 5.832 -11.719 1 98.62 79 ASP B O 1
ATOM 2936 N N . TYR B 1 80 ? 4.457 6.531 -10.312 1 98.5 80 TYR B N 1
ATOM 2937 C CA . TYR B 1 80 ? 5.172 5.258 -10.375 1 98.5 80 TYR B CA 1
ATOM 2938 C C . TYR B 1 80 ? 4.363 4.145 -9.727 1 98.5 80 TYR B C 1
ATOM 2940 O O . TYR B 1 80 ? 4.422 2.992 -10.156 1 98.5 80 TYR B O 1
ATOM 2948 N N . ARG B 1 81 ? 3.67 4.473 -8.617 1 98.69 81 ARG B N 1
ATOM 2949 C CA . ARG B 1 81 ? 2.814 3.465 -8 1 98.69 81 ARG B CA 1
ATOM 2950 C C . ARG B 1 81 ? 1.698 3.037 -8.945 1 98.69 81 ARG B C 1
ATOM 2952 O O . ARG B 1 81 ? 1.301 1.87 -8.961 1 98.69 81 ARG B O 1
ATOM 2959 N N . GLN B 1 82 ? 1.166 4.012 -9.742 1 98.69 82 GLN B N 1
ATOM 2960 C CA . GLN B 1 82 ? 0.18 3.664 -10.766 1 98.69 82 GLN B CA 1
ATOM 2961 C C . GLN B 1 82 ? 0.771 2.711 -11.797 1 98.69 82 GLN B C 1
ATOM 2963 O O . GLN B 1 82 ? 0.117 1.753 -12.211 1 98.69 82 GLN B O 1
ATOM 2968 N N . ALA B 1 83 ? 1.958 2.98 -12.242 1 98.75 83 ALA B N 1
ATOM 2969 C CA . ALA B 1 83 ? 2.648 2.08 -13.164 1 98.75 83 ALA B CA 1
ATOM 2970 C C . ALA B 1 83 ? 2.85 0.704 -12.531 1 98.75 83 ALA B C 1
ATOM 2972 O O . ALA B 1 83 ? 2.719 -0.319 -13.211 1 98.75 83 ALA B O 1
ATOM 2973 N N . GLU B 1 84 ? 3.186 0.712 -11.242 1 98.69 84 GLU B N 1
ATOM 2974 C CA . GLU B 1 84 ? 3.314 -0.54 -10.5 1 98.69 84 GLU B CA 1
ATOM 2975 C C . GLU B 1 84 ? 2.029 -1.358 -10.57 1 98.69 84 GLU B C 1
ATOM 2977 O O . GLU B 1 84 ? 2.062 -2.551 -10.883 1 98.69 84 GLU B O 1
ATOM 2982 N N . VAL B 1 85 ? 0.916 -0.728 -10.305 1 98.88 85 VAL B N 1
ATOM 2983 C CA . VAL B 1 85 ? -0.382 -1.396 -10.305 1 98.88 85 VAL B CA 1
ATOM 2984 C C . VAL B 1 85 ? -0.67 -1.959 -11.695 1 98.88 85 VAL B C 1
ATOM 2986 O O . VAL B 1 85 ? -1.085 -3.113 -11.828 1 98.88 85 VAL B O 1
ATOM 2989 N N . GLU B 1 86 ? -0.416 -1.226 -12.703 1 98.81 86 GLU B N 1
ATOM 2990 C CA . GLU B 1 86 ? -0.679 -1.648 -14.078 1 98.81 86 GLU B CA 1
ATOM 2991 C C . GLU B 1 86 ? 0.202 -2.832 -14.469 1 98.81 86 GLU B C 1
ATOM 2993 O O . GLU B 1 86 ? -0.262 -3.77 -15.117 1 98.81 86 GLU B O 1
ATOM 2998 N N . ARG B 1 87 ? 1.425 -2.795 -14.117 1 98.81 87 ARG B N 1
ATOM 2999 C CA . ARG B 1 87 ? 2.35 -3.877 -14.438 1 98.81 87 ARG B CA 1
ATOM 3000 C C . ARG B 1 87 ? 2.002 -5.141 -13.664 1 98.81 87 ARG B C 1
ATOM 3002 O O . ARG B 1 87 ? 2.145 -6.254 -14.18 1 98.81 87 ARG B O 1
ATOM 3009 N N . LEU B 1 88 ? 1.614 -4.961 -12.375 1 98.88 88 LEU B N 1
ATOM 3010 C CA . LEU B 1 88 ? 1.151 -6.113 -11.609 1 98.88 88 LEU B CA 1
ATOM 3011 C C . LEU B 1 88 ? -0.017 -6.797 -12.312 1 98.88 88 LEU B C 1
ATOM 3013 O O . LEU B 1 88 ? -0.05 -8.023 -12.414 1 98.88 88 LEU B O 1
ATOM 3017 N N . GLU B 1 89 ? -0.906 -5.996 -12.82 1 98.75 89 GLU B N 1
ATOM 3018 C CA . GLU B 1 89 ? -2.066 -6.539 -13.523 1 98.75 89 GLU B CA 1
ATOM 3019 C C . GLU B 1 89 ? -1.654 -7.242 -14.812 1 98.75 89 GLU B C 1
ATOM 3021 O O . GLU B 1 89 ? -2.1 -8.359 -15.078 1 98.75 89 GLU B O 1
ATOM 3026 N N . MET B 1 90 ? -0.774 -6.699 -15.523 1 98.62 90 MET B N 1
ATOM 3027 C CA . MET B 1 90 ? -0.433 -7.164 -16.859 1 98.62 90 MET B CA 1
ATOM 3028 C C . MET B 1 90 ? 0.537 -8.344 -16.797 1 98.62 90 MET B C 1
ATOM 3030 O O . MET B 1 90 ? 0.419 -9.289 -17.578 1 98.62 90 MET B O 1
ATOM 3034 N N . LYS B 1 91 ? 1.458 -8.297 -15.891 1 98.38 91 LYS B N 1
ATOM 3035 C CA . LYS B 1 91 ? 2.568 -9.242 -15.945 1 98.38 91 LYS B CA 1
ATOM 3036 C C . LYS B 1 91 ? 2.428 -10.32 -14.875 1 98.38 91 LYS B C 1
ATOM 3038 O O . LYS B 1 91 ? 3.105 -11.344 -14.93 1 98.38 91 LYS B O 1
ATOM 3043 N N . VAL B 1 92 ? 1.547 -10.102 -13.945 1 98.5 92 VAL B N 1
ATOM 3044 C CA . VAL B 1 92 ? 1.408 -11.086 -12.875 1 98.5 92 VAL B CA 1
ATOM 3045 C C . VAL B 1 92 ? -0.01 -11.648 -12.875 1 98.5 92 VAL B C 1
ATOM 3047 O O . VAL B 1 92 ? -0.206 -12.844 -13.102 1 98.5 92 VAL B O 1
ATOM 3050 N N . VAL B 1 93 ? -1.021 -10.805 -12.805 1 98.25 93 VAL B N 1
ATOM 3051 C CA . VAL B 1 93 ? -2.4 -11.25 -12.648 1 98.25 93 VAL B CA 1
ATOM 3052 C C . VAL B 1 93 ? -2.891 -11.867 -13.961 1 98.25 93 VAL B C 1
ATOM 3054 O O . VAL B 1 93 ? -3.459 -12.961 -13.961 1 98.25 93 VAL B O 1
ATOM 3057 N N . GLU B 1 94 ? -2.641 -11.25 -15.078 1 97.5 94 GLU B N 1
ATOM 3058 C CA . GLU B 1 94 ? -3.152 -11.719 -16.359 1 97.5 94 GLU B CA 1
ATOM 3059 C C . GLU B 1 94 ? -2.564 -13.078 -16.734 1 97.5 94 GLU B C 1
ATOM 3061 O O . GLU B 1 94 ? -3.295 -13.992 -17.109 1 97.5 94 GLU B O 1
ATOM 3066 N N . PRO B 1 95 ? -1.245 -13.281 -16.625 1 96.75 95 PRO B N 1
ATOM 3067 C CA . PRO B 1 95 ? -0.7 -14.609 -16.906 1 96.75 95 PRO B CA 1
ATOM 3068 C C . PRO B 1 95 ? -1.279 -15.688 -16 1 96.75 95 PRO B C 1
ATOM 3070 O O . PRO B 1 95 ? -1.527 -16.812 -16.453 1 96.75 95 PRO B O 1
ATOM 3073 N N . LEU B 1 96 ? -1.516 -15.383 -14.773 1 96.19 96 LEU B N 1
ATOM 3074 C CA . LEU B 1 96 ? -2.129 -16.344 -13.859 1 96.19 96 LEU B CA 1
ATOM 3075 C C . LEU B 1 96 ? -3.549 -16.672 -14.297 1 96.19 96 LEU B C 1
ATOM 3077 O O . LEU B 1 96 ? -3.965 -17.844 -14.242 1 96.19 96 LEU B O 1
ATOM 3081 N N . LYS B 1 97 ? -4.258 -15.695 -14.805 1 92.88 97 LYS B N 1
ATOM 3082 C CA . LYS B 1 97 ? -5.617 -15.883 -15.297 1 92.88 97 LYS B CA 1
ATOM 3083 C C . LYS B 1 97 ? -5.629 -16.75 -16.562 1 92.88 97 LYS B C 1
ATOM 3085 O O . LYS B 1 97 ? -6.492 -17.625 -16.719 1 92.88 97 LYS B O 1
ATOM 3090 N N . ARG B 1 98 ? -4.668 -16.547 -17.422 1 90.62 98 ARG B N 1
ATOM 3091 C CA . ARG B 1 98 ? -4.59 -17.281 -18.688 1 90.62 98 ARG B CA 1
ATOM 3092 C C . ARG B 1 98 ? -4.215 -18.734 -18.469 1 90.62 98 ARG B C 1
ATOM 3094 O O . ARG B 1 98 ? -4.582 -19.609 -19.25 1 90.62 98 ARG B O 1
ATOM 3101 N N . TYR B 1 99 ? -3.506 -18.969 -17.344 1 87.94 99 TYR B N 1
ATOM 3102 C CA . TYR B 1 99 ? -3.135 -20.344 -17.047 1 87.94 99 TYR B CA 1
ATOM 3103 C C . TYR B 1 99 ? -4.375 -21.219 -16.828 1 87.94 99 TYR B C 1
ATOM 3105 O O . TYR B 1 99 ? -4.355 -22.422 -17.109 1 87.94 99 TYR B O 1
ATOM 3113 N N . GLY B 1 100 ? -5.477 -20.562 -16.469 1 83.5 100 GLY B N 1
ATOM 3114 C CA . GLY B 1 100 ? -6.738 -21.266 -16.297 1 83.5 100 GLY B CA 1
ATOM 3115 C C . GLY B 1 100 ? -7.23 -21.922 -17.578 1 83.5 100 GLY B C 1
ATOM 3116 O O . GLY B 1 100 ? -7.75 -23.031 -17.547 1 83.5 100 GLY B O 1
ATOM 3117 N N . VAL B 1 101 ? -6.953 -21.328 -18.719 1 85.56 101 VAL B N 1
ATOM 3118 C CA . VAL B 1 101 ? -7.367 -21.875 -20.016 1 85.56 101 VAL B CA 1
ATOM 3119 C C . VAL B 1 101 ? -6.566 -23.125 -20.328 1 85.56 101 VAL B C 1
ATOM 3121 O O . VAL B 1 101 ? -7.133 -24.141 -20.766 1 85.56 101 VAL B O 1
ATOM 3124 N N . GLN B 1 102 ? -5.242 -23.047 -20.109 1 87.56 102 GLN B N 1
ATOM 3125 C CA . GLN B 1 102 ? -4.371 -24.203 -20.344 1 87.56 102 GLN B CA 1
ATOM 3126 C C . GLN B 1 102 ? -4.766 -25.375 -19.453 1 87.56 102 GLN B C 1
ATOM 3128 O O . GLN B 1 102 ? -4.715 -26.531 -19.875 1 87.56 102 GLN B O 1
ATOM 3133 N N . LEU B 1 103 ? -5.172 -25.078 -18.25 1 89 103 LEU B N 1
ATOM 3134 C CA . LEU B 1 103 ? -5.578 -26.109 -17.312 1 89 103 LEU B CA 1
ATOM 3135 C C . LEU B 1 103 ? -6.855 -26.797 -17.766 1 89 103 LEU B C 1
ATOM 3137 O O . LEU B 1 103 ? -6.973 -28.016 -17.672 1 89 103 LEU B O 1
ATOM 3141 N N . LYS B 1 104 ? -7.773 -26.078 -18.344 1 87.69 104 LYS B N 1
ATOM 3142 C CA . LYS B 1 104 ? -9.016 -26.656 -18.859 1 87.69 104 LYS B CA 1
ATOM 3143 C C . LYS B 1 104 ? -8.758 -27.547 -20.062 1 87.69 104 LYS B C 1
ATOM 3145 O O . LYS B 1 104 ? -9.359 -28.625 -20.188 1 87.69 104 LYS B O 1
ATOM 3150 N N . GLN B 1 105 ? -7.855 -27.188 -20.906 1 89.06 105 GLN B N 1
ATOM 3151 C CA . GLN B 1 105 ? -7.496 -27.984 -22.062 1 89.06 105 GLN B CA 1
ATOM 3152 C C . GLN B 1 105 ? -6.852 -29.312 -21.641 1 89.06 105 GLN B C 1
ATOM 3154 O O . GLN B 1 105 ? -7.16 -30.359 -22.203 1 89.06 105 GLN B O 1
ATOM 3159 N N . THR B 1 106 ? -5.957 -29.234 -20.688 1 89.06 106 THR B N 1
ATOM 3160 C CA . THR B 1 106 ? -5.289 -30.422 -20.203 1 89.06 106 THR B CA 1
ATOM 3161 C C . THR B 1 106 ? -6.285 -31.359 -19.531 1 89.06 106 THR B C 1
ATOM 3163 O O . THR B 1 106 ? -6.203 -32.594 -19.688 1 89.06 106 THR B O 1
ATOM 3166 N N . GLN B 1 107 ? -7.227 -30.828 -18.812 1 89.06 107 GLN B N 1
ATOM 3167 C CA . GLN B 1 107 ? -8.273 -31.625 -18.188 1 89.06 107 GLN B CA 1
ATOM 3168 C C . GLN B 1 107 ? -9.125 -32.312 -19.234 1 89.06 107 GLN B C 1
ATOM 3170 O O . GLN B 1 107 ? -9.523 -33.469 -19.047 1 89.06 107 GLN B O 1
ATOM 3175 N N . ALA B 1 1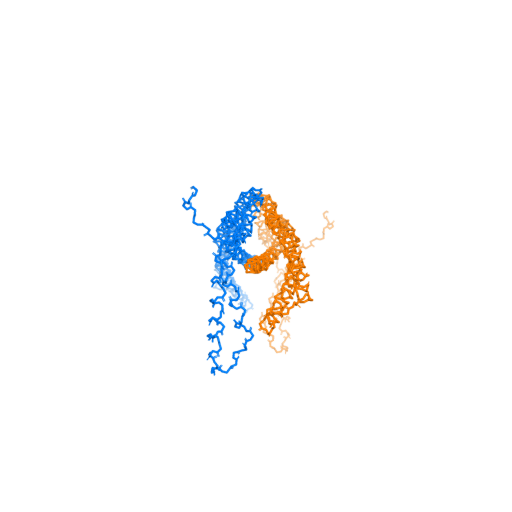08 ? -9.391 -31.656 -20.328 1 90.12 108 ALA B N 1
ATOM 3176 C CA . ALA B 1 108 ? -10.156 -32.25 -21.422 1 90.12 108 ALA B CA 1
ATOM 3177 C C . ALA B 1 108 ? -9.398 -33.406 -22.047 1 90.12 108 ALA B C 1
ATOM 3179 O O . ALA B 1 108 ? -10 -34.438 -22.438 1 90.12 108 ALA B O 1
ATOM 3180 N N . GLU B 1 109 ? -8.086 -33.219 -22.172 1 89.69 109 GLU B N 1
ATOM 3181 C CA . GLU B 1 109 ? -7.258 -34.312 -22.719 1 89.69 109 GLU B CA 1
ATOM 3182 C C . GLU B 1 109 ? -7.25 -35.531 -21.797 1 89.69 109 GLU B C 1
ATOM 3184 O O . GLU B 1 109 ? -7.262 -36.656 -22.281 1 89.69 109 GLU B O 1
ATOM 3189 N N . ILE B 1 110 ? -7.215 -35.312 -20.516 1 88.94 110 ILE B N 1
ATOM 3190 C CA . ILE B 1 110 ? -7.258 -36.406 -19.547 1 88.94 110 ILE B CA 1
ATOM 3191 C C . ILE B 1 110 ? -8.594 -37.125 -19.656 1 88.94 110 ILE B C 1
ATOM 3193 O O . ILE B 1 110 ? -8.633 -38.375 -19.641 1 88.94 110 ILE B O 1
ATOM 3197 N N . LYS B 1 111 ? -9.672 -36.344 -19.859 1 89.81 111 LYS B N 1
ATOM 3198 C CA . LYS B 1 111 ? -10.992 -36.938 -20 1 89.81 111 LYS B CA 1
ATOM 3199 C C . LYS B 1 111 ? -11.07 -37.812 -21.266 1 89.81 111 LYS B C 1
ATOM 3201 O O . LYS B 1 111 ? -11.672 -38.875 -21.25 1 89.81 111 LYS B O 1
ATOM 3206 N N . ARG B 1 112 ? -10.516 -37.344 -22.359 1 90.94 112 ARG B N 1
ATOM 3207 C CA . ARG B 1 112 ? -10.477 -38.094 -23.609 1 90.94 112 ARG B CA 1
ATOM 3208 C C . ARG B 1 112 ? -9.695 -39.406 -23.438 1 90.94 112 ARG B C 1
ATOM 3210 O O . ARG B 1 112 ? -10.109 -40.438 -23.938 1 90.94 112 ARG B O 1
ATOM 3217 N N . PHE B 1 113 ? -8.555 -39.219 -22.75 1 89.44 113 PHE B N 1
ATOM 3218 C CA . PHE B 1 113 ? -7.754 -40.406 -22.453 1 89.44 113 PHE B CA 1
ATOM 3219 C C . PHE B 1 113 ? -8.562 -41.438 -21.656 1 89.44 113 PHE B C 1
ATOM 3221 O O . PHE B 1 113 ? -8.531 -42.625 -21.953 1 89.44 113 PHE B O 1
ATOM 3228 N N . ASN B 1 114 ? -9.281 -40.969 -20.641 1 87.5 114 ASN B N 1
ATOM 3229 C CA . ASN B 1 114 ? -10.078 -41.875 -19.797 1 87.5 114 ASN B CA 1
ATOM 3230 C C . ASN B 1 114 ? -11.172 -42.562 -20.594 1 87.5 114 ASN B C 1
ATOM 3232 O O . ASN B 1 114 ? -11.484 -43.75 -20.328 1 87.5 114 ASN B O 1
ATOM 3236 N N . LYS B 1 115 ? -11.719 -41.906 -21.609 1 92.56 115 LYS B N 1
ATOM 3237 C CA . LYS B 1 115 ? -12.734 -42.5 -22.453 1 92.56 115 LYS B CA 1
ATOM 3238 C C . LYS B 1 115 ? -12.148 -43.656 -23.281 1 92.56 115 LYS B C 1
ATOM 3240 O O . LYS B 1 115 ? -12.773 -44.719 -23.406 1 92.56 115 LYS B O 1
ATOM 3245 N N . VAL B 1 116 ? -10.961 -43.406 -23.812 1 92.25 116 VAL B N 1
ATOM 3246 C CA . VAL B 1 116 ? -10.289 -44.406 -24.625 1 92.25 116 VAL B CA 1
ATOM 3247 C C . VAL B 1 116 ? -9.93 -45.625 -23.75 1 92.25 116 VAL B C 1
ATOM 3249 O O . VAL B 1 116 ? -10.109 -46.75 -24.172 1 92.25 116 VAL B O 1
ATOM 3252 N N . ARG B 1 117 ? -9.438 -45.375 -22.609 1 87.81 117 ARG B N 1
ATOM 3253 C CA . ARG B 1 117 ? -9.086 -46.406 -21.672 1 87.81 117 ARG B CA 1
ATOM 3254 C C . ARG B 1 117 ? -10.312 -47.219 -21.234 1 87.81 117 ARG B C 1
ATOM 3256 O O . ARG B 1 117 ? -10.258 -48.438 -21.109 1 87.81 117 ARG B O 1
ATOM 3263 N N . ASN B 1 118 ? -11.414 -46.531 -20.953 1 90 118 ASN B N 1
ATOM 3264 C CA . ASN B 1 118 ? -12.656 -47.219 -20.578 1 90 118 ASN B CA 1
ATOM 3265 C C . ASN B 1 118 ? -13.156 -48.125 -21.703 1 90 118 ASN B C 1
ATOM 3267 O O . ASN B 1 118 ? -13.703 -49.188 -21.422 1 90 118 ASN B O 1
ATOM 3271 N N . ASN B 1 119 ? -12.953 -47.656 -22.906 1 94.06 119 ASN B N 1
ATOM 3272 C CA . ASN B 1 119 ? -13.312 -48.531 -24.031 1 94.06 119 ASN B CA 1
ATOM 3273 C C . ASN B 1 119 ? -12.477 -49.812 -24.047 1 94.06 119 ASN B C 1
ATOM 3275 O O . ASN B 1 119 ? -12.984 -50.875 -24.359 1 94.06 119 ASN B O 1
ATOM 3279 N N . GLU B 1 120 ? -11.188 -49.656 -23.734 1 90 120 GLU B N 1
ATOM 3280 C CA . GLU B 1 120 ? -10.312 -50.812 -23.641 1 90 120 GLU B CA 1
ATOM 3281 C C . GLU B 1 120 ? -10.797 -51.781 -22.578 1 90 120 GLU B C 1
ATOM 3283 O O . GLU B 1 120 ? -10.867 -53 -22.812 1 90 120 GLU B O 1
ATOM 3288 N N . ILE B 1 121 ? -11.195 -51.281 -21.438 1 89.69 121 ILE B N 1
ATOM 3289 C CA . ILE B 1 121 ? -11.664 -52.094 -20.312 1 89.69 121 ILE B CA 1
ATOM 3290 C C . ILE B 1 121 ? -12.961 -52.812 -20.703 1 89.69 121 ILE B C 1
ATOM 3292 O O . ILE B 1 121 ? -13.133 -54 -20.406 1 89.69 121 ILE B O 1
ATOM 3296 N N . LYS B 1 122 ? -13.828 -52.125 -21.438 1 93.81 122 LYS B N 1
ATOM 3297 C CA . LYS B 1 122 ? -15.102 -52.688 -21.859 1 93.81 122 LYS B CA 1
ATOM 3298 C C . LYS B 1 122 ? -14.898 -53.844 -22.844 1 93.81 122 LYS B C 1
ATOM 3300 O O . LYS B 1 122 ? -15.578 -54.875 -22.75 1 93.81 122 LYS B O 1
ATOM 3305 N N . GLN B 1 123 ? -13.969 -53.719 -23.766 1 95.12 123 GLN B N 1
ATOM 3306 C CA . GLN B 1 123 ? -13.688 -54.75 -24.734 1 95.12 123 GLN B CA 1
ATOM 3307 C C . GLN B 1 123 ? -13.078 -56 -24.062 1 95.12 123 GLN B C 1
ATOM 3309 O O . GLN B 1 123 ? -13.375 -57.125 -24.438 1 95.12 123 GLN B O 1
ATOM 3314 N N . LEU B 1 124 ? -12.227 -55.688 -23.031 1 91.19 124 LEU B N 1
ATOM 3315 C CA . LEU B 1 124 ? -11.625 -56.781 -22.281 1 91.19 124 LEU B CA 1
ATOM 3316 C C . LEU B 1 124 ? -12.68 -57.562 -21.5 1 91.19 124 LEU B C 1
ATOM 3318 O O . LEU B 1 124 ? -12.648 -58.781 -21.453 1 91.19 124 LEU B O 1
ATOM 3322 N N . GLU B 1 125 ? -13.602 -56.844 -20.922 1 92.44 125 GLU B N 1
ATOM 3323 C CA . GLU B 1 125 ? -14.68 -57.469 -20.172 1 92.44 125 GLU B CA 1
ATOM 3324 C C . GLU B 1 125 ? -15.57 -58.312 -21.094 1 92.44 125 GLU B C 1
ATOM 3326 O O . GLU B 1 125 ? -16 -59.406 -20.719 1 92.44 125 GLU B O 1
ATOM 3331 N N . LYS B 1 126 ? -15.867 -57.781 -22.281 1 94.19 126 LYS B N 1
ATOM 3332 C CA . LYS B 1 126 ? -16.672 -58.5 -23.25 1 94.19 126 LYS B CA 1
ATOM 3333 C C . LYS B 1 126 ? -16.016 -59.812 -23.672 1 94.19 126 LYS B C 1
ATOM 3335 O O . LYS B 1 126 ? -16.672 -60.844 -23.781 1 94.19 126 LYS B O 1
ATOM 3340 N N . LEU B 1 127 ? -14.688 -59.719 -23.906 1 93.81 127 LEU B N 1
ATOM 3341 C CA . LEU B 1 127 ? -13.945 -60.906 -24.297 1 93.81 127 LEU B CA 1
ATOM 3342 C C . LEU B 1 127 ? -13.953 -61.969 -23.188 1 93.81 127 LEU B C 1
ATOM 3344 O O . LEU B 1 127 ? -14.125 -63.156 -23.438 1 93.81 127 LEU B O 1
ATOM 3348 N N . GLU B 1 128 ? -13.781 -61.469 -21.953 1 91.38 128 GLU B N 1
ATOM 3349 C CA . GLU B 1 128 ? -13.766 -62.375 -20.812 1 91.38 128 GLU B CA 1
ATOM 3350 C C . GLU B 1 128 ? -15.125 -63.062 -20.625 1 91.38 128 GLU B C 1
ATOM 3352 O O . GLU B 1 128 ? -15.188 -64.25 -20.297 1 91.38 128 GLU B O 1
ATOM 3357 N N . ARG B 1 129 ? -16.172 -62.375 -20.844 1 93.25 129 ARG B N 1
ATOM 3358 C CA . ARG B 1 129 ? -17.516 -62.969 -20.734 1 93.25 129 ARG B CA 1
ATOM 3359 C C . ARG B 1 129 ? -17.75 -64 -21.797 1 93.25 129 ARG B C 1
ATOM 3361 O O . ARG B 1 129 ? -18.344 -65.062 -21.516 1 93.25 129 ARG B O 1
ATOM 3368 N N . LEU B 1 130 ? -17.25 -63.781 -23 1 92.62 130 LEU B N 1
ATOM 3369 C CA . LEU B 1 130 ? -17.375 -64.688 -24.094 1 92.62 130 LEU B CA 1
ATOM 3370 C C . LEU B 1 130 ? -16.578 -66 -23.828 1 92.62 130 LEU B C 1
ATOM 3372 O O . LEU B 1 130 ? -17.031 -67.062 -24.109 1 92.62 130 LEU B O 1
ATOM 3376 N N . ARG B 1 131 ? -15.406 -65.812 -23.219 1 91.88 131 ARG B N 1
ATOM 3377 C CA . ARG B 1 131 ? -14.547 -66.938 -22.891 1 91.88 131 ARG B CA 1
ATOM 3378 C C . ARG B 1 131 ? -15.156 -67.812 -21.797 1 91.88 131 ARG B C 1
ATOM 3380 O O . ARG B 1 131 ? -14.969 -69 -21.766 1 91.88 131 ARG B O 1
ATOM 3387 N N . GLN B 1 132 ? -15.898 -67.125 -20.891 1 91.5 132 GLN B N 1
ATOM 3388 C CA . GLN B 1 132 ? -16.562 -67.875 -19.812 1 91.5 132 GLN B CA 1
ATOM 3389 C C . GLN B 1 132 ? -17.75 -68.688 -20.328 1 91.5 132 GLN B C 1
ATOM 3391 O O . GLN B 1 132 ? -18.016 -69.75 -19.875 1 91.5 132 GLN B O 1
ATOM 3396 N N . LYS B 1 133 ? -18.438 -68.188 -21.312 1 91.31 133 LYS B N 1
ATOM 3397 C CA . LYS B 1 133 ? -19.625 -68.812 -21.875 1 91.31 133 LYS B CA 1
ATOM 3398 C C . LYS B 1 133 ? -19.234 -69.938 -22.812 1 91.31 133 LYS B C 1
ATOM 3400 O O . LYS B 1 133 ? -19.891 -71 -22.844 1 91.31 133 LYS B O 1
ATOM 3405 N N . SER B 1 134 ? -18.188 -69.688 -23.641 1 91.12 134 SER B N 1
ATOM 3406 C CA . SER B 1 134 ? -17.766 -70.688 -24.609 1 91.12 134 SER B CA 1
ATOM 3407 C C . SER B 1 134 ? -16.25 -70.812 -24.641 1 91.12 134 SER B C 1
ATOM 3409 O O . SER B 1 134 ? -15.602 -70.375 -25.594 1 91.12 134 SER B O 1
ATOM 3411 N N . PRO B 1 135 ? -15.672 -71.562 -23.75 1 85.06 135 PRO B N 1
ATOM 3412 C CA . PRO B 1 135 ? -14.211 -71.688 -23.625 1 85.06 135 PRO B CA 1
ATOM 3413 C C . PRO B 1 135 ? -13.547 -72.312 -24.828 1 85.06 135 PRO B C 1
ATOM 3415 O O . PRO B 1 135 ? -12.383 -72.062 -25.125 1 85.06 135 PRO B O 1
ATOM 3418 N N . SER B 1 136 ? -14.305 -73.125 -25.5 1 85.62 136 SER B N 1
ATOM 3419 C CA . SER B 1 136 ? -13.711 -73.875 -26.594 1 85.62 136 SER B CA 1
ATOM 3420 C C . SER B 1 136 ? -13.734 -73.125 -27.906 1 85.62 136 SER B C 1
ATOM 3422 O O . SER B 1 136 ? -12.984 -73.438 -28.828 1 85.62 136 SER B O 1
ATOM 3424 N N . ASP B 1 137 ? -14.586 -72.062 -28.031 1 86.81 137 ASP B N 1
ATOM 3425 C CA . ASP B 1 137 ? -14.766 -71.25 -29.25 1 86.81 137 ASP B CA 1
ATOM 3426 C C . ASP B 1 137 ? -13.633 -70.25 -29.438 1 86.81 137 ASP B C 1
ATOM 3428 O O . ASP B 1 137 ? -13.023 -69.812 -28.469 1 86.81 137 ASP B O 1
ATOM 3432 N N . ARG B 1 138 ? -13.289 -70.188 -30.703 1 86.75 138 ARG B N 1
ATOM 3433 C CA . ARG B 1 138 ? -12.336 -69.125 -31.016 1 86.75 138 ARG B CA 1
ATOM 3434 C C . ARG B 1 138 ? -13.039 -67.75 -31.094 1 86.75 138 ARG B C 1
ATOM 3436 O O . ARG B 1 138 ? -14.023 -67.625 -31.828 1 86.75 138 ARG B O 1
ATOM 3443 N N . HIS B 1 139 ? -12.828 -66.875 -30.25 1 90.38 139 HIS B N 1
ATOM 3444 C CA . HIS B 1 139 ? -13.445 -65.562 -30.219 1 90.38 139 HIS B CA 1
ATOM 3445 C C . HIS B 1 139 ? -12.578 -64.562 -30.938 1 90.38 139 HIS B C 1
ATOM 3447 O O . HIS B 1 139 ? -12.266 -63.469 -30.391 1 90.38 139 HIS B O 1
ATOM 3453 N N . THR B 1 140 ? -12.211 -64.875 -32.281 1 91 140 THR B N 1
ATOM 3454 C CA . THR B 1 140 ? -11.242 -64.125 -33.062 1 91 140 THR B CA 1
ATOM 3455 C C . THR B 1 140 ? -11.656 -62.656 -33.188 1 91 140 THR B C 1
ATOM 3457 O O . THR B 1 140 ? -10.82 -61.781 -33.094 1 91 140 THR B O 1
ATOM 3460 N N . LEU B 1 141 ? -12.93 -62.406 -33.344 1 91.75 141 LEU B N 1
ATOM 3461 C CA . LEU B 1 141 ? -13.406 -61.062 -33.5 1 91.75 141 LEU B CA 1
ATOM 3462 C C . LEU B 1 141 ? -13.242 -60.281 -32.188 1 91.75 141 LEU B C 1
ATOM 3464 O O . LEU B 1 141 ? -12.781 -59.125 -32.219 1 91.75 141 LEU B O 1
ATOM 3468 N N . ALA B 1 142 ? -13.586 -60.844 -31.062 1 92.12 142 ALA B N 1
ATOM 3469 C CA . ALA B 1 142 ? -13.469 -60.188 -29.766 1 92.12 142 ALA B CA 1
ATOM 3470 C C . ALA B 1 142 ? -12.008 -59.938 -29.391 1 92.12 142 ALA B C 1
ATOM 3472 O O . ALA B 1 142 ? -11.672 -58.906 -28.812 1 92.12 142 ALA B O 1
ATOM 3473 N N . GLU B 1 143 ? -11.156 -60.844 -29.719 1 92.5 143 GLU B N 1
ATOM 3474 C CA . GLU B 1 143 ? -9.727 -60.719 -29.469 1 92.5 143 GLU B CA 1
ATOM 3475 C C . GLU B 1 143 ? -9.133 -59.594 -30.312 1 92.5 143 GLU B C 1
ATOM 3477 O O . GLU B 1 143 ? -8.289 -58.812 -29.828 1 92.5 143 GLU B O 1
ATOM 3482 N N . SER B 1 144 ? -9.672 -59.531 -31.609 1 93.19 144 SER B N 1
ATOM 3483 C CA . SER B 1 144 ? -9.219 -58.469 -32.5 1 93.19 144 SER B CA 1
ATOM 3484 C C . SER B 1 144 ? -9.664 -57.094 -31.969 1 93.19 144 SER B C 1
ATOM 3486 O O . SER B 1 144 ? -8.914 -56.125 -32.062 1 93.19 144 SER B O 1
ATOM 3488 N N . ASN B 1 145 ? -10.82 -57.062 -31.375 1 92.94 145 ASN B N 1
ATOM 3489 C CA . ASN B 1 145 ? -11.336 -55.812 -30.812 1 92.94 145 ASN B CA 1
ATOM 3490 C C . ASN B 1 145 ? -10.539 -55.375 -29.594 1 92.94 145 ASN B C 1
ATOM 3492 O O . ASN B 1 145 ? -10.266 -54.188 -29.406 1 92.94 145 ASN B O 1
ATOM 3496 N N . VAL B 1 146 ? -10.148 -56.219 -28.703 1 92 146 VAL B N 1
ATOM 3497 C CA . VAL B 1 146 ? -9.344 -55.938 -27.531 1 92 146 VAL B CA 1
ATOM 3498 C C . VAL B 1 146 ? -7.965 -55.438 -27.953 1 92 146 VAL B C 1
ATOM 3500 O O . VAL B 1 146 ? -7.43 -54.469 -27.375 1 92 146 VAL B O 1
ATOM 3503 N N . HIS B 1 147 ? -7.465 -56.156 -29.016 1 92.25 147 HIS B N 1
ATOM 3504 C CA . HIS B 1 147 ? -6.152 -55.75 -29.516 1 92.25 147 HIS B CA 1
ATOM 3505 C C . HIS B 1 147 ? -6.184 -54.312 -30.047 1 92.25 147 HIS B C 1
ATOM 3507 O O . HIS B 1 147 ? -5.305 -53.5 -29.734 1 92.25 147 HIS B O 1
ATOM 3513 N N . LYS B 1 148 ? -7.215 -54 -30.797 1 95.06 148 LYS B N 1
ATOM 3514 C CA . LYS B 1 148 ? -7.363 -52.656 -31.344 1 95.06 148 LYS B CA 1
ATOM 3515 C C . LYS B 1 148 ? -7.523 -51.594 -30.234 1 95.06 148 LYS B C 1
ATOM 3517 O O . LYS B 1 148 ? -6.906 -50.531 -30.281 1 95.06 148 LYS B O 1
ATOM 3522 N N . ALA B 1 149 ? -8.344 -51.875 -29.266 1 93 149 ALA B N 1
ATOM 3523 C CA . ALA B 1 149 ? -8.57 -50.969 -28.141 1 93 149 ALA B CA 1
ATOM 3524 C C . ALA B 1 149 ? -7.305 -50.781 -27.312 1 93 149 ALA B C 1
ATOM 3526 O O . ALA B 1 149 ? -7.043 -49.688 -26.812 1 93 149 ALA B O 1
ATOM 3527 N N . SER B 1 150 ? -6.539 -51.844 -27.188 1 88.44 150 SER B N 1
ATOM 3528 C CA . SER B 1 150 ? -5.301 -51.781 -26.406 1 88.44 150 SER B CA 1
ATOM 3529 C C . SER B 1 150 ? -4.254 -50.906 -27.109 1 88.44 150 SER B C 1
ATOM 3531 O O . SER B 1 150 ? -3.514 -50.156 -26.469 1 88.44 150 SER B O 1
ATOM 3533 N N . VAL B 1 151 ? -4.219 -51.062 -28.469 1 91.69 151 VAL B N 1
ATOM 3534 C CA . VAL B 1 151 ? -3.291 -50.25 -29.25 1 91.69 151 VAL B CA 1
ATOM 3535 C C . VAL B 1 151 ? -3.674 -48.781 -29.141 1 91.69 151 VAL B C 1
ATOM 3537 O O . VAL B 1 151 ? -2.809 -47.906 -28.969 1 91.69 151 VAL B O 1
ATOM 3540 N N . ASP B 1 152 ? -4.934 -48.531 -29.188 1 91.69 152 ASP B N 1
ATOM 3541 C CA . ASP B 1 152 ? -5.422 -47.156 -29.062 1 91.69 152 ASP B CA 1
ATOM 3542 C C . ASP B 1 152 ? -5.109 -46.594 -27.688 1 91.69 152 ASP B C 1
ATOM 3544 O O . ASP B 1 152 ? -4.699 -45.438 -27.562 1 91.69 152 ASP B O 1
ATOM 3548 N N . ALA B 1 153 ? -5.309 -47.344 -26.672 1 86.5 153 ALA B N 1
ATOM 3549 C CA . ALA B 1 153 ? -5.051 -46.906 -25.312 1 86.5 153 ALA B CA 1
ATOM 3550 C C . ALA B 1 153 ? -3.568 -46.625 -25.078 1 86.5 153 ALA B C 1
ATOM 3552 O O . ALA B 1 153 ? -3.201 -45.656 -24.406 1 86.5 153 ALA B O 1
ATOM 3553 N N . SER B 1 154 ? -2.746 -47.531 -25.656 1 84.81 154 SER B N 1
ATOM 3554 C CA . SER B 1 154 ? -1.304 -47.344 -25.516 1 84.81 154 SER B CA 1
ATOM 3555 C C . SER B 1 154 ? -0.833 -46.062 -26.203 1 84.81 154 SER B C 1
ATOM 3557 O O . SER B 1 154 ? -0.024 -45.344 -25.641 1 84.81 154 SER B O 1
ATOM 3559 N N . ARG B 1 155 ? -1.418 -45.844 -27.375 1 90.62 155 ARG B N 1
ATOM 3560 C CA . ARG B 1 155 ? -1.069 -44.625 -28.125 1 90.62 155 ARG B CA 1
ATOM 3561 C C . ARG B 1 155 ? -1.519 -43.375 -27.391 1 90.62 155 ARG B C 1
ATOM 3563 O O . ARG B 1 155 ? -0.757 -42.406 -27.281 1 90.62 155 ARG B O 1
ATOM 3570 N N . THR B 1 156 ? -2.67 -43.375 -26.906 1 88 156 THR B N 1
ATOM 3571 C CA . THR B 1 156 ? -3.225 -42.219 -26.203 1 88 156 THR B CA 1
ATOM 3572 C C . THR B 1 156 ? -2.506 -42 -24.891 1 88 156 THR B C 1
ATOM 3574 O O . THR B 1 156 ? -2.334 -40.844 -24.453 1 88 156 THR B O 1
ATOM 3577 N N . THR B 1 157 ? -2.051 -43.062 -24.25 1 82.25 157 THR B N 1
ATOM 3578 C CA . THR B 1 157 ? -1.288 -42.938 -23.016 1 82.25 157 THR B CA 1
ATOM 3579 C C . THR B 1 157 ? 0.035 -42.219 -23.25 1 82.25 157 THR B C 1
ATOM 3581 O O . THR B 1 157 ? 0.422 -41.344 -22.484 1 82.25 157 THR B O 1
ATOM 3584 N N . GLN B 1 158 ? 0.666 -42.656 -24.344 1 85.69 158 GLN B N 1
ATOM 3585 C CA . GLN B 1 158 ? 1.935 -42.031 -24.688 1 85.69 158 GLN B CA 1
ATOM 3586 C C . GLN B 1 158 ? 1.744 -40.531 -24.984 1 85.69 158 GLN B C 1
ATOM 3588 O O . GLN B 1 158 ? 2.535 -39.688 -24.547 1 85.69 158 GLN B O 1
ATOM 3593 N N . GLN B 1 159 ? 0.659 -40.25 -25.688 1 87.81 159 GLN B N 1
ATOM 3594 C CA . GLN B 1 159 ? 0.356 -38.875 -26.016 1 87.81 159 GLN B CA 1
ATOM 3595 C C . GLN B 1 159 ? 0.055 -38.062 -24.766 1 87.81 159 GLN B C 1
ATOM 3597 O O . GLN B 1 159 ? 0.472 -36.906 -24.656 1 87.81 159 GLN B O 1
ATOM 3602 N N . LEU B 1 160 ? -0.677 -38.625 -23.859 1 85.81 160 LEU B N 1
ATOM 3603 C CA . LEU B 1 160 ? -1.03 -37.938 -22.625 1 85.81 160 LEU B CA 1
ATOM 3604 C C . LEU B 1 160 ? 0.21 -37.656 -21.781 1 85.81 160 LEU B C 1
ATOM 3606 O O . LEU B 1 160 ? 0.35 -36.594 -21.203 1 85.81 160 LEU B O 1
ATOM 3610 N N . GLU B 1 161 ? 1.112 -38.625 -21.719 1 82.06 161 GLU B N 1
ATOM 3611 C CA . GLU B 1 161 ? 2.352 -38.469 -20.969 1 82.06 161 GLU B CA 1
ATOM 3612 C C . GLU B 1 161 ? 3.18 -37.312 -21.516 1 82.06 161 GLU B C 1
ATOM 3614 O O . GLU B 1 161 ? 3.719 -36.531 -20.734 1 82.06 161 GLU B O 1
ATOM 3619 N N . GLU B 1 162 ? 3.211 -37.25 -22.797 1 85.62 162 GLU B N 1
ATOM 3620 C CA . GLU B 1 162 ? 3.941 -36.156 -23.438 1 85.62 162 GLU B CA 1
ATOM 3621 C C . GLU B 1 162 ? 3.277 -34.812 -23.156 1 85.62 162 GLU B C 1
ATOM 3623 O O . GLU B 1 162 ? 3.959 -33.812 -22.875 1 85.62 162 GLU B O 1
ATOM 3628 N N . THR B 1 163 ? 2.008 -34.875 -23.188 1 85.12 163 THR B N 1
ATOM 3629 C CA . THR B 1 163 ? 1.243 -33.656 -22.953 1 85.12 163 THR B CA 1
ATOM 3630 C C . THR B 1 163 ? 1.435 -33.156 -21.516 1 85.12 163 THR B C 1
ATOM 3632 O O . THR B 1 163 ? 1.624 -31.969 -21.281 1 85.12 163 THR B O 1
ATOM 3635 N N . ILE B 1 164 ? 1.428 -34 -20.594 1 84 164 ILE B N 1
ATOM 3636 C CA . ILE B 1 164 ? 1.529 -33.625 -19.188 1 84 164 ILE B CA 1
ATOM 3637 C C . ILE B 1 164 ? 2.951 -33.156 -18.875 1 84 164 ILE B C 1
ATOM 3639 O O . ILE B 1 164 ? 3.15 -32.25 -18.078 1 84 164 ILE B O 1
ATOM 3643 N N . ASP B 1 165 ? 3.904 -33.875 -19.516 1 84.56 165 ASP B N 1
ATOM 3644 C CA . ASP B 1 165 ? 5.293 -33.438 -19.344 1 84.56 165 ASP B CA 1
ATOM 3645 C C . ASP B 1 165 ? 5.496 -32 -19.844 1 84.56 165 ASP B C 1
ATOM 3647 O O . ASP B 1 165 ? 6.172 -31.203 -19.188 1 84.56 165 ASP B O 1
ATOM 3651 N N . GLU B 1 166 ? 4.914 -31.734 -20.953 1 86.88 166 GLU B N 1
ATOM 3652 C CA . GLU B 1 166 ? 5 -30.391 -21.5 1 86.88 166 GLU B CA 1
ATOM 3653 C C . GLU B 1 166 ? 4.285 -29.375 -20.609 1 86.88 166 GLU B C 1
ATOM 3655 O O . GLU B 1 166 ? 4.773 -28.266 -20.406 1 86.88 166 GLU B O 1
ATOM 3660 N N . PHE B 1 167 ? 3.215 -29.828 -20.109 1 88.5 167 PHE B N 1
ATOM 3661 C CA . PHE B 1 167 ? 2.451 -28.984 -19.188 1 88.5 167 PHE B CA 1
ATOM 3662 C C . PHE B 1 167 ? 3.27 -28.656 -17.953 1 88.5 167 PHE B C 1
ATOM 3664 O O . PHE B 1 167 ? 3.312 -27.5 -17.516 1 88.5 167 PHE B O 1
ATOM 3671 N N . GLN B 1 168 ? 3.836 -29.609 -17.406 1 86.94 168 GLN B N 1
ATOM 3672 C CA . GLN B 1 168 ? 4.621 -29.422 -16.188 1 86.94 168 GLN B CA 1
ATOM 3673 C C . GLN B 1 168 ? 5.824 -28.516 -16.438 1 86.94 168 GLN B C 1
ATOM 3675 O O . GLN B 1 168 ? 6.145 -27.656 -15.617 1 86.94 168 GLN B O 1
ATOM 3680 N N . LYS B 1 169 ? 6.461 -28.781 -17.547 1 88.38 169 LYS B N 1
ATOM 3681 C CA . LYS B 1 169 ? 7.602 -27.953 -17.922 1 88.38 169 LYS B CA 1
ATOM 3682 C C . LYS B 1 169 ? 7.191 -26.484 -18.047 1 88.38 169 LYS B C 1
ATOM 3684 O O . LYS B 1 169 ? 7.863 -25.594 -17.516 1 88.38 169 LYS B O 1
ATOM 3689 N N . GLN B 1 170 ? 6.125 -26.328 -18.734 1 90.44 170 GLN B N 1
ATOM 3690 C CA . GLN B 1 170 ? 5.633 -24.969 -18.922 1 90.44 170 GLN B CA 1
ATOM 3691 C C . GLN B 1 170 ? 5.195 -24.344 -17.609 1 90.44 170 GLN B C 1
ATOM 3693 O O . GLN B 1 170 ? 5.402 -23.141 -17.375 1 90.44 170 GLN B O 1
ATOM 3698 N N . LYS B 1 171 ? 4.559 -25.047 -16.781 1 91.44 171 LYS B N 1
ATOM 3699 C CA . LYS B 1 171 ? 4.113 -24.578 -15.461 1 91.44 171 LYS B CA 1
ATOM 3700 C C . LYS B 1 171 ? 5.285 -24.047 -14.641 1 91.44 171 LYS B C 1
ATOM 3702 O O . LYS B 1 171 ? 5.195 -22.969 -14.062 1 91.44 171 LYS B O 1
ATOM 3707 N N . LEU B 1 172 ? 6.379 -24.797 -14.617 1 92.38 172 LEU B N 1
ATOM 3708 C CA . LEU B 1 172 ? 7.547 -24.422 -13.828 1 92.38 172 LEU B CA 1
ATOM 3709 C C . LEU B 1 172 ? 8.18 -23.141 -14.367 1 92.38 172 LEU B C 1
ATOM 3711 O O . LEU B 1 172 ? 8.547 -22.25 -13.602 1 92.38 172 LEU B O 1
ATOM 3715 N N . LYS B 1 173 ? 8.219 -23.062 -15.68 1 92.31 173 LYS B N 1
ATOM 3716 C CA . LYS B 1 173 ? 8.766 -21.859 -16.312 1 92.31 173 LYS B CA 1
ATOM 3717 C C . LYS B 1 173 ? 7.879 -20.641 -16.031 1 92.31 173 LYS B C 1
ATOM 3719 O O . LYS B 1 173 ? 8.383 -19.562 -15.75 1 92.31 173 LYS B O 1
ATOM 3724 N N . ASP B 1 174 ? 6.605 -20.891 -16.125 1 93.56 174 ASP B N 1
ATOM 3725 C CA . ASP B 1 174 ? 5.652 -19.797 -15.93 1 93.56 174 ASP B CA 1
ATOM 3726 C C . ASP B 1 174 ? 5.672 -19.297 -14.484 1 93.56 174 ASP B C 1
ATOM 3728 O O . ASP B 1 174 ? 5.625 -18.078 -14.25 1 93.56 174 ASP B O 1
ATOM 3732 N N . ILE B 1 175 ? 5.715 -20.172 -13.578 1 94.69 175 ILE B N 1
ATOM 3733 C CA . ILE B 1 175 ? 5.711 -19.766 -12.172 1 94.69 175 ILE B CA 1
ATOM 3734 C C . ILE B 1 175 ? 6.961 -18.953 -11.867 1 94.69 175 ILE B C 1
ATOM 3736 O O . ILE B 1 175 ? 6.891 -17.953 -11.156 1 94.69 175 ILE B O 1
ATOM 3740 N N . GLN B 1 176 ? 8.086 -19.422 -12.336 1 95.5 176 GLN B N 1
ATOM 3741 C CA . GLN B 1 176 ? 9.32 -18.672 -12.18 1 95.5 176 GLN B CA 1
ATOM 3742 C C . GLN B 1 176 ? 9.211 -17.281 -12.797 1 95.5 176 GLN B C 1
ATOM 3744 O O . GLN B 1 176 ? 9.57 -16.281 -12.172 1 95.5 176 GLN B O 1
ATOM 3749 N N . LYS B 1 177 ? 8.719 -17.234 -14.008 1 96.38 177 LYS B N 1
ATOM 3750 C CA . LYS B 1 177 ? 8.609 -15.969 -14.734 1 96.38 177 LYS B CA 1
ATOM 3751 C C . LYS B 1 177 ? 7.652 -15.008 -14.031 1 96.38 177 LYS B C 1
ATOM 3753 O O . LYS B 1 177 ? 7.949 -13.82 -13.891 1 96.38 177 LYS B O 1
ATOM 3758 N N . ILE B 1 178 ? 6.512 -15.461 -13.609 1 97.69 178 ILE B N 1
ATOM 3759 C CA . ILE B 1 178 ? 5.477 -14.641 -13 1 97.69 178 ILE B CA 1
ATOM 3760 C C . ILE B 1 178 ? 6.016 -14.008 -11.719 1 97.69 178 ILE B C 1
ATOM 3762 O O . ILE B 1 178 ? 5.898 -12.797 -11.523 1 97.69 178 ILE B O 1
ATOM 3766 N N . PHE B 1 179 ? 6.645 -14.758 -10.867 1 98.38 179 PHE B N 1
ATOM 3767 C CA . PHE B 1 179 ? 7.117 -14.219 -9.594 1 98.38 179 PHE B CA 1
ATOM 3768 C C . PHE B 1 179 ? 8.383 -13.391 -9.789 1 98.38 179 PHE B C 1
ATOM 3770 O O . PHE B 1 179 ? 8.617 -12.43 -9.055 1 98.38 179 PHE B O 1
ATOM 3777 N N . SER B 1 180 ? 9.195 -13.773 -10.812 1 97.94 180 SER B N 1
ATOM 3778 C CA . SER B 1 180 ? 10.32 -12.906 -11.172 1 97.94 180 SER B CA 1
ATOM 3779 C C . SER B 1 180 ? 9.828 -11.539 -11.641 1 97.94 180 SER B C 1
ATOM 3781 O O . SER B 1 180 ? 10.422 -10.516 -11.297 1 97.94 180 SER B O 1
ATOM 3783 N N . ASP B 1 181 ? 8.781 -11.523 -12.422 1 98.38 181 ASP B N 1
ATOM 3784 C CA . ASP B 1 181 ? 8.18 -10.266 -12.859 1 98.38 181 ASP B CA 1
ATOM 3785 C C . ASP B 1 181 ? 7.645 -9.477 -11.664 1 98.38 181 ASP B C 1
ATOM 3787 O O . ASP B 1 181 ? 7.836 -8.258 -11.586 1 98.38 181 ASP B O 1
ATOM 3791 N N . PHE B 1 182 ? 6.973 -10.164 -10.75 1 98.88 182 PHE B N 1
ATOM 3792 C CA . PHE B 1 182 ? 6.469 -9.523 -9.539 1 98.88 182 PHE B CA 1
ATOM 3793 C C . PHE B 1 182 ? 7.59 -8.812 -8.797 1 98.88 182 PHE B C 1
ATOM 3795 O O . PHE B 1 182 ? 7.473 -7.625 -8.477 1 98.88 182 PHE B O 1
ATOM 3802 N N . VAL B 1 183 ? 8.633 -9.508 -8.594 1 98.69 183 VAL B N 1
ATOM 3803 C CA . VAL B 1 183 ? 9.758 -8.969 -7.828 1 98.69 183 VAL B CA 1
ATOM 3804 C C . VAL B 1 183 ? 10.398 -7.812 -8.586 1 98.69 183 VAL B C 1
ATOM 3806 O O . VAL B 1 183 ? 10.773 -6.801 -7.992 1 98.69 183 VAL B O 1
ATOM 3809 N N . THR B 1 184 ? 10.508 -7.949 -9.883 1 98.69 184 THR B N 1
ATOM 3810 C CA . THR B 1 184 ? 11.094 -6.898 -10.703 1 98.69 184 THR B CA 1
ATOM 3811 C C . THR B 1 184 ? 10.242 -5.633 -10.648 1 98.69 184 THR B C 1
ATOM 3813 O O . THR B 1 184 ? 10.766 -4.527 -10.531 1 98.69 184 THR B O 1
ATOM 3816 N N . ILE B 1 185 ? 8.961 -5.781 -10.727 1 98.81 185 ILE B N 1
ATOM 3817 C CA . ILE B 1 185 ? 8.031 -4.66 -10.633 1 98.81 185 ILE B CA 1
ATOM 3818 C C . ILE B 1 185 ? 8.195 -3.957 -9.289 1 98.81 185 ILE B C 1
ATOM 3820 O O . ILE B 1 185 ? 8.297 -2.73 -9.227 1 98.81 185 ILE B O 1
ATOM 3824 N N . GLU B 1 186 ? 8.281 -4.723 -8.211 1 98.69 186 GLU B N 1
ATOM 3825 C CA . GLU B 1 186 ? 8.461 -4.16 -6.879 1 98.69 186 GLU B CA 1
ATOM 3826 C C . GLU B 1 186 ? 9.797 -3.43 -6.762 1 98.69 186 GLU B C 1
ATOM 3828 O O . GLU B 1 186 ? 9.859 -2.312 -6.242 1 98.69 186 GLU B O 1
ATOM 3833 N N . MET B 1 187 ? 10.828 -4.039 -7.293 1 97.88 187 MET B N 1
ATOM 3834 C CA . MET B 1 187 ? 12.156 -3.428 -7.211 1 97.88 187 MET B CA 1
ATOM 3835 C C . MET B 1 187 ? 12.172 -2.074 -7.914 1 97.88 187 MET B C 1
ATOM 3837 O O . MET B 1 187 ? 12.711 -1.103 -7.383 1 97.88 187 MET B O 1
ATOM 3841 N N . VAL B 1 188 ? 11.57 -2.008 -9.055 1 98.12 188 VAL B N 1
ATOM 3842 C CA . VAL B 1 188 ? 11.547 -0.769 -9.828 1 98.12 188 VAL B CA 1
ATOM 3843 C C . VAL B 1 188 ? 10.789 0.307 -9.055 1 98.12 188 VAL B C 1
ATOM 3845 O O . VAL B 1 188 ? 11.258 1.438 -8.922 1 98.12 188 VAL B O 1
ATOM 3848 N N . PHE B 1 189 ? 9.695 -0.05 -8.531 1 98.62 189 PHE B N 1
ATOM 3849 C CA . PHE B 1 189 ? 8.906 0.917 -7.777 1 98.62 189 PHE B CA 1
ATOM 3850 C C . PHE B 1 189 ? 9.672 1.41 -6.555 1 98.62 189 PHE B C 1
ATOM 3852 O O . PHE B 1 189 ? 9.742 2.615 -6.305 1 98.62 189 PHE B O 1
ATOM 3859 N N . HIS B 1 190 ? 10.211 0.542 -5.777 1 98.12 190 HIS B N 1
ATOM 3860 C CA . HIS B 1 190 ? 10.891 0.929 -4.547 1 98.12 190 HIS B CA 1
ATOM 3861 C C . HIS B 1 190 ? 12.133 1.761 -4.844 1 98.12 190 HIS B C 1
ATOM 3863 O O . HIS B 1 190 ? 12.477 2.668 -4.082 1 98.12 190 HIS B O 1
ATOM 3869 N N . ALA B 1 191 ? 12.812 1.424 -5.934 1 97.81 191 ALA B N 1
ATOM 3870 C CA . ALA B 1 191 ? 13.969 2.219 -6.324 1 97.81 191 ALA B CA 1
ATOM 3871 C C . ALA B 1 191 ? 13.57 3.652 -6.66 1 97.81 191 ALA B C 1
ATOM 3873 O O . ALA B 1 191 ? 14.188 4.605 -6.18 1 97.81 191 ALA B O 1
ATOM 3874 N N . LYS B 1 192 ? 12.5 3.805 -7.398 1 98.12 192 LYS B N 1
ATOM 3875 C CA . LYS B 1 192 ? 12.055 5.133 -7.801 1 98.12 192 LYS B CA 1
ATOM 3876 C C . LYS B 1 192 ? 11.477 5.902 -6.617 1 98.12 192 LYS B C 1
ATOM 3878 O O . LYS B 1 192 ? 11.711 7.105 -6.48 1 98.12 192 LYS B O 1
ATOM 3883 N N . ALA B 1 193 ? 10.734 5.23 -5.832 1 98.44 193 ALA B N 1
ATOM 3884 C CA . ALA B 1 193 ? 10.172 5.867 -4.641 1 98.44 193 ALA B CA 1
ATOM 3885 C C . ALA B 1 193 ? 11.273 6.395 -3.729 1 98.44 193 ALA B C 1
ATOM 3887 O O . ALA B 1 193 ? 11.203 7.531 -3.252 1 98.44 193 ALA B O 1
ATOM 3888 N N . LEU B 1 194 ? 12.312 5.559 -3.527 1 96.62 194 LEU B N 1
ATOM 3889 C CA . LEU B 1 194 ? 13.422 5.949 -2.66 1 96.62 194 LEU B CA 1
ATOM 3890 C C . LEU B 1 194 ? 14.133 7.184 -3.209 1 96.62 194 LEU B C 1
ATOM 3892 O O . LEU B 1 194 ? 14.469 8.094 -2.453 1 96.62 194 LEU B O 1
ATOM 3896 N N . GLU B 1 195 ? 14.32 7.199 -4.48 1 96.94 195 GLU B N 1
ATOM 3897 C CA . GLU B 1 195 ? 14.938 8.344 -5.137 1 96.94 195 GLU B CA 1
ATOM 3898 C C . GLU B 1 195 ? 14.125 9.617 -4.906 1 96.94 195 GLU B C 1
ATOM 3900 O O . GLU B 1 195 ? 14.672 10.648 -4.5 1 96.94 195 GLU B O 1
ATOM 3905 N N . ILE B 1 196 ? 12.867 9.562 -5.102 1 98.44 196 ILE B N 1
ATOM 3906 C CA . ILE B 1 196 ? 12 10.727 -5.023 1 98.44 196 ILE B CA 1
ATOM 3907 C C . ILE B 1 196 ? 11.852 11.164 -3.566 1 98.44 196 ILE B C 1
ATOM 3909 O O . ILE B 1 196 ? 11.914 12.359 -3.262 1 98.44 196 ILE B O 1
ATOM 3913 N N . TYR B 1 197 ? 11.711 10.25 -2.621 1 97.94 197 TYR B N 1
ATOM 3914 C CA . TYR B 1 197 ? 11.578 10.594 -1.209 1 97.94 197 TYR B CA 1
ATOM 3915 C C . TYR B 1 197 ? 12.859 11.234 -0.687 1 97.94 197 TYR B C 1
ATOM 3917 O O . TYR B 1 197 ? 12.812 12.094 0.194 1 97.94 197 TYR B O 1
ATOM 3925 N N . SER B 1 198 ? 14.008 10.789 -1.253 1 96.19 198 SER B N 1
ATOM 3926 C CA . SER B 1 198 ? 15.258 11.438 -0.882 1 96.19 198 SER B CA 1
ATOM 3927 C C . SER B 1 198 ? 15.25 12.914 -1.259 1 96.19 198 SER B C 1
ATOM 3929 O O . SER B 1 198 ? 15.688 13.766 -0.479 1 96.19 198 SER B O 1
ATOM 3931 N N . SER B 1 199 ? 14.734 13.195 -2.414 1 96.56 199 SER B N 1
ATOM 3932 C CA . SER B 1 199 ? 14.578 14.578 -2.846 1 96.56 199 SER B CA 1
ATOM 3933 C C . SER B 1 199 ? 13.57 15.32 -1.979 1 96.56 199 SER B C 1
ATOM 3935 O O . SER B 1 199 ? 13.781 16.484 -1.621 1 96.56 199 SER B O 1
ATOM 3937 N N . ALA B 1 200 ? 12.461 14.68 -1.674 1 97.94 200 ALA B N 1
ATOM 3938 C CA . ALA B 1 200 ? 11.438 15.273 -0.817 1 97.94 200 ALA B CA 1
ATOM 3939 C C . ALA B 1 200 ? 12.008 15.625 0.555 1 97.94 200 ALA B C 1
ATOM 3941 O O . ALA B 1 200 ? 11.68 16.672 1.118 1 97.94 200 ALA B O 1
ATOM 3942 N N . PHE B 1 201 ? 12.875 14.789 1.072 1 96.75 201 PHE B N 1
ATOM 3943 C CA . PHE B 1 201 ? 13.5 15.023 2.367 1 96.75 201 PHE B CA 1
ATOM 3944 C C . PHE B 1 201 ? 14.344 16.297 2.342 1 96.75 201 PHE B C 1
ATOM 3946 O O . PHE B 1 201 ? 14.281 17.109 3.271 1 96.75 201 PHE B O 1
ATOM 3953 N N . GLN B 1 202 ? 15.086 16.469 1.294 1 95.94 202 GLN B N 1
ATOM 3954 C CA . GLN B 1 202 ? 15.93 17.641 1.154 1 95.94 202 GLN B CA 1
ATOM 3955 C C . GLN B 1 202 ? 15.094 18.922 1.066 1 95.94 202 GLN B C 1
ATOM 3957 O O . GLN B 1 202 ? 15.438 19.938 1.662 1 95.94 202 GLN B O 1
ATOM 3962 N N . ASN B 1 203 ? 14.02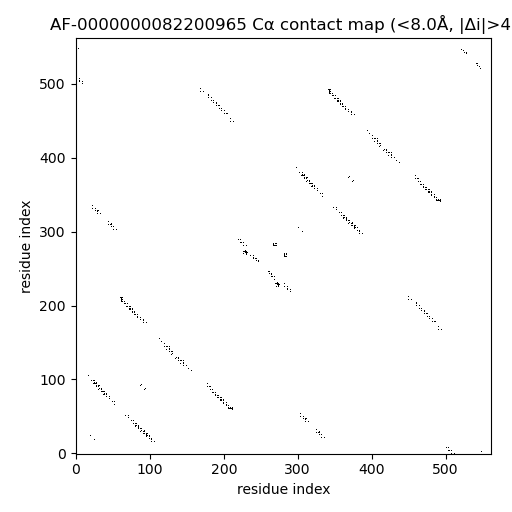3 18.812 0.333 1 96.81 203 ASN B N 1
ATOM 3963 C CA . ASN B 1 203 ? 13.109 19.938 0.215 1 96.81 203 ASN B CA 1
ATOM 3964 C C . ASN B 1 203 ? 12.57 20.359 1.576 1 96.81 203 ASN B C 1
ATOM 3966 O O . ASN B 1 203 ? 12.539 21.562 1.888 1 96.81 203 ASN B O 1
ATOM 3970 N N . LEU B 1 204 ? 12.164 19.438 2.396 1 97.06 204 LEU B N 1
ATOM 3971 C CA . LEU B 1 204 ? 11.602 19.734 3.713 1 97.06 204 LEU B CA 1
ATOM 3972 C C . LEU B 1 204 ? 12.68 20.219 4.668 1 97.06 204 LEU B C 1
ATOM 3974 O O . LEU B 1 204 ? 12.43 21.094 5.5 1 97.06 204 LEU B O 1
ATOM 3978 N N . ASP B 1 205 ? 13.875 19.719 4.488 1 94.25 205 ASP B N 1
ATOM 3979 C CA . ASP B 1 205 ? 15 20.094 5.34 1 94.25 205 ASP B CA 1
ATOM 3980 C C . ASP B 1 205 ? 15.453 21.516 5.051 1 94.25 205 ASP B C 1
ATOM 3982 O O . ASP B 1 205 ? 15.969 22.203 5.934 1 94.25 205 ASP B O 1
ATOM 3986 N N . ASP B 1 206 ? 15.227 21.984 3.852 1 93.62 206 ASP B N 1
ATOM 3987 C CA . ASP B 1 206 ? 15.656 23.312 3.408 1 93.62 206 ASP B CA 1
ATOM 3988 C C . ASP B 1 206 ? 14.664 24.391 3.852 1 93.62 206 ASP B C 1
ATOM 3990 O O . ASP B 1 206 ? 14.953 25.578 3.752 1 93.62 206 ASP B O 1
ATOM 3994 N N . TYR B 1 207 ? 13.555 24 4.336 1 95.44 207 TYR B N 1
ATOM 3995 C CA . TYR B 1 207 ? 12.547 24.953 4.762 1 95.44 207 TYR B CA 1
ATOM 3996 C C . TYR B 1 207 ? 13.07 25.828 5.906 1 95.44 207 TYR B C 1
ATOM 3998 O O . TYR B 1 207 ? 13.555 25.297 6.914 1 95.44 207 TYR B O 1
ATOM 4006 N N . ASP B 1 208 ? 12.977 27.109 5.734 1 91.19 208 ASP B N 1
ATOM 4007 C CA . ASP B 1 208 ? 13.367 28.094 6.746 1 91.19 208 ASP B CA 1
ATOM 4008 C C . ASP B 1 208 ? 12.141 28.797 7.328 1 91.19 208 ASP B C 1
ATOM 4010 O O . ASP B 1 208 ? 11.68 29.797 6.785 1 91.19 208 ASP B O 1
ATOM 4014 N N . PHE B 1 209 ? 11.742 28.297 8.492 1 87.12 209 PHE B N 1
ATOM 4015 C CA . PHE B 1 209 ? 10.508 28.828 9.047 1 87.12 209 PHE B CA 1
ATOM 4016 C C . PHE B 1 209 ? 10.711 30.25 9.531 1 87.12 209 PHE B C 1
ATOM 4018 O O . PHE B 1 209 ? 9.742 31.016 9.664 1 87.12 209 PHE B O 1
ATOM 4025 N N . GLU B 1 210 ? 11.977 30.75 9.805 1 86.62 210 GLU B N 1
ATOM 4026 C CA . GLU B 1 210 ? 12.242 32.094 10.258 1 86.62 210 GLU B CA 1
ATOM 4027 C C . GLU B 1 210 ? 11.852 33.125 9.195 1 86.62 210 GLU B C 1
ATOM 4029 O O . GLU B 1 210 ? 11.414 34.25 9.523 1 86.62 210 GLU B O 1
ATOM 4034 N N . ARG B 1 211 ? 11.961 32.719 7.973 1 85.31 211 ARG B N 1
ATOM 4035 C CA . ARG B 1 211 ? 11.578 33.625 6.887 1 85.31 211 ARG B CA 1
ATOM 4036 C C . ARG B 1 211 ? 10.07 33.844 6.883 1 85.31 211 ARG B C 1
ATOM 4038 O O . ARG B 1 211 ? 9.609 34.969 6.582 1 85.31 211 ARG B O 1
ATOM 4045 N N . ASP B 1 212 ? 9.297 32.875 7.25 1 86.25 212 ASP B N 1
ATOM 4046 C CA . ASP B 1 212 ? 7.848 33 7.336 1 86.25 212 ASP B CA 1
ATOM 4047 C C . ASP B 1 212 ? 7.445 33.812 8.578 1 86.25 212 ASP B C 1
ATOM 4049 O O . ASP B 1 212 ? 6.473 34.562 8.555 1 86.25 212 ASP B O 1
ATOM 4053 N N . MET B 1 213 ? 8.203 33.719 9.633 1 82.69 213 MET B N 1
ATOM 4054 C CA . MET B 1 213 ? 7.91 34.438 10.852 1 82.69 213 MET B CA 1
ATOM 4055 C C . MET B 1 213 ? 8.164 35.938 10.656 1 82.69 213 MET B C 1
ATOM 4057 O O . MET B 1 213 ? 7.426 36.781 11.188 1 82.69 213 MET B O 1
ATOM 4061 N N . GLU B 1 214 ? 9.148 36.219 9.852 1 77.56 214 GLU B N 1
ATOM 4062 C CA . GLU B 1 214 ? 9.469 37.625 9.57 1 77.56 214 GLU B CA 1
ATOM 4063 C C . GLU B 1 214 ? 8.375 38.281 8.742 1 77.56 214 GLU B C 1
ATOM 4065 O O . GLU B 1 214 ? 8.023 39.438 8.984 1 77.56 214 GLU B O 1
ATOM 4070 N N . VAL B 1 215 ? 7.828 37.594 7.859 1 69.62 215 VAL B N 1
ATOM 4071 C CA . VAL B 1 215 ? 6.785 38.125 6.977 1 69.62 215 VAL B CA 1
ATOM 4072 C C . VAL B 1 215 ? 5.508 38.344 7.777 1 69.62 215 VAL B C 1
ATOM 4074 O O . VAL B 1 215 ? 4.84 39.375 7.598 1 69.62 215 VAL B O 1
ATOM 4077 N N . ARG B 1 216 ? 5.16 37.594 8.719 1 65.44 216 ARG B N 1
ATOM 4078 C CA . ARG B 1 216 ? 3.965 37.688 9.547 1 65.44 216 ARG B CA 1
ATOM 4079 C C . ARG B 1 216 ? 4.098 38.844 10.539 1 65.44 216 ARG B C 1
ATOM 4081 O O . ARG B 1 216 ? 3.148 39.594 10.758 1 65.44 216 ARG B O 1
ATOM 4088 N N . GLY B 1 217 ? 5.27 38.75 11.219 1 58.72 217 GLY B N 1
ATOM 4089 C CA . GLY B 1 217 ? 5.516 39.875 12.102 1 58.72 217 GLY B CA 1
ATOM 4090 C C . GLY B 1 217 ? 5.305 41.219 11.43 1 58.72 217 GLY B C 1
ATOM 4091 O O . GLY B 1 217 ? 4.73 42.156 12.023 1 58.72 217 GLY B O 1
ATOM 4092 N N . LEU B 1 218 ? 5.645 41.25 10.281 1 49 218 LEU B N 1
ATOM 4093 C CA . LEU B 1 218 ? 5.473 42.469 9.508 1 49 218 LEU B CA 1
ATOM 4094 C C . LEU B 1 218 ? 4 42.719 9.219 1 49 218 LEU B C 1
ATOM 4096 O O . LEU B 1 218 ? 3.541 43.875 9.281 1 49 218 LEU B O 1
ATOM 4100 N N . GLU B 1 219 ? 3.326 41.656 8.984 1 54.66 219 GLU B N 1
ATOM 4101 C CA . GLU B 1 219 ? 1.906 41.812 8.68 1 54.66 219 GLU B CA 1
ATOM 4102 C C . GLU B 1 219 ? 1.106 42.188 9.93 1 54.66 219 GLU B C 1
ATOM 4104 O O . GLU B 1 219 ? 0.188 43 9.867 1 54.66 219 GLU B O 1
ATOM 4109 N N . MET B 1 220 ? 1.496 41.625 11.055 1 55.28 220 MET B N 1
ATOM 4110 C CA . MET B 1 220 ? 0.836 41.938 12.32 1 55.28 220 MET B CA 1
ATOM 4111 C C . MET B 1 220 ? 1.172 43.344 12.781 1 55.28 220 MET B C 1
ATOM 4113 O O . MET B 1 220 ? 0.301 44.062 13.266 1 55.28 220 MET B O 1
ATOM 4117 N N . HIS B 1 221 ? 2.488 43.781 12.688 1 48.88 221 HIS B N 1
ATOM 4118 C CA . HIS B 1 221 ? 2.906 45.125 13.07 1 48.88 221 HIS B CA 1
ATOM 4119 C C . HIS B 1 221 ? 2.33 46.188 12.125 1 48.88 221 HIS B C 1
ATOM 4121 O O . HIS B 1 221 ? 1.987 47.281 12.547 1 48.88 221 HIS B O 1
ATOM 4127 N N . ARG B 1 222 ? 2.338 46 10.922 1 45.72 222 ARG B N 1
ATOM 4128 C CA . ARG B 1 222 ? 1.736 46.938 9.984 1 45.72 222 ARG B CA 1
ATOM 4129 C C . ARG B 1 222 ? 0.278 47.219 10.344 1 45.72 222 ARG B C 1
ATOM 4131 O O . ARG B 1 222 ? -0.199 48.344 10.211 1 45.72 222 ARG B O 1
ATOM 4138 N N . SER B 1 223 ? -0.302 46.25 10.891 1 45.38 223 SER B N 1
ATOM 4139 C CA . SER B 1 223 ? -1.682 46.469 11.305 1 45.38 223 SER B CA 1
ATOM 4140 C C . SER B 1 223 ? -1.74 47.344 12.57 1 45.38 223 SER B C 1
ATOM 4142 O O . SER B 1 223 ? -2.646 48.156 12.734 1 45.38 223 SER B O 1
ATOM 4144 N N . ILE B 1 224 ? -0.661 47.375 13.422 1 41.56 224 ILE B N 1
ATOM 4145 C CA . ILE B 1 224 ? -0.633 48.125 14.664 1 41.56 224 ILE B CA 1
ATOM 4146 C C . ILE B 1 224 ? -0.193 49.562 14.375 1 41.56 224 ILE B C 1
ATOM 4148 O O . ILE B 1 224 ? -0.741 50.531 14.938 1 41.56 224 ILE B O 1
ATOM 4152 N N . ARG B 1 225 ? 0.886 49.906 13.648 1 39.19 225 ARG B N 1
ATOM 4153 C CA . ARG B 1 225 ? 1.4 51.25 13.406 1 39.19 225 ARG B CA 1
ATOM 4154 C C . ARG B 1 225 ? 0.345 52.125 12.75 1 39.19 225 ARG B C 1
ATOM 4156 O O . ARG B 1 225 ? 0.393 53.344 12.867 1 39.19 225 ARG B O 1
ATOM 4163 N N . THR B 1 226 ? -0.454 51.625 11.961 1 35.12 226 THR B N 1
ATOM 4164 C CA . THR B 1 226 ? -1.406 52.562 11.383 1 35.12 226 THR B CA 1
ATOM 4165 C C . THR B 1 226 ? -2.326 53.125 12.453 1 35.12 226 THR B C 1
ATOM 4167 O O . THR B 1 226 ? -3.131 54.031 12.188 1 35.12 226 THR B O 1
ATOM 4170 N N . LEU B 1 227 ? -2.135 52.688 13.703 1 34.66 227 LEU B N 1
ATOM 4171 C CA . LEU B 1 227 ? -3.023 53.156 14.758 1 34.66 227 LEU B CA 1
ATOM 4172 C C . LEU B 1 227 ? -2.438 54.375 15.445 1 34.66 227 LEU B C 1
ATOM 4174 O O . LEU B 1 227 ? -3.1 55 16.281 1 34.66 227 LEU B O 1
ATOM 4178 N N . GLY B 1 228 ? -1.187 54.719 15.297 1 30.2 228 GLY B N 1
ATOM 4179 C CA . GLY B 1 228 ? -0.683 55.781 16.125 1 30.2 228 GLY B CA 1
ATOM 4180 C C . GLY B 1 228 ? -1.153 57.156 15.672 1 30.2 228 GLY B C 1
ATOM 4181 O O . GLY B 1 228 ? -0.684 58.188 16.172 1 30.2 228 GLY B O 1
ATOM 4182 N N . GLN B 1 229 ? -1.717 57.312 14.484 1 29.67 229 GLN B N 1
ATOM 4183 C CA . GLN B 1 229 ? -1.973 58.75 14.305 1 29.67 229 GLN B CA 1
ATOM 4184 C C . GLN B 1 229 ? -3.146 59.188 15.164 1 29.67 229 GLN B C 1
ATOM 4186 O O . GLN B 1 229 ? -4.223 58.594 15.133 1 29.67 229 GLN B O 1
ATOM 4191 N N . PRO B 1 230 ? -2.961 59.938 16.266 1 29.27 230 PRO B N 1
ATOM 4192 C CA . PRO B 1 230 ? -3.906 60.594 17.172 1 29.27 230 PRO B CA 1
ATOM 4193 C C . PRO B 1 230 ? -5.047 61.281 16.422 1 29.27 230 PRO B C 1
ATOM 4195 O O . PRO B 1 230 ? -4.809 62 15.438 1 29.27 230 PRO B O 1
ATOM 4198 N N . CYS B 1 231 ? -6.152 60.594 16.219 1 29.31 231 CYS B N 1
ATOM 4199 C CA . CYS B 1 231 ? -7.359 61.25 15.742 1 29.31 231 CYS B CA 1
ATOM 4200 C C . CYS B 1 231 ? -7.66 62.5 16.578 1 29.31 231 CYS B C 1
ATOM 4202 O O . CYS B 1 231 ? -8.258 62.406 17.656 1 29.31 231 CYS B O 1
ATOM 4204 N N . LEU B 1 232 ? -6.871 63.5 16.719 1 27.83 232 LEU B N 1
ATOM 4205 C CA . LEU B 1 232 ? -7.168 64.812 17.375 1 27.83 232 LEU B CA 1
ATOM 4206 C C . LEU B 1 232 ? -8.359 65.438 16.703 1 27.83 232 LEU B C 1
ATOM 4208 O O . LEU B 1 232 ? -8.688 66.625 17.047 1 27.83 232 LEU B O 1
ATOM 4212 N N . SER B 1 233 ? -8.836 65.125 15.422 1 26.59 233 SER B N 1
ATOM 4213 C CA . SER B 1 233 ? -9.664 66.25 14.992 1 26.59 233 SER B CA 1
ATOM 4214 C C . SER B 1 233 ? -11.031 66.188 15.672 1 26.59 233 SER B C 1
ATOM 4216 O O . SER B 1 233 ? -11.547 65.125 16 1 26.59 233 SER B O 1
ATOM 4218 N N . PRO B 1 234 ? -11.703 67.312 16.172 1 31.27 234 PRO B N 1
ATOM 4219 C CA . PRO B 1 234 ? -12.969 67.75 16.797 1 31.27 234 PRO B CA 1
ATOM 4220 C C . PRO B 1 234 ? -14.188 67.125 16.094 1 31.27 234 PRO B C 1
ATOM 4222 O O . PRO B 1 234 ? -15.219 66.938 16.734 1 31.27 234 PRO B O 1
ATOM 4225 N N . GLU B 1 235 ? -14.219 67.062 14.758 1 31.28 235 GLU B N 1
ATOM 4226 C CA . GLU B 1 235 ? -15.398 66.812 13.938 1 31.28 235 GLU B CA 1
ATOM 4227 C C . GLU B 1 235 ? -15.914 65.375 14.125 1 31.28 235 GLU B C 1
ATOM 4229 O O . GLU B 1 235 ? -17.047 65.062 13.766 1 31.28 235 GLU B O 1
ATOM 4234 N N . LEU B 1 236 ? -15.102 64.438 14.516 1 29.67 236 LEU B N 1
ATOM 4235 C CA . LEU B 1 236 ? -15.633 63.094 14.594 1 29.67 236 LEU B CA 1
ATOM 4236 C C . LEU B 1 236 ? -16.594 62.938 15.773 1 29.67 236 LEU B C 1
ATOM 4238 O O . LEU B 1 236 ? -17.172 61.875 15.969 1 29.67 236 LEU B O 1
ATOM 4242 N N . LYS B 1 237 ? -16.781 63.938 16.594 1 33.22 237 LYS B N 1
ATOM 4243 C CA . LYS B 1 237 ? -17.828 64 17.594 1 33.22 237 LYS B CA 1
ATOM 4244 C C . LYS B 1 237 ? -19.219 63.969 16.953 1 33.22 237 LYS B C 1
ATOM 4246 O O . LYS B 1 237 ? -20.125 63.312 17.453 1 33.22 237 LYS B O 1
ATOM 4251 N N . ILE B 1 238 ? -19.5 64.812 15.883 1 30.48 238 ILE B N 1
ATOM 4252 C CA . ILE B 1 238 ? -20.828 65.062 15.367 1 30.48 238 ILE B CA 1
ATOM 4253 C C . ILE B 1 238 ? -21.344 63.812 14.625 1 30.48 238 ILE B C 1
ATOM 4255 O O . ILE B 1 238 ? -22.516 63.438 14.742 1 30.48 238 ILE B O 1
ATOM 4259 N N . CYS B 1 239 ? -20.516 63.156 13.883 1 28 239 CYS B N 1
ATOM 4260 C CA . CYS B 1 239 ? -21.016 62.094 12.984 1 28 239 CYS B CA 1
ATOM 4261 C C . CYS B 1 239 ? -21.453 60.875 13.773 1 28 239 CYS B C 1
ATOM 4263 O O . CYS B 1 239 ? -22.359 60.156 13.336 1 28 239 CYS B O 1
ATOM 4265 N N . CYS B 1 240 ? -21 60.625 14.969 1 28.7 240 CYS B N 1
ATOM 4266 C CA . CYS B 1 240 ? -21.531 59.469 15.688 1 28.7 240 CYS B CA 1
ATOM 4267 C C . CYS B 1 240 ? -22.953 59.719 16.141 1 28.7 240 CYS B C 1
ATOM 4269 O O . CYS B 1 240 ? -23.719 58.781 16.406 1 28.7 240 CYS B O 1
ATOM 4271 N N . GLN B 1 241 ? -23.344 61 16.234 1 28.42 241 GLN B N 1
ATOM 4272 C CA . GLN B 1 241 ? -24.703 61.219 16.719 1 28.42 241 GLN B CA 1
ATOM 4273 C C . GLN B 1 241 ? -25.734 60.812 15.672 1 28.42 241 GLN B C 1
ATOM 4275 O O . GLN B 1 241 ? -26.781 60.281 16.016 1 28.42 241 GLN B O 1
ATOM 4280 N N . HIS B 1 242 ? -25.516 61.156 14.438 1 29.38 242 HIS B N 1
ATOM 4281 C CA . HIS B 1 242 ? -26.578 60.875 13.477 1 29.38 242 HIS B CA 1
ATOM 4282 C C . HIS B 1 242 ? -26.75 59.375 13.266 1 29.38 242 HIS B C 1
ATOM 4284 O O . HIS B 1 242 ? -27.844 58.906 12.969 1 29.38 242 HIS B O 1
ATOM 4290 N N . LEU B 1 243 ? -25.625 58.594 13.32 1 27.41 243 LEU B N 1
ATOM 4291 C CA . LEU B 1 243 ? -25.812 57.188 13.086 1 27.41 243 LEU B CA 1
ATOM 4292 C C . LEU B 1 243 ? -26.641 56.562 14.211 1 27.41 243 LEU B C 1
ATOM 4294 O O . LEU B 1 243 ? -27.453 55.656 13.969 1 27.41 243 LEU B O 1
ATOM 4298 N N . ILE B 1 244 ? -26.562 57.156 15.344 1 29.61 244 ILE B N 1
ATOM 4299 C CA . ILE B 1 244 ? -27.422 56.594 16.391 1 29.61 244 ILE B CA 1
ATOM 4300 C C . ILE B 1 244 ? -28.891 56.844 16.031 1 29.61 244 ILE B C 1
ATOM 4302 O O . ILE B 1 244 ? -29.734 55.969 16.25 1 29.61 244 ILE B O 1
ATOM 4306 N N . LYS B 1 245 ? -29.125 57.969 15.453 1 32.28 245 LYS B N 1
ATOM 4307 C CA . LYS B 1 245 ? -30.547 58.281 15.242 1 32.28 245 LYS B CA 1
ATOM 4308 C C . LYS B 1 245 ? -31.156 57.344 14.211 1 32.28 245 LYS B C 1
ATOM 4310 O O . LYS B 1 245 ? -32.344 56.969 14.328 1 32.28 245 LYS B O 1
ATOM 4315 N N . SER B 1 246 ? -30.406 56.969 13.203 1 29.94 246 SER B N 1
ATOM 4316 C CA . SER B 1 246 ? -31.078 56.25 12.141 1 29.94 246 SER B CA 1
ATOM 4317 C C . SER B 1 246 ? -31.375 54.812 12.57 1 29.94 246 SER B C 1
ATOM 4319 O O . SER B 1 246 ? -32.188 54.125 11.953 1 29.94 246 SER B O 1
ATOM 4321 N N . ILE B 1 247 ? -30.562 54.25 13.461 1 29.73 247 ILE B N 1
ATOM 4322 C CA . ILE B 1 247 ? -30.859 52.875 13.828 1 29.73 247 ILE B CA 1
ATOM 4323 C C . ILE B 1 247 ? -32.156 52.812 14.602 1 29.73 247 ILE B C 1
ATOM 4325 O O . ILE B 1 247 ? -32.781 51.781 14.711 1 29.73 247 ILE B O 1
ATOM 4329 N N . ARG B 1 248 ? -32.562 53.906 15.203 1 30.27 248 ARG B N 1
ATOM 4330 C CA . ARG B 1 248 ? -33.812 53.844 15.984 1 30.27 248 ARG B CA 1
ATOM 4331 C C . ARG B 1 248 ? -35 53.531 15.094 1 30.27 248 ARG B C 1
ATOM 4333 O O . ARG B 1 248 ? -36.031 53.094 15.578 1 30.27 248 ARG B O 1
ATOM 4340 N N . LEU B 1 249 ? -35 54 13.852 1 30.12 249 LEU B N 1
ATOM 4341 C CA . LEU B 1 249 ? -36.344 54 13.258 1 30.12 249 LEU B CA 1
ATOM 4342 C C . LEU B 1 249 ? -36.75 52.594 12.812 1 30.12 249 LEU B C 1
ATOM 4344 O O . LEU B 1 249 ? -37.844 52.375 12.281 1 30.12 249 LEU B O 1
ATOM 4348 N N . GLN B 1 250 ? -35.781 51.688 12.438 1 29.72 250 GLN B N 1
ATOM 4349 C CA . GLN B 1 250 ? -36.438 50.562 11.766 1 29.72 250 GLN B CA 1
ATOM 4350 C C . GLN B 1 250 ? -37.094 49.656 12.766 1 29.72 250 GLN B C 1
ATOM 4352 O O . GLN B 1 250 ? -36.438 48.812 13.391 1 29.72 250 GLN B O 1
ATOM 4357 N N . GLU B 1 251 ? -38.031 50.031 13.625 1 29.67 251 GLU B N 1
ATOM 4358 C CA . GLU B 1 251 ? -38.906 49.375 14.609 1 29.67 251 GLU B CA 1
ATOM 4359 C C . GLU B 1 251 ? -39.594 48.156 14.016 1 29.67 251 GLU B C 1
ATOM 4361 O O . GLU B 1 251 ? -40.062 47.312 14.75 1 29.67 251 GLU B O 1
ATOM 4366 N N . ASP B 1 252 ? -40.125 48.188 12.789 1 28.66 252 ASP B N 1
ATOM 4367 C CA . ASP B 1 252 ? -41.312 47.344 12.672 1 28.66 252 ASP B CA 1
ATOM 4368 C C . ASP B 1 252 ? -40.969 45.875 12.633 1 28.66 252 ASP B C 1
ATOM 4370 O O . ASP B 1 252 ? -41.844 45 12.742 1 28.66 252 ASP B O 1
ATOM 4374 N N . THR B 1 253 ? -40.125 45.375 11.664 1 29.83 253 THR B N 1
ATOM 4375 C CA . THR B 1 253 ? -40.312 43.938 11.492 1 29.83 253 THR B CA 1
ATOM 4376 C C . THR B 1 253 ? -39.75 43.156 12.68 1 29.83 253 THR B C 1
ATOM 4378 O O . THR B 1 253 ? -38.719 43.562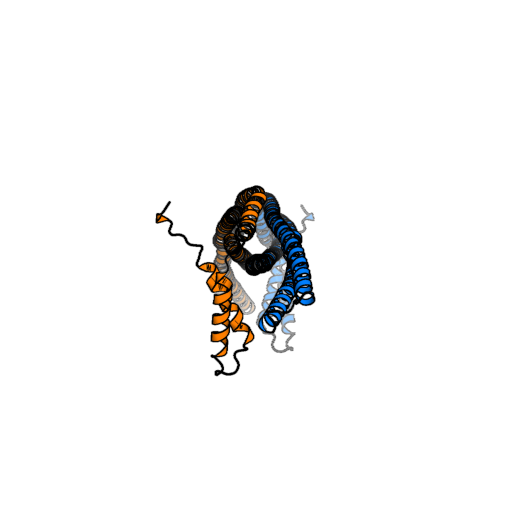 13.266 1 29.83 253 THR B O 1
ATOM 4381 N N . PRO B 1 254 ? -40.5 42.031 13.195 1 30.34 254 PRO B N 1
ATOM 4382 C CA . PRO B 1 254 ? -40.438 41.438 14.539 1 30.34 254 PRO B CA 1
ATOM 4383 C C . PRO B 1 254 ? -39 41.125 14.977 1 30.34 254 PRO B C 1
ATOM 4385 O O . PRO B 1 254 ? -38.594 41.531 16.062 1 30.34 254 PRO B O 1
ATOM 4388 N N . HIS B 1 255 ? -38.531 39.812 14.695 1 28.42 255 HIS B N 1
ATOM 4389 C CA . HIS B 1 255 ? -37.656 39.062 15.617 1 28.42 255 HIS B CA 1
ATOM 4390 C C . HIS B 1 255 ? -36.219 39.531 15.5 1 28.42 255 HIS B C 1
ATOM 4392 O O . HIS B 1 255 ? -35.312 38.812 15.898 1 28.42 255 HIS B O 1
ATOM 4398 N N . ILE B 1 256 ? -35.906 40.625 14.664 1 27.02 256 ILE B N 1
ATOM 4399 C CA . ILE B 1 256 ? -34.5 40.812 14.391 1 27.02 256 ILE B CA 1
ATOM 4400 C C . ILE B 1 256 ? -33.781 41.281 15.664 1 27.02 256 ILE B C 1
ATOM 4402 O O . ILE B 1 256 ? -34.156 42.25 16.297 1 27.02 256 ILE B O 1
ATOM 4406 N N . ASN B 1 257 ? -33.156 40.25 16.391 1 25.91 257 ASN B N 1
ATOM 4407 C CA . ASN B 1 257 ? -32.531 40.688 17.625 1 25.91 257 ASN B CA 1
ATOM 4408 C C . ASN B 1 257 ? -31.734 41.969 17.422 1 25.91 257 ASN B C 1
ATOM 4410 O O . ASN B 1 257 ? -31.016 42.125 16.438 1 25.91 257 ASN B O 1
ATOM 4414 N N . PRO B 1 258 ? -32.125 43.281 17.891 1 26.28 258 PRO B N 1
ATOM 4415 C CA . PRO B 1 258 ? -31.641 44.656 17.766 1 26.28 258 PRO B CA 1
ATOM 4416 C C . PRO B 1 258 ? -30.125 44.75 17.906 1 26.28 258 PRO B C 1
ATOM 4418 O O . PRO B 1 258 ? -29.531 45.781 17.562 1 26.28 258 PRO B O 1
ATOM 4421 N N . VAL B 1 259 ? -29.484 43.875 18.719 1 29.28 259 VAL B N 1
ATOM 4422 C CA . VAL B 1 259 ? -28.141 44.219 19.156 1 29.28 259 VAL B CA 1
ATOM 4423 C C . VAL B 1 259 ? -27.188 44.188 17.953 1 29.28 259 VAL B C 1
ATOM 4425 O O . VAL B 1 259 ? -26.047 44.625 18.062 1 29.28 259 VAL B O 1
ATOM 4428 N N . GLN B 1 260 ? -27.547 43.531 16.781 1 27.12 260 GLN B N 1
ATOM 4429 C CA . GLN B 1 260 ? -26.641 43.281 15.664 1 27.12 260 GLN B CA 1
ATOM 4430 C C . GLN B 1 260 ? -26.406 44.562 14.867 1 27.12 260 GLN B C 1
ATOM 4432 O O . GLN B 1 260 ? -25.469 44.625 14.062 1 27.12 260 GLN B O 1
ATOM 4437 N N . SER B 1 261 ? -27.328 45.5 14.875 1 26.69 261 SER B N 1
ATOM 4438 C CA . SER B 1 261 ? -27.312 46.594 13.898 1 26.69 261 SER B CA 1
ATOM 4439 C C . SER B 1 261 ? -26.203 47.594 14.211 1 26.69 261 SER B C 1
ATOM 4441 O O . SER B 1 261 ? -25.609 48.156 13.297 1 26.69 261 SER B O 1
ATOM 4443 N N . GLN B 1 262 ? -26.156 48 15.484 1 26.72 262 GLN B N 1
ATOM 4444 C CA . GLN B 1 262 ? -25.422 49.219 15.797 1 26.72 262 GLN B CA 1
ATOM 4445 C C . GLN B 1 262 ? -23.938 49.031 15.508 1 26.72 262 GLN B C 1
ATOM 4447 O O . GLN B 1 262 ? -23.172 50 15.562 1 26.72 262 GLN B O 1
ATOM 4452 N N . LEU B 1 263 ? -23.484 47.75 15.461 1 25.33 263 LEU B N 1
ATOM 4453 C CA . LEU B 1 263 ? -22.047 47.531 15.344 1 25.33 263 LEU B CA 1
ATOM 4454 C C . LEU B 1 263 ? -21.547 47.906 13.953 1 25.33 263 LEU B C 1
ATOM 4456 O O . LEU B 1 263 ? -20.359 48.156 13.758 1 25.33 263 LEU B O 1
ATOM 4460 N N . CYS B 1 264 ? -22.516 48.156 12.992 1 26.16 264 CYS B N 1
ATOM 4461 C CA . CYS B 1 264 ? -22.141 48.312 11.594 1 26.16 264 CYS B CA 1
ATOM 4462 C C . CYS B 1 264 ? -21.594 49.719 11.352 1 26.16 264 CYS B C 1
ATOM 4464 O O . CYS B 1 264 ? -20.688 49.906 10.531 1 26.16 264 CYS B O 1
ATOM 4466 N N . VAL B 1 265 ? -22.25 50.75 11.961 1 28.25 265 VAL B N 1
ATOM 4467 C CA . VAL B 1 265 ? -22.047 52.125 11.492 1 28.25 265 VAL B CA 1
ATOM 4468 C C . VAL B 1 265 ? -20.594 52.531 11.68 1 28.25 265 VAL B C 1
ATOM 4470 O O . VAL B 1 265 ? -20.016 53.219 10.836 1 28.25 265 VAL B O 1
ATOM 4473 N N . TYR B 1 266 ? -20.156 52.125 12.859 1 25.19 266 TYR B N 1
ATOM 4474 C CA . TYR B 1 266 ? -18.859 52.688 13.227 1 25.19 266 TYR B CA 1
ATOM 4475 C C . TYR B 1 266 ? -17.766 52.188 12.297 1 25.19 266 TYR B C 1
ATOM 4477 O O . TYR B 1 266 ? -16.688 52.781 12.203 1 25.19 266 TYR B O 1
ATOM 4485 N N . ILE B 1 267 ? -18.031 51.094 11.531 1 26.27 267 ILE B N 1
ATOM 4486 C CA . ILE B 1 267 ? -16.953 50.5 10.75 1 26.27 267 ILE B CA 1
ATOM 4487 C C . ILE B 1 267 ? -16.75 51.312 9.461 1 26.27 267 ILE B C 1
ATOM 4489 O O . ILE B 1 267 ? -15.625 51.469 8.992 1 26.27 267 ILE B O 1
ATOM 4493 N N . VAL B 1 268 ? -17.781 52 8.969 1 28.03 268 VAL B N 1
ATOM 4494 C CA . VAL B 1 268 ? -17.719 52.625 7.648 1 28.03 268 VAL B CA 1
ATOM 4495 C C . VAL B 1 268 ? -16.797 53.844 7.691 1 28.03 268 VAL B C 1
ATOM 4497 O O . VAL B 1 268 ? -16 54.062 6.77 1 28.03 268 VAL B O 1
ATOM 4500 N N . HIS B 1 269 ? -17.016 54.656 8.664 1 27.55 269 HIS B N 1
ATOM 4501 C CA . HIS B 1 269 ? -16.344 55.938 8.617 1 27.55 269 HIS B CA 1
ATOM 4502 C C . HIS B 1 269 ? -14.828 55.781 8.578 1 27.55 269 HIS B C 1
ATOM 4504 O O . HIS B 1 269 ? -14.133 56.625 7.977 1 27.55 269 HIS B O 1
ATOM 4510 N N . ALA B 1 270 ? -14.367 54.781 9.188 1 24.89 270 ALA B N 1
ATOM 4511 C CA . ALA B 1 270 ? -12.922 54.688 9.367 1 24.89 270 ALA B CA 1
ATOM 4512 C C . ALA B 1 270 ? -12.227 54.281 8.062 1 24.89 270 ALA B C 1
ATOM 4514 O O . ALA B 1 270 ? -11.062 54.625 7.848 1 24.89 270 ALA B O 1
ATOM 4515 N N . LEU B 1 271 ? -12.93 53.719 7.016 1 26.14 271 LEU B N 1
ATOM 4516 C CA . LEU B 1 271 ? -12.281 53.219 5.816 1 26.14 271 LEU B CA 1
ATOM 4517 C C . LEU B 1 271 ? -12.102 54.312 4.773 1 26.14 271 LEU B C 1
ATOM 4519 O O . LEU B 1 271 ? -11.406 54.125 3.771 1 26.14 271 LEU B O 1
ATOM 4523 N N . ALA B 1 272 ? -12.711 55.375 4.84 1 27.41 272 ALA B N 1
ATOM 4524 C CA . ALA B 1 272 ? -12.75 56.312 3.729 1 27.41 272 ALA B CA 1
ATOM 4525 C C . ALA B 1 272 ? -11.391 56.969 3.521 1 27.41 272 ALA B C 1
ATOM 4527 O O . ALA B 1 272 ? -11.055 57.375 2.406 1 27.41 272 ALA B O 1
ATOM 4528 N N . HIS B 1 273 ? -10.75 57.344 4.5 1 28.41 273 HIS B N 1
ATOM 4529 C CA . HIS B 1 273 ? -9.68 58.312 4.32 1 28.41 273 HIS B CA 1
ATOM 4530 C C . HIS B 1 273 ? -8.461 57.688 3.67 1 28.41 273 HIS B C 1
ATOM 4532 O O . HIS B 1 273 ? -7.473 58.375 3.387 1 28.41 273 HIS B O 1
ATOM 4538 N N . PHE B 1 274 ? -8.281 56.438 3.557 1 24.97 274 PHE B N 1
ATOM 4539 C CA . PHE B 1 274 ? -6.965 55.844 3.312 1 24.97 274 PHE B CA 1
ATOM 4540 C C . PHE B 1 274 ? -6.656 55.812 1.819 1 24.97 274 PHE B C 1
ATOM 4542 O O . PHE B 1 274 ? -5.562 55.438 1.414 1 24.97 274 PHE B O 1
ATOM 4549 N N . TRP B 1 275 ? -7.523 55.719 0.817 1 25.45 275 TRP B N 1
ATOM 4550 C CA . TRP B 1 275 ? -7.059 55.375 -0.526 1 25.45 275 TRP B CA 1
ATOM 4551 C C . TRP B 1 275 ? -6.68 56.656 -1.296 1 25.45 275 TRP B C 1
ATOM 4553 O O . TRP B 1 275 ? -7.547 57.312 -1.86 1 25.45 275 TRP B O 1
ATOM 4563 N N . PRO B 1 276 ? -5.582 57.281 -0.861 1 27.56 276 PRO B N 1
ATOM 4564 C CA . PRO B 1 276 ? -5.293 58.438 -1.721 1 27.56 276 PRO B CA 1
ATOM 4565 C C . PRO B 1 276 ? -4.922 58.031 -3.146 1 27.56 276 PRO B C 1
ATOM 4567 O O . PRO B 1 276 ? -4.523 56.875 -3.381 1 27.56 276 PRO B O 1
ATOM 4570 N N . ASN B 1 277 ? -5.535 58.688 -4.098 1 28.16 277 ASN B N 1
ATOM 4571 C CA . ASN B 1 277 ? -5.309 58.562 -5.531 1 28.16 277 ASN B CA 1
ATOM 4572 C C . ASN B 1 277 ? -3.82 58.625 -5.871 1 28.16 277 ASN B C 1
ATOM 4574 O O . ASN B 1 277 ? -3.1 59.5 -5.391 1 28.16 277 ASN B O 1
ATOM 4578 N N . PRO B 1 278 ? -3.234 57.469 -6.273 1 29.86 278 PRO B N 1
ATOM 4579 C CA . PRO B 1 278 ? -1.841 57.375 -6.719 1 29.86 278 PRO B CA 1
ATOM 4580 C C . PRO B 1 278 ? -1.484 58.438 -7.766 1 29.86 278 PRO B C 1
ATOM 4582 O O . PRO B 1 278 ? -0.37 58.406 -8.297 1 29.86 278 PRO B O 1
ATOM 4585 N N . GLU B 1 279 ? -2.457 59.188 -8.32 1 31.81 279 GLU B N 1
ATOM 4586 C CA . GLU B 1 279 ? -1.909 60 -9.414 1 31.81 279 GLU B CA 1
ATOM 4587 C C . GLU B 1 279 ? -0.858 60.969 -8.906 1 31.81 279 GLU B C 1
ATOM 4589 O O . GLU B 1 279 ? -0.118 61.562 -9.695 1 31.81 279 GLU B O 1
ATOM 4594 N N . ASP B 1 280 ? -1.062 61.469 -7.629 1 26.3 280 ASP B N 1
ATOM 4595 C CA . ASP B 1 280 ? -0.323 62.719 -7.398 1 26.3 280 ASP B CA 1
ATOM 4596 C C . ASP B 1 280 ? 1.128 62.438 -7.023 1 26.3 280 ASP B C 1
ATOM 4598 O O . ASP B 1 280 ? 1.93 63.344 -6.863 1 26.3 280 ASP B O 1
ATOM 4602 N N . ALA B 1 281 ? 1.642 61.156 -6.672 1 26.8 281 ALA B N 1
ATOM 4603 C CA . ALA B 1 281 ? 3.096 61.219 -6.555 1 26.8 281 ALA B CA 1
ATOM 4604 C C . ALA B 1 281 ? 3.768 60.938 -7.895 1 26.8 281 ALA B C 1
ATOM 4606 O O . ALA B 1 281 ? 3.307 60.094 -8.664 1 26.8 281 ALA B O 1
#

Foldseek 3Di:
DVLVVLVVVLVVLVVVLVVLLVVLVVQLVVLLVVLVVLVVVLVVLLVVLVVLQVVLVVADDLSSVLSNLLSVLSNVLSVLSVVLSVLSCVQANVLSVVVNVVSVVLVVLSVVLVVLSVQLVVLVVVVVVVCVVPVPDDPPVSVVSNVVSVVVSV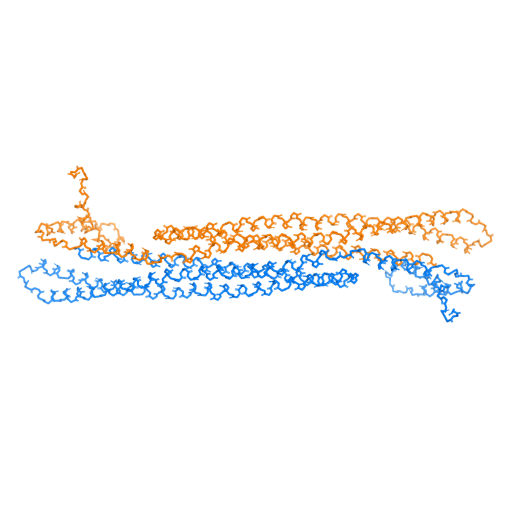VSSVVSVVVSVVVVVVSVVSVVRNVVSNVVSVVVSVVSSVVSVVVSVVSVVPRDVVVRVVVVVVVVVVVVQLQPQPLPDPVLVPVLVVQVVVVVPVPPDPDPPPPPRNVPSVVPSRNPRRDDDVPPD/DVLVVLVVVLVVLVVVLVVLLVVLVVQLVVLLVVLVVLVVVLVVLLVVLVVLQVVLVVADDLSSVLSNLLSVLSNVLSVLSVVLSVLSCVQANVLSVVVNVVSVVLVVLSVVLVVLSVQLVVLVVVVVVVCVVPVPDDPVVSVVSNVVSVVSSVVSSVVSVVSSVVVVVVSVVSVVRNVVSNVVSVVVSVVSSVVSVVVSVVSVVPRDVVVRVVVVVVVVVVVVVVPPPPPPDPPVVPVLVVLVVVLPPPPDDPDPPSPPPSVPVVVPVVPPPPDPDVPPD

InterPro domains:
  IPR009602 CBY1-interacting BAR domain-containing protein/FAM92 [PF06730] (5-213)
  IPR009602 CBY1-interacting BAR domain-containing protein/FAM92 [PTHR21223] (4-216)
  IPR027267 AH/BAR domain superfamily [G3DSA:1.20.1270.60] (2-208)
  IPR027267 AH/BAR domain superfamily [SSF103657] (5-204)
  IPR035590 CBY1-interacting BAR domain-containing protein 1/2, BAR domain [cd07598] (7-213)

Solvent-accessible surface area (backbone atoms only — not comparable to full-atom values): 29694 Å² total; per-residue (Å²): 111,70,66,59,46,52,49,55,51,48,50,52,50,50,48,52,52,50,50,49,50,52,51,41,49,51,48,25,55,50,49,44,50,44,35,49,36,52,45,50,40,40,54,48,50,52,51,49,29,52,51,36,41,57,52,18,71,75,49,54,68,62,58,18,52,43,35,38,53,41,24,51,38,54,48,52,42,40,52,46,48,52,51,40,35,51,46,42,45,61,53,35,28,43,55,38,55,55,47,53,56,57,51,52,53,51,52,48,50,52,51,52,43,50,52,44,42,48,50,25,53,50,36,47,52,52,37,50,53,49,43,71,76,39,70,87,58,82,57,63,67,44,53,51,47,30,51,53,30,46,52,50,30,52,52,43,48,55,51,47,52,52,50,49,52,50,49,51,53,49,48,52,53,45,54,45,49,30,53,44,45,48,35,49,47,50,33,53,39,26,51,52,38,31,54,42,33,53,52,37,40,52,50,52,67,64,58,57,65,66,62,42,50,53,55,45,52,48,55,57,46,55,58,54,62,56,57,69,40,72,63,70,71,75,68,59,63,59,59,52,53,56,55,56,55,59,65,62,64,76,65,72,75,80,86,67,74,72,78,72,60,70,70,57,55,68,51,58,60,32,64,67,42,31,77,73,75,70,79,79,114,69,69,65,50,48,51,48,55,51,49,48,51,52,50,49,51,53,50,49,49,53,53,50,41,49,50,48,26,54,49,49,46,48,45,35,49,34,52,47,52,40,40,53,49,50,51,52,48,30,52,52,35,42,58,51,19,72,76,46,56,68,64,57,17,52,43,35,38,52,41,23,51,39,54,47,51,42,40,52,44,50,51,51,40,35,52,46,42,45,60,53,35,28,44,55,38,56,53,47,53,56,58,50,54,52,52,51,50,51,52,51,52,44,50,51,44,42,50,50,26,52,51,35,46,52,52,37,50,52,48,43,70,75,41,70,85,58,83,56,64,66,45,53,51,48,29,51,52,31,47,52,51,32,53,52,45,48,53,50,46,52,53,49,51,50,50,47,50,53,50,49,52,52,46,54,45,50,30,54,42,45,48,35,50,47,50,36,54,41,26,51,52,38,32,55,42,34,53,51,37,42,53,50,53,66,66,58,57,65,66,62,45,50,54,54,45,53,48,56,58,47,58,55,51,63,74,56,66,69,77,81,71,71,76,68,70,64,60,61,60,53,56,58,56,56,62,64,63,66,77,65,73,78,81,84,64,71,70,80,69,60,72,68,54,62,71,58,57,69,71,63,66,80,70,75,70,74,72,77,78,114

Organism: NCBI:txid1825980

Sequence (562 aa):
DNVVTQDSQVRIMENTVANAEKYFGQFCTLMASYARKTAKLRDKSDLLVKQLIDYANTENPELRSTMKNFAEELAKVQDYRQAEVERLEMKVVEPLKRYGVQLKQTQAEIKRFNKVRNNEIKQLEKLERLRQKSPSDRHTLAESNVHKASVDASRTTQQLEETIDEFQKQKLKDIQKIFSDFVTIEMVFHAKALEIYSSAFQNLDDYDFERDMEVRGLEMHRSIRTLGQPCLSPELKICCQHLIKSIRLQEDTPHINPVQSQLCVYIVHALAHFWPNPEDADNVVTQDSQVRIMENTVANAEKYFGQFCTLMASYARKTAKLRDKSDLLVKQLIDYANTENPELRSTMKNFAEELAKVQDYRQAEVERLEMKVVEPLKRYGVQLKQTQAEIKRFNKVRNNEIKQLEKLERLRQKSPSDRHTLAESNVHKASVDASRTTQQLEETIDEFQKQKLKDIQKIFSDFVTIEMVFHAKALEIYSSAFQNLDDYDFERDMEVRGLEMHRSIRTLGQPCLSPELKICCQHLIKSIRLQEDTPHINPVQSQLCVYIVHALAHFWPNPEDA